Protein AF-0000000067178259 (afdb_homodimer)

Organism: Mycolicibacterium smegmatis (strain ATCC 700084 / mc(2)155) (NCBI:txid246196)

Radius of gyration: 23.87 Å; Cα contacts (8 Å, |Δi|>4): 519; chains: 2; bounding box: 64×90×72 Å

Secondary structure (DSSP, 8-state):
----HHHHHHHHHHHHHHH-GGG--HHHHHHHHTS-HHHHTTT-SSHHHHHHHHHHHHGGGG----TTS-HHHHHHHHHHHHHHHHHTSTTHHHHHHHHHHHT--HHHHHHHHHHHHHHHHTT--TTTHHHHHHHHHHHHHHHHHHHHHHHHHHHTT-S-HHHHHHHHTHHHHHHHHHHHHHHHHHHHHHTT-------------/----HHHHHHHHHHHHHHH-GGG--HHHHHHHHTS-HHHHTTT-SSHHHHHHHHHHHHGGGG----TTS-HHHHHHHHHHHHHHHHHTSTTHHHHHHHHHHHT--HHHHHHHHHHHHHHHHTT--TTTHHHHHHHHHHHHHHHHHHHHHHHHHHHTT-S-HHHHHHHHTHHHHHHHHHHHHHHHHHHHHHTT--------S----

Foldseek 3Di:
DDDDLVNLLVLLQVCCQVPNDVRSDLCVSCVSVVHDSVVVCVNPVHPLLSLQSNLQVLCVQLDDDCVPDQLLVQLVSSLVSRLVSQLVGRCSLVSNVSNVVVVNHPNVVVSLVSNLVSLVSLQDDPVCSSVLSVVSVCLSSVLSN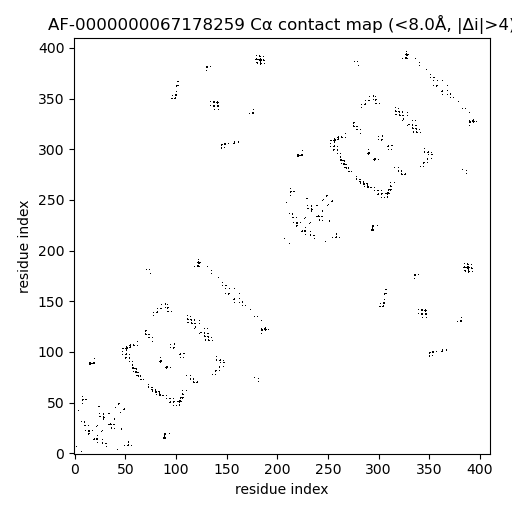VLSVLVVCVVVPNDDPVSVVVSVCSVVVSVVVSVVSSVVSNVNRVVPPPPPPPPPCPVDD/DDDDLVNLLVLLQVCCQVPNDVRSDLCVSCVSVVHDSVVVCVNPVHPLLSLQSNLQVLCVQLDDDCPPDQLLVQLVSSLVSRLVSQLVGRCSLVSNVSNVVVVNHPNVVVSLVSNLVSLVSLQDDPVCSSVLSVVSVCLSSVLSNVLSVLVVCVVVPNDDPVSVVVSVCSPVVSVVVSVVSSVVSNVNRVVPPPPPPPPVPDPDD

Sequence (410 aa):
MQLHKPDVVAAATKILDDHGIADLTMRRLARELDVTPGALYWHFANKQELLGAVADHILRTARTDTADLAWREQIHESCRALRDALLSHTDGAELVSASFASGQSVVITEIVEQLGRAARAAGVSDADVDAAARTVIYYVLGFTVDEQSRLQWDAVGALGDDQSMLTRDGTRQFRFGLQLLVDGLAAHGGGSEFTGFSSAERSFEMQLHKPDVVAAATKILDDHGIADLTMRRLARELDVTPGALYWHFANKQELLGAVADHILRTARTDTADLAWREQIHESCRALRDALLSHTDGAELVSASFASGQSVVITEIVEQLGRAARAAGVSDADVDAAARTVIYYVLGFTVDEQSRLQWDAVGALGDDQSMLTRDGTRQFRFGLQLLVDGLAAHGGGSEFTGFSSAERSFE

Nearest PDB structures (foldseek):
  5xs9-assembly1_A  TM=9.927E-01  e=2.345E-20  Mycolicibacterium smegmatis MC2 155
  5xs9-assembly1_B  TM=9.981E-01  e=3.245E-19  Mycolicibacterium smegmatis MC2 155
  5yej-assembly1_A-2  TM=9.938E-01  e=8.266E-19  Mycolicibacterium smegmatis MC2 155
  5fkl-assembly1_A-2  TM=8.263E-01  e=1.044E-07  Escherichia coli
  2vke-assembly1_A-2  TM=8.203E-01  e=2.780E-07  Escherichia coli

pLDDT: mean 90.39, std 16.97, range [24.09, 98.88]

InterPro domains:
  IPR001647 DNA-binding HTH domain, TetR-type [PF00440] (9-54)
  IPR001647 DNA-binding HTH domain, TetR-type [PR00455] (8-21)
  IPR001647 DNA-binding HTH domain, TetR-type [PR00455] (29-52)
  IPR001647 DNA-binding HTH domain, TetR-type [PS50977] (2-62)
  IPR003012 Tetracycline transcriptional regulator, TetR [PR00400] (20-43)
  IPR003012 Tetracycline transcriptional regulator, TetR [PR00400] (71-90)
  IPR003012 Tetracycline transcriptional regulator, TetR [PR00400] (171-185)
  IPR004111 Tetracycline repressor TetR, C-terminal [PF02909] (70-152)
  IPR009057 Homedomain-like superfamily [SSF46689] (3-63)
  IPR023772 DNA-binding HTH domain, TetR-type, conserved site [PS01081] (20-51)
  IPR036271 Tetracyclin repressor-like, C-terminal domain superfamily [SSF48498] (67-188)
  IPR050109 HTH-type, TetR-like transcriptional regulator [PTHR30055] (8-188)

Solvent-accessible surface area (backbone atoms only — not comparable to full-atom values): 21562 Å² total; per-residue (Å²): 130,86,85,45,67,71,56,54,39,52,52,47,46,49,40,17,55,75,66,20,62,90,59,58,40,68,64,52,49,17,58,74,69,71,50,55,56,71,64,50,44,77,76,29,87,44,68,60,53,46,43,4,51,38,31,34,59,48,41,56,72,22,69,68,90,43,85,89,48,56,42,69,54,31,48,52,52,45,48,50,31,40,51,51,28,26,67,73,35,48,55,30,30,53,46,36,50,52,15,54,38,62,68,41,27,66,52,64,53,52,50,38,52,52,37,20,55,27,38,38,71,43,44,40,52,82,91,44,18,63,44,53,18,47,37,53,48,20,29,54,44,24,44,42,35,37,49,54,49,32,52,54,36,44,74,72,64,65,46,54,69,70,59,46,53,57,61,72,42,49,69,62,42,49,50,50,39,51,48,28,43,52,42,7,43,44,55,60,15,60,63,65,65,65,77,74,75,74,78,74,78,79,75,79,126,130,87,86,46,69,69,57,53,39,51,52,46,47,48,41,17,54,76,66,20,62,92,60,57,39,68,63,53,47,17,58,75,68,72,48,55,54,71,63,49,44,76,75,27,85,45,69,60,51,46,43,3,51,36,32,32,59,48,40,55,71,24,69,67,90,44,84,88,47,57,41,68,55,32,47,53,50,44,50,51,31,40,52,52,28,27,67,72,36,47,54,28,30,53,47,36,49,52,16,54,37,62,66,42,26,65,52,62,52,50,50,37,51,51,38,20,53,29,38,40,70,43,43,41,52,83,91,42,18,63,45,54,18,47,37,54,48,20,29,53,43,24,43,44,36,37,48,54,48,31,52,54,37,44,74,71,62,65,46,53,69,70,58,46,55,57,60,72,41,47,68,62,42,49,53,51,38,51,47,28,43,52,43,7,43,44,57,58,14,58,63,64,62,64,78,75,74,74,78,70,67,82,73,77,127

Structure (mmCIF, N/CA/C/O backbone):
data_AF-0000000067178259-model_v1
#
loop_
_entity.id
_entity.type
_entity.pdbx_description
1 polymer 'Transcriptional regulator, TetR family protein'
#
loop_
_atom_site.group_PDB
_atom_site.id
_atom_site.type_symbol
_atom_site.label_atom_id
_atom_site.label_alt_id
_atom_site.label_comp_id
_atom_site.label_asym_id
_atom_site.label_entity_id
_atom_site.label_seq_id
_atom_site.pdbx_PDB_ins_code
_atom_site.Cartn_x
_atom_site.Cartn_y
_atom_site.Cartn_z
_atom_site.occupancy
_atom_site.B_iso_or_equiv
_atom_site.auth_seq_id
_atom_site.auth_comp_id
_atom_site.auth_asym_id
_atom_site.auth_atom_id
_atom_site.pdbx_PDB_model_num
ATOM 1 N N . MET A 1 1 ? 35.844 12.484 13.828 1 55.22 1 MET A N 1
ATOM 2 C CA . MET A 1 1 ? 35.594 11.156 13.281 1 55.22 1 MET A CA 1
ATOM 3 C C . MET A 1 1 ? 35.031 11.242 11.867 1 55.22 1 MET A C 1
ATOM 5 O O . MET A 1 1 ? 34.188 12.102 11.594 1 55.22 1 MET A O 1
ATOM 9 N N . GLN A 1 2 ? 35.688 10.688 10.891 1 79.88 2 GLN A N 1
ATOM 10 C CA . GLN A 1 2 ? 35.312 10.812 9.484 1 79.88 2 GLN A CA 1
ATOM 11 C C . GLN A 1 2 ? 33.938 10.172 9.242 1 79.88 2 GLN A C 1
ATOM 13 O O . GLN A 1 2 ? 33.688 9.047 9.672 1 79.88 2 GLN A O 1
ATOM 18 N N . LEU A 1 3 ? 33.062 10.922 8.867 1 84.12 3 LEU A N 1
ATOM 19 C CA . LEU A 1 3 ? 31.703 10.461 8.578 1 84.12 3 LEU A CA 1
ATOM 20 C C . LEU A 1 3 ? 31.672 9.648 7.285 1 84.12 3 LEU A C 1
ATOM 22 O O . LEU A 1 3 ? 32.156 10.102 6.25 1 84.12 3 LEU A O 1
ATOM 26 N N . HIS A 1 4 ? 31.281 8.344 7.496 1 92.25 4 HIS A N 1
ATOM 27 C CA . HIS A 1 4 ? 31.156 7.477 6.332 1 92.25 4 HIS A CA 1
ATOM 28 C C . HIS A 1 4 ? 29.703 7.234 5.969 1 92.25 4 HIS A C 1
ATOM 30 O O . HIS A 1 4 ? 28.812 7.383 6.812 1 92.25 4 HIS A O 1
ATOM 36 N N . LYS A 1 5 ? 29.5 6.883 4.734 1 94.38 5 LYS A N 1
ATOM 37 C CA . LYS A 1 5 ? 28.156 6.727 4.172 1 94.38 5 LYS A CA 1
ATOM 38 C C . LYS A 1 5 ? 27.328 5.73 4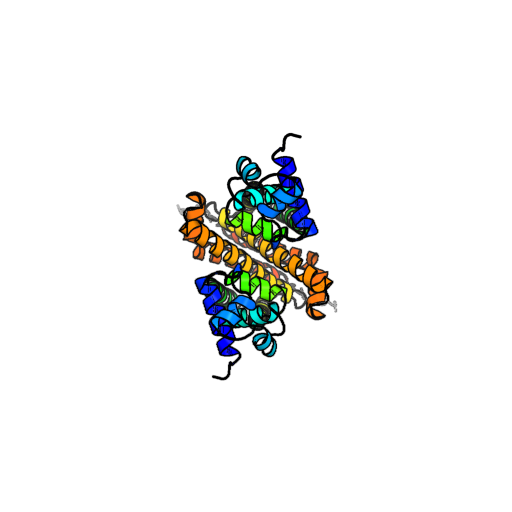.984 1 94.38 5 LYS A C 1
ATOM 40 O O . LYS A 1 5 ? 26.172 5.992 5.301 1 94.38 5 LYS A O 1
ATOM 45 N N . PRO A 1 6 ? 27.938 4.605 5.445 1 94.94 6 PRO A N 1
ATOM 46 C CA . PRO A 1 6 ? 27.156 3.662 6.242 1 94.94 6 PRO A CA 1
ATOM 47 C C . PRO A 1 6 ? 26.703 4.246 7.578 1 94.94 6 PRO A C 1
ATOM 49 O O . PRO A 1 6 ? 25.641 3.906 8.078 1 94.94 6 PRO A O 1
ATOM 52 N N . ASP A 1 7 ? 27.453 5.16 8.117 1 94.94 7 ASP A N 1
ATOM 53 C CA . ASP A 1 7 ? 27.094 5.82 9.367 1 94.94 7 ASP A CA 1
ATOM 54 C C . ASP A 1 7 ? 25.891 6.746 9.164 1 94.94 7 ASP A C 1
ATOM 56 O O . ASP A 1 7 ? 25.016 6.828 10.023 1 94.94 7 ASP A O 1
ATOM 60 N N . VAL A 1 8 ? 25.922 7.426 8.062 1 97.31 8 VAL A N 1
ATOM 61 C CA . VAL A 1 8 ? 24.844 8.336 7.73 1 97.31 8 VAL A CA 1
ATOM 62 C C . VAL A 1 8 ? 23.547 7.551 7.543 1 97.31 8 VAL A C 1
ATOM 64 O O . VAL A 1 8 ? 22.5 7.938 8.062 1 97.31 8 VAL A O 1
ATOM 67 N N . VAL A 1 9 ? 23.656 6.441 6.934 1 98.38 9 VAL A N 1
ATOM 68 C CA . VAL A 1 9 ? 22.484 5.605 6.668 1 98.38 9 VAL A CA 1
ATOM 69 C C . VAL A 1 9 ? 21.953 5.023 7.973 1 98.38 9 VAL A C 1
ATOM 71 O O . VAL A 1 9 ? 20.734 4.977 8.195 1 98.38 9 VAL A O 1
ATOM 74 N N . ALA A 1 10 ? 22.844 4.605 8.797 1 98 10 ALA A N 1
ATOM 75 C CA . ALA A 1 10 ? 22.438 4.051 10.086 1 98 10 ALA A CA 1
ATOM 76 C C . ALA A 1 10 ? 21.719 5.094 10.938 1 98 10 ALA A C 1
ATOM 78 O O . ALA A 1 10 ? 20.703 4.793 11.578 1 98 10 ALA A O 1
ATOM 79 N N . ALA A 1 11 ? 22.234 6.273 10.93 1 98.25 11 ALA A N 1
ATOM 80 C CA . ALA A 1 11 ? 21.609 7.363 11.672 1 98.25 11 ALA A CA 1
ATOM 81 C C . ALA A 1 11 ? 20.25 7.711 11.102 1 98.25 11 ALA A C 1
ATOM 83 O O . ALA A 1 11 ? 19.297 7.977 11.852 1 98.25 11 ALA A O 1
ATOM 84 N N . ALA A 1 12 ? 20.172 7.754 9.82 1 98.75 12 ALA A N 1
ATOM 85 C CA . ALA A 1 12 ? 18.906 8.023 9.148 1 98.75 12 ALA A CA 1
ATOM 86 C C . ALA A 1 12 ? 17.875 6.953 9.484 1 98.75 12 ALA A C 1
ATOM 88 O O . ALA A 1 12 ? 16.703 7.266 9.734 1 98.75 12 ALA A O 1
ATOM 89 N N . THR A 1 13 ? 18.328 5.75 9.484 1 98.69 13 THR A N 1
ATOM 90 C CA . THR A 1 13 ? 17.453 4.637 9.805 1 98.69 13 THR A CA 1
ATOM 91 C C . THR A 1 13 ? 16.953 4.746 11.242 1 98.69 13 THR A C 1
ATOM 93 O O . THR A 1 13 ? 15.781 4.445 11.523 1 98.69 13 THR A O 1
ATOM 96 N N . LYS A 1 14 ? 17.781 5.145 12.102 1 98.44 14 LYS A N 1
ATOM 97 C CA . LYS A 1 14 ? 17.391 5.348 13.492 1 98.44 14 LYS A CA 1
ATOM 98 C C . LYS A 1 14 ? 16.328 6.434 13.609 1 98.44 14 LYS A C 1
ATOM 100 O O . LYS A 1 14 ? 15.359 6.293 14.367 1 98.44 14 LYS A O 1
ATOM 105 N N . ILE A 1 15 ? 16.5 7.527 12.891 1 98.44 15 ILE A N 1
ATOM 106 C CA . ILE A 1 15 ? 15.5 8.594 12.875 1 98.44 15 ILE A CA 1
ATOM 107 C C . ILE A 1 15 ? 14.164 8.047 12.375 1 98.44 15 ILE A C 1
ATOM 109 O O . ILE A 1 15 ? 13.109 8.344 12.938 1 98.44 15 ILE A O 1
ATOM 113 N N . LEU A 1 16 ? 14.242 7.246 11.359 1 98.5 16 LEU A N 1
ATOM 114 C CA . LEU A 1 16 ? 13.047 6.617 10.82 1 98.5 16 LEU A CA 1
ATOM 115 C C . LEU A 1 16 ? 12.344 5.785 11.883 1 98.5 16 LEU A C 1
ATOM 117 O O . LEU A 1 16 ? 11.133 5.914 12.086 1 98.5 16 LEU A O 1
ATOM 121 N N . ASP A 1 17 ? 13.102 4.977 12.578 1 98.12 17 ASP A N 1
ATOM 122 C CA . ASP A 1 17 ? 12.555 4.059 13.578 1 98.12 17 ASP A CA 1
ATOM 123 C C . ASP A 1 17 ? 11.961 4.82 14.758 1 98.12 17 ASP A C 1
ATOM 125 O O . ASP A 1 17 ? 10.914 4.438 15.281 1 98.12 17 ASP A O 1
ATOM 129 N N . ASP A 1 18 ? 12.609 5.902 15.102 1 97.38 18 ASP A N 1
ATOM 130 C CA . ASP A 1 18 ? 12.234 6.625 16.312 1 97.38 18 ASP A CA 1
ATOM 131 C C . ASP A 1 18 ? 11.102 7.609 16.031 1 97.38 18 ASP A C 1
ATOM 133 O O . ASP A 1 18 ? 10.266 7.867 16.906 1 97.38 18 ASP A O 1
ATOM 137 N N . HIS A 1 19 ? 11.07 8.164 14.742 1 96.06 19 HIS A N 1
ATOM 138 C CA . HIS A 1 19 ? 10.211 9.328 14.555 1 96.06 19 HIS A CA 1
ATOM 139 C C . HIS A 1 19 ? 9.352 9.188 13.305 1 96.06 19 HIS A C 1
ATOM 141 O O . HIS A 1 19 ? 8.367 9.906 13.133 1 96.06 19 HIS A O 1
ATOM 147 N N . GLY A 1 20 ? 9.758 8.32 12.398 1 96.94 20 GLY A N 1
ATOM 148 C CA . GLY A 1 20 ? 8.984 8.141 11.18 1 96.94 20 GLY A CA 1
ATOM 149 C C . GLY A 1 20 ? 9.562 8.898 9.992 1 96.94 20 GLY A C 1
ATOM 150 O O . GLY A 1 20 ? 10.5 9.68 10.148 1 96.94 20 GLY A O 1
ATOM 151 N N . ILE A 1 21 ? 8.969 8.68 8.883 1 96.94 21 ILE A N 1
ATOM 152 C CA . ILE A 1 21 ? 9.531 9.148 7.625 1 96.94 21 ILE A CA 1
ATOM 153 C C . ILE A 1 21 ? 9.375 10.664 7.52 1 96.94 21 ILE A C 1
ATOM 155 O O . ILE A 1 21 ? 10.234 11.344 6.949 1 96.94 21 ILE A O 1
ATOM 159 N N . ALA A 1 22 ? 8.344 11.219 8.062 1 93.06 22 ALA A N 1
ATOM 160 C CA . ALA A 1 22 ? 8.102 12.656 7.984 1 93.06 22 ALA A CA 1
ATOM 161 C C . ALA A 1 22 ? 9.203 13.438 8.688 1 93.06 22 ALA A C 1
ATOM 163 O O . ALA A 1 22 ? 9.516 14.562 8.297 1 93.06 22 ALA A O 1
ATOM 164 N N . ASP A 1 23 ? 9.812 12.812 9.594 1 96.31 23 ASP A N 1
ATOM 165 C CA . ASP A 1 23 ? 10.828 13.484 10.398 1 96.31 23 ASP A CA 1
ATOM 166 C C . ASP A 1 23 ? 12.227 13.219 9.852 1 96.31 23 ASP A C 1
ATOM 168 O O . ASP A 1 23 ? 13.211 13.789 10.336 1 96.31 23 ASP A O 1
ATOM 172 N N . LEU A 1 24 ? 12.273 12.336 8.906 1 97.69 24 LEU A N 1
ATOM 173 C CA . LEU A 1 24 ? 13.57 12.07 8.289 1 97.69 24 LEU A CA 1
ATOM 174 C C . LEU A 1 24 ? 13.891 13.125 7.234 1 97.69 24 LEU A C 1
ATOM 176 O O . LEU A 1 24 ? 13.609 12.938 6.051 1 97.69 24 LEU A O 1
ATOM 180 N N . THR A 1 25 ? 14.547 14.211 7.68 1 96.12 25 THR A N 1
ATOM 181 C CA . THR A 1 25 ? 14.961 15.305 6.809 1 96.12 25 THR A CA 1
ATOM 182 C C . THR A 1 25 ? 16.484 15.461 6.836 1 96.12 25 THR A C 1
ATOM 184 O O . THR A 1 25 ? 17.141 15.039 7.793 1 96.12 25 THR A O 1
ATOM 187 N N . MET A 1 26 ? 16.953 16.125 5.766 1 96.56 26 MET A N 1
ATOM 188 C CA . MET A 1 26 ? 18.391 16.375 5.723 1 96.56 26 MET A CA 1
ATOM 189 C C . MET A 1 26 ? 18.828 17.25 6.898 1 96.56 26 MET A C 1
ATOM 191 O O . MET A 1 26 ? 19.891 17.016 7.488 1 96.56 26 MET A O 1
ATOM 195 N N . ARG A 1 27 ? 18.031 18.156 7.309 1 96.38 27 ARG A N 1
ATOM 196 C CA . ARG A 1 27 ? 18.344 19.078 8.406 1 96.38 27 ARG A CA 1
ATOM 197 C C . ARG A 1 27 ? 18.375 18.344 9.742 1 96.38 27 ARG A C 1
ATOM 199 O O . ARG A 1 27 ? 19.297 18.531 10.531 1 96.38 27 ARG A O 1
ATOM 206 N N . ARG A 1 28 ? 17.422 17.516 9.969 1 97 28 ARG A N 1
ATOM 207 C CA . ARG A 1 28 ? 17.391 16.766 11.219 1 97 28 ARG A CA 1
ATOM 208 C C . ARG A 1 28 ? 18.547 15.789 11.312 1 97 28 ARG A C 1
ATOM 210 O O . ARG A 1 28 ? 19.141 15.617 12.375 1 97 28 ARG A O 1
ATOM 217 N N . LEU A 1 29 ? 18.766 15.141 10.227 1 98.06 29 LEU A N 1
ATOM 218 C CA . LEU A 1 29 ? 19.859 14.18 10.188 1 98.06 29 LEU A CA 1
ATOM 219 C C . LEU A 1 29 ? 21.188 14.852 10.5 1 98.06 29 LEU A C 1
ATOM 221 O O . LEU A 1 29 ? 22 14.32 11.258 1 98.06 29 LEU A O 1
ATOM 225 N N . ALA A 1 30 ? 21.438 16 9.883 1 97.38 30 ALA A N 1
ATOM 226 C CA . ALA A 1 30 ? 22.656 16.766 10.141 1 97.38 30 ALA A CA 1
ATOM 227 C C . ALA A 1 30 ? 22.781 17.094 11.625 1 97.38 30 ALA A C 1
ATOM 229 O O . ALA A 1 30 ? 23.875 16.969 12.203 1 97.38 30 ALA A O 1
ATOM 230 N N . ARG A 1 31 ? 21.703 17.5 12.234 1 97 31 ARG A N 1
ATOM 231 C CA . ARG A 1 31 ? 21.688 17.828 13.656 1 97 31 ARG A CA 1
ATOM 232 C C . ARG A 1 31 ? 22.016 16.594 14.5 1 97 31 ARG A C 1
ATOM 234 O O . ARG A 1 31 ? 22.797 16.672 15.445 1 97 31 ARG A O 1
ATOM 241 N N . GLU A 1 32 ? 21.453 15.531 14.141 1 96.44 32 GLU A N 1
ATOM 242 C CA . GLU A 1 32 ? 21.672 14.289 14.883 1 96.44 32 GLU A CA 1
ATOM 243 C C . GLU A 1 32 ? 23.125 13.844 14.805 1 96.44 32 GLU A C 1
ATOM 245 O O . GLU A 1 32 ? 23.656 13.258 15.75 1 96.44 32 GLU A O 1
ATOM 250 N N . LEU A 1 33 ? 23.719 14.062 13.688 1 96.88 33 LEU A N 1
ATOM 251 C CA . LEU A 1 33 ? 25.094 13.641 13.453 1 96.88 33 LEU A CA 1
ATOM 252 C C . LEU A 1 33 ? 26.078 14.727 13.867 1 96.88 33 LEU A C 1
ATOM 254 O O . LEU A 1 33 ? 27.297 14.523 13.805 1 96.88 33 LEU A O 1
ATOM 258 N N . ASP A 1 34 ? 25.578 15.828 14.25 1 96.56 34 ASP A N 1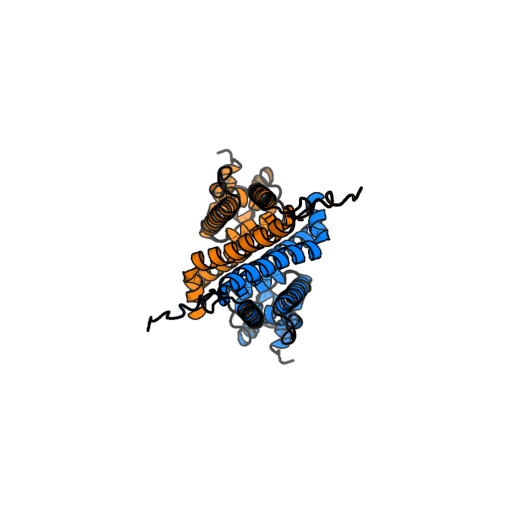
ATOM 259 C CA . ASP A 1 34 ? 26.375 16.969 14.656 1 96.56 34 ASP A CA 1
ATOM 260 C C . ASP A 1 34 ? 27.297 17.422 13.516 1 96.56 34 ASP A C 1
ATOM 262 O O . ASP A 1 34 ? 28.5 17.547 13.695 1 96.56 34 ASP A O 1
ATOM 266 N N . VAL A 1 35 ? 26.688 17.594 12.352 1 96 35 VAL A N 1
ATOM 267 C CA . VAL A 1 35 ? 27.375 18.125 11.18 1 96 35 VAL A CA 1
ATOM 268 C C . VAL A 1 35 ? 26.5 19.188 10.508 1 96 35 VAL A C 1
ATOM 270 O O . VAL A 1 35 ? 25.344 19.391 10.898 1 96 35 VAL A O 1
ATOM 273 N N . THR A 1 36 ? 27.094 19.891 9.555 1 92.75 36 THR A N 1
ATOM 274 C CA . THR A 1 36 ? 26.297 20.828 8.766 1 92.75 36 THR A CA 1
ATOM 275 C C . THR A 1 36 ? 25.531 20.109 7.668 1 92.75 36 THR A C 1
ATOM 277 O O . THR A 1 36 ? 25.969 19.062 7.184 1 92.75 36 THR A O 1
ATOM 280 N N . PRO A 1 37 ? 24.422 20.641 7.219 1 90.94 37 PRO A N 1
ATOM 281 C CA . PRO A 1 37 ? 23.703 20.031 6.09 1 90.94 37 PRO A CA 1
ATOM 282 C C . PRO A 1 37 ? 24.594 19.875 4.852 1 90.94 37 PRO A C 1
ATOM 284 O O . PRO A 1 37 ? 24.469 18.891 4.121 1 90.94 37 PRO A O 1
ATOM 287 N N . GLY A 1 38 ? 25.406 20.828 4.652 1 92.38 38 GLY A N 1
ATOM 288 C CA . GLY A 1 38 ? 26.328 20.781 3.525 1 92.38 38 GLY A CA 1
ATOM 289 C C . GLY A 1 38 ? 27.203 19.547 3.518 1 92.38 38 GLY A C 1
ATOM 290 O O . GLY A 1 38 ? 27.516 19 2.455 1 92.38 38 GLY A O 1
ATOM 291 N N . ALA A 1 39 ? 27.578 19.062 4.629 1 93.94 39 ALA A N 1
ATOM 292 C CA . ALA A 1 39 ? 28.406 17.875 4.754 1 93.94 39 ALA A CA 1
ATOM 293 C C . ALA A 1 39 ? 27.688 16.625 4.25 1 93.94 39 ALA A C 1
ATOM 295 O O . ALA A 1 39 ? 28.297 15.719 3.705 1 93.94 39 ALA A O 1
ATOM 296 N N . LEU A 1 40 ? 26.391 16.578 4.406 1 95.44 40 LEU A N 1
ATOM 297 C CA . LEU A 1 40 ? 25.594 15.43 3.986 1 95.44 40 LEU A CA 1
ATOM 298 C C . LEU A 1 40 ? 25.484 15.359 2.467 1 95.44 40 LEU A C 1
ATOM 300 O O . LEU A 1 40 ? 25.422 14.273 1.893 1 95.44 40 LEU A O 1
ATOM 304 N N . TYR A 1 41 ? 25.562 16.484 1.891 1 94 41 TYR A N 1
ATOM 305 C 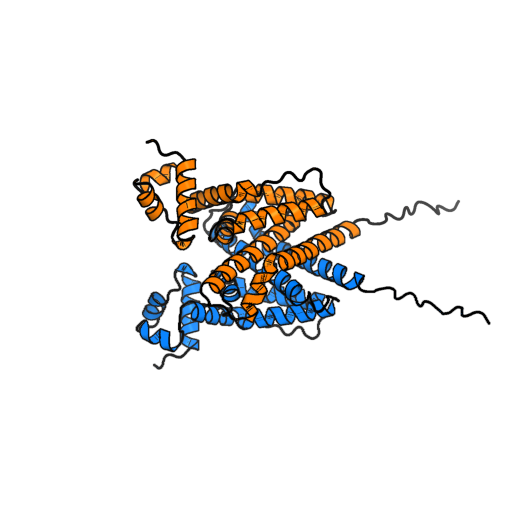CA . TYR A 1 41 ? 25.406 16.562 0.443 1 94 41 TYR A CA 1
ATOM 306 C C . TYR A 1 41 ? 26.625 15.992 -0.272 1 94 41 TYR A C 1
ATOM 308 O O . TYR A 1 41 ? 26.547 15.672 -1.461 1 94 41 TYR A O 1
ATOM 316 N N . TRP A 1 42 ? 27.688 15.789 0.401 1 92.62 42 TRP A N 1
ATOM 317 C CA . TRP A 1 42 ? 28.844 15.086 -0.125 1 92.62 42 TRP A CA 1
ATOM 318 C C . TRP A 1 42 ? 28.547 13.594 -0.281 1 92.62 42 TRP A C 1
ATOM 320 O O . TRP A 1 42 ? 29.141 12.922 -1.127 1 92.62 42 TRP A O 1
ATOM 330 N N . HIS A 1 43 ? 27.625 13.117 0.499 1 95.19 43 HIS A N 1
ATOM 331 C CA . HIS A 1 43 ? 27.297 11.695 0.488 1 95.19 43 HIS A CA 1
ATOM 332 C C . HIS A 1 43 ? 26.047 11.43 -0.347 1 95.19 43 HIS A C 1
ATOM 334 O O . HIS A 1 43 ? 25.953 10.391 -1.002 1 95.19 43 HIS A O 1
ATOM 340 N N . PHE A 1 44 ? 25.172 12.367 -0.179 1 96.62 44 PHE A N 1
ATOM 341 C CA . PHE A 1 44 ? 23.906 12.25 -0.889 1 96.62 44 PHE A CA 1
ATOM 342 C C . PHE A 1 44 ? 23.516 13.578 -1.521 1 96.62 44 PHE A C 1
ATOM 344 O O . PHE A 1 44 ? 23.328 14.578 -0.818 1 96.62 44 PHE A O 1
ATOM 351 N N . ALA A 1 45 ? 23.203 13.508 -2.805 1 94.06 45 ALA A N 1
ATOM 352 C CA . ALA A 1 45 ? 22.953 14.734 -3.559 1 94.06 45 ALA A CA 1
ATOM 353 C C . ALA A 1 45 ? 21.625 15.359 -3.15 1 94.06 45 ALA A C 1
ATOM 355 O O . ALA A 1 45 ? 21.438 16.578 -3.27 1 94.06 45 ALA A O 1
ATOM 356 N N . ASN A 1 46 ? 20.719 14.516 -2.701 1 94.06 46 ASN A N 1
ATOM 357 C CA . ASN A 1 46 ? 19.391 14.977 -2.311 1 94.06 46 ASN A CA 1
ATOM 358 C C . ASN A 1 46 ? 18.703 13.977 -1.383 1 94.06 46 ASN A C 1
ATOM 360 O O . ASN A 1 46 ? 19.25 12.914 -1.092 1 94.06 46 ASN A O 1
ATOM 364 N N . LYS A 1 47 ? 17.562 14.289 -0.936 1 95.31 47 LYS A N 1
ATOM 365 C CA . LYS A 1 47 ? 16.797 13.469 -0.004 1 95.31 47 LYS A CA 1
ATOM 366 C C . LYS A 1 47 ? 16.406 12.133 -0.635 1 95.31 47 LYS A C 1
ATOM 368 O O . LYS A 1 47 ? 16.406 11.102 0.04 1 95.31 47 LYS A O 1
ATOM 373 N N . GLN A 1 48 ? 16.141 12.148 -1.878 1 95.31 48 GLN A N 1
ATOM 374 C CA . GLN A 1 48 ? 15.719 10.93 -2.564 1 95.31 48 GLN A CA 1
ATOM 375 C C . GLN A 1 48 ? 16.828 9.891 -2.578 1 95.31 48 GLN A C 1
ATOM 377 O O . GLN A 1 48 ? 16.578 8.695 -2.381 1 95.31 48 GLN A O 1
ATOM 382 N N . GLU A 1 49 ? 18 10.352 -2.846 1 97.06 49 GLU A N 1
ATOM 383 C CA . GLU A 1 49 ? 19.156 9.445 -2.824 1 97.06 49 GLU A CA 1
ATOM 384 C C . GLU A 1 49 ? 19.375 8.875 -1.427 1 97.06 49 GLU A C 1
ATOM 386 O O . GLU A 1 49 ? 19.688 7.691 -1.277 1 97.06 49 GLU A O 1
ATOM 391 N N . LEU A 1 50 ? 19.25 9.742 -0.385 1 98.12 50 LEU A N 1
ATOM 392 C CA . LEU A 1 50 ? 19.359 9.266 0.992 1 98.12 50 LEU A CA 1
ATOM 393 C C . LEU A 1 50 ? 18.297 8.219 1.287 1 98.12 50 LEU A C 1
ATOM 395 O O . LEU A 1 50 ? 18.594 7.168 1.858 1 98.12 50 LEU A O 1
ATOM 399 N N . LEU A 1 51 ? 17.062 8.445 0.9 1 98.44 51 LEU A N 1
ATOM 400 C CA . LEU A 1 51 ? 15.969 7.516 1.137 1 98.44 51 LEU A CA 1
ATOM 401 C C . LEU A 1 51 ? 16.219 6.199 0.411 1 98.44 51 LEU A C 1
ATOM 403 O O . LEU A 1 51 ? 15.875 5.129 0.928 1 98.44 51 LEU A O 1
ATOM 407 N N . GLY A 1 52 ? 16.734 6.297 -0.768 1 98.38 52 GLY A N 1
ATOM 408 C CA . GLY A 1 52 ? 17.109 5.09 -1.491 1 98.38 52 GLY A CA 1
ATOM 409 C C . GLY A 1 52 ? 18.109 4.23 -0.742 1 98.38 52 GLY A C 1
ATOM 410 O O . GLY A 1 52 ? 17.969 3.008 -0.699 1 98.38 52 GLY A O 1
ATOM 411 N N . ALA A 1 53 ? 19.062 4.898 -0.174 1 98.69 53 ALA A N 1
ATOM 412 C CA . ALA A 1 53 ? 20.078 4.18 0.591 1 98.69 53 ALA A CA 1
ATOM 413 C C . ALA A 1 53 ? 19.484 3.549 1.843 1 98.69 53 ALA A C 1
ATOM 415 O O . ALA A 1 53 ? 19.844 2.432 2.219 1 98.69 53 ALA A O 1
ATOM 416 N N . VAL A 1 54 ? 18.609 4.227 2.498 1 98.81 54 VAL A N 1
ATOM 417 C CA . VAL A 1 54 ? 17.922 3.689 3.666 1 98.81 54 VAL A CA 1
ATOM 418 C C . VAL A 1 54 ? 17.047 2.512 3.252 1 98.81 54 VAL A C 1
ATOM 420 O O . VAL A 1 54 ? 16.984 1.499 3.953 1 98.81 54 VAL A O 1
ATOM 423 N N . ALA A 1 55 ? 16.406 2.641 2.143 1 98.88 55 ALA A N 1
ATOM 424 C CA . ALA A 1 55 ? 15.594 1.544 1.618 1 98.88 55 ALA A CA 1
ATOM 425 C C . ALA A 1 55 ? 16.438 0.292 1.401 1 98.88 55 ALA A C 1
ATOM 427 O O . ALA A 1 55 ? 16.031 -0.81 1.779 1 98.88 55 ALA A O 1
ATOM 428 N N . ASP A 1 56 ? 17.578 0.484 0.796 1 98.75 56 ASP A N 1
ATOM 429 C CA . ASP A 1 56 ? 18.453 -0.651 0.539 1 98.75 56 ASP A CA 1
ATOM 430 C C . ASP A 1 56 ? 18.938 -1.272 1.844 1 98.75 56 ASP A C 1
ATOM 432 O O . ASP A 1 56 ? 19.109 -2.49 1.934 1 98.75 56 ASP A O 1
ATOM 436 N N . HIS A 1 57 ? 19.141 -0.414 2.785 1 98.62 57 HIS A N 1
ATOM 437 C CA . HIS A 1 57 ? 19.531 -0.911 4.102 1 98.62 57 HIS A CA 1
ATOM 438 C C . HIS A 1 57 ? 18.422 -1.76 4.715 1 98.62 57 HIS A C 1
ATOM 440 O O . HIS A 1 57 ? 18.672 -2.848 5.23 1 98.62 57 HIS A O 1
ATOM 446 N N . ILE A 1 58 ? 17.25 -1.358 4.672 1 98.69 58 ILE A N 1
ATOM 447 C CA . ILE A 1 58 ? 16.078 -2.049 5.195 1 98.69 58 ILE A CA 1
ATOM 448 C C . ILE A 1 58 ? 15.906 -3.391 4.488 1 98.69 58 ILE A C 1
ATOM 450 O O . ILE A 1 58 ? 15.586 -4.398 5.121 1 98.69 58 ILE A O 1
ATOM 454 N N . LEU A 1 59 ? 16.188 -3.387 3.193 1 98.75 59 LEU A N 1
ATOM 455 C CA . LEU A 1 59 ? 15.844 -4.527 2.352 1 98.75 59 LEU A CA 1
ATOM 456 C C . LEU A 1 59 ? 16.969 -5.555 2.346 1 98.75 59 LEU A C 1
ATOM 458 O O . LEU A 1 59 ? 16.859 -6.594 1.688 1 98.75 59 LEU A O 1
ATOM 462 N N . ARG A 1 60 ? 17.969 -5.273 3.029 1 96.94 60 ARG A N 1
ATOM 463 C CA . ARG A 1 60 ? 19.094 -6.203 3.059 1 96.94 60 ARG A CA 1
ATOM 464 C C . ARG A 1 60 ? 18.641 -7.598 3.486 1 96.94 60 ARG A C 1
ATOM 466 O O . ARG A 1 60 ? 19.094 -8.602 2.928 1 96.94 60 ARG A O 1
ATOM 473 N N . THR A 1 61 ? 17.734 -7.629 4.375 1 96.44 61 THR A N 1
ATOM 474 C CA . THR A 1 61 ? 17.281 -8.906 4.918 1 96.44 61 THR A CA 1
ATOM 475 C C . THR A 1 61 ? 16.266 -9.562 3.979 1 96.44 61 THR A C 1
ATOM 477 O O . THR A 1 61 ? 15.93 -10.734 4.152 1 96.44 61 THR A O 1
ATOM 480 N N . ALA A 1 62 ? 15.867 -8.906 3.025 1 97.56 62 ALA A N 1
ATOM 481 C CA . ALA A 1 62 ? 14.898 -9.453 2.08 1 97.56 62 ALA A CA 1
ATOM 482 C C . ALA A 1 62 ? 15.602 -10.211 0.957 1 97.56 62 ALA A C 1
ATOM 484 O O . ALA A 1 62 ? 14.961 -10.953 0.21 1 97.56 62 ALA A O 1
ATOM 485 N N . ARG A 1 63 ? 16.891 -10.047 0.89 1 93.81 63 ARG A N 1
ATOM 486 C CA . ARG A 1 63 ? 17.641 -10.797 -0.103 1 93.81 63 ARG A CA 1
ATOM 487 C C . ARG A 1 63 ? 17.672 -12.281 0.244 1 93.81 63 ARG A C 1
ATOM 489 O O . ARG A 1 63 ? 18.391 -12.695 1.157 1 93.81 63 ARG A O 1
ATOM 496 N N . THR A 1 64 ? 16.891 -13.031 -0.404 1 91.62 64 THR A N 1
ATOM 497 C CA . THR A 1 64 ? 16.828 -14.469 -0.166 1 91.62 64 THR A CA 1
ATOM 498 C C . THR A 1 64 ? 17.359 -15.234 -1.366 1 91.62 64 THR A C 1
ATOM 500 O O . THR A 1 64 ? 17.25 -14.781 -2.506 1 91.62 64 THR A O 1
ATOM 503 N N . ASP A 1 65 ? 18.047 -16.281 -1.095 1 90.5 65 ASP A N 1
ATOM 504 C CA . ASP A 1 65 ? 18.453 -17.188 -2.162 1 90.5 65 ASP A CA 1
ATOM 505 C C . ASP A 1 65 ? 17.391 -18.266 -2.393 1 90.5 65 ASP A C 1
ATOM 507 O O . ASP A 1 65 ? 17.266 -19.203 -1.6 1 90.5 65 ASP A O 1
ATOM 511 N N . THR A 1 66 ? 16.672 -18.078 -3.512 1 89.81 66 THR A N 1
ATOM 512 C CA . THR A 1 66 ? 15.555 -18.969 -3.779 1 89.81 66 THR A CA 1
ATOM 513 C C . THR A 1 66 ? 15.797 -19.766 -5.059 1 89.81 66 THR A C 1
ATOM 515 O O . THR A 1 66 ? 14.875 -20.375 -5.598 1 89.81 66 THR A O 1
ATOM 518 N N . ALA A 1 67 ? 16.922 -19.797 -5.531 1 86.56 67 ALA A N 1
ATOM 519 C CA . ALA A 1 67 ? 17.219 -20.344 -6.852 1 86.56 67 ALA A CA 1
ATOM 520 C C . ALA A 1 67 ? 16.906 -21.844 -6.914 1 86.56 67 ALA A C 1
ATOM 522 O O . ALA A 1 67 ? 16.562 -22.359 -7.977 1 86.56 67 ALA A O 1
ATOM 523 N N . ASP A 1 68 ? 16.844 -22.484 -5.793 1 91.69 68 ASP A N 1
ATOM 524 C CA . ASP A 1 68 ? 16.656 -23.938 -5.781 1 91.69 68 ASP A CA 1
ATOM 525 C C . ASP A 1 68 ? 15.195 -24.297 -5.574 1 91.69 68 ASP A C 1
ATOM 527 O O . ASP A 1 68 ? 14.82 -25.469 -5.625 1 91.69 68 ASP A O 1
ATOM 531 N N . LEU A 1 69 ? 14.367 -23.359 -5.504 1 95.69 69 LEU A N 1
ATOM 532 C CA . LEU A 1 69 ? 12.953 -23.609 -5.246 1 95.69 69 LEU A CA 1
ATOM 533 C C . LEU A 1 69 ? 12.148 -23.578 -6.543 1 95.69 69 LEU A C 1
ATOM 535 O O . LEU A 1 69 ? 12.578 -22.969 -7.531 1 95.69 69 LEU A O 1
ATOM 539 N N . ALA A 1 70 ? 11.023 -24.25 -6.504 1 97.19 70 ALA A N 1
ATOM 540 C CA . ALA A 1 70 ? 10.055 -24.094 -7.586 1 97.19 70 ALA A CA 1
ATOM 541 C C . ALA A 1 70 ? 9.523 -22.672 -7.648 1 97.19 70 ALA A C 1
ATOM 543 O O . ALA A 1 70 ? 9.508 -21.969 -6.637 1 97.19 70 ALA A O 1
ATOM 544 N N . TRP A 1 71 ? 9.094 -22.266 -8.805 1 97.62 71 TRP A N 1
ATOM 545 C CA . TRP A 1 71 ? 8.797 -20.859 -9.039 1 97.62 71 TRP A CA 1
ATOM 546 C C . TRP A 1 71 ? 7.727 -20.359 -8.07 1 97.62 71 TRP A C 1
ATOM 548 O O . TRP A 1 71 ? 7.777 -19.219 -7.621 1 97.62 71 TRP A O 1
ATOM 558 N N . ARG A 1 72 ? 6.75 -21.25 -7.672 1 97.88 72 ARG A N 1
ATOM 559 C CA . ARG A 1 72 ? 5.715 -20.828 -6.727 1 97.88 72 ARG A CA 1
ATOM 560 C C . ARG A 1 72 ? 6.32 -20.484 -5.371 1 97.88 72 ARG A C 1
ATOM 562 O O . ARG A 1 72 ? 5.992 -19.453 -4.789 1 97.88 72 ARG A O 1
ATOM 569 N N . GLU A 1 73 ? 7.172 -21.328 -4.93 1 97.56 73 GLU A N 1
ATOM 570 C CA . GLU A 1 73 ? 7.824 -21.141 -3.639 1 97.56 73 GLU A CA 1
ATOM 571 C C . GLU A 1 73 ? 8.781 -19.938 -3.676 1 97.56 73 GLU A C 1
ATOM 573 O O . GLU A 1 73 ? 8.945 -19.25 -2.676 1 97.56 73 GLU A O 1
ATOM 578 N N . GLN A 1 74 ? 9.453 -19.766 -4.824 1 97.88 74 GLN A N 1
ATOM 579 C CA . GLN A 1 74 ? 10.305 -18.594 -4.98 1 97.88 74 GLN A CA 1
ATOM 580 C C . GLN A 1 74 ? 9.523 -17.297 -4.734 1 97.88 74 GLN A C 1
ATOM 582 O O . GLN A 1 74 ? 9.992 -16.406 -4.02 1 97.88 74 GLN A O 1
ATOM 587 N N . ILE A 1 75 ? 8.375 -17.219 -5.293 1 98.31 75 ILE A N 1
ATOM 588 C CA . ILE A 1 75 ? 7.559 -16.016 -5.164 1 98.31 75 ILE A CA 1
ATOM 589 C C . ILE A 1 75 ? 7.098 -15.859 -3.715 1 98.31 75 ILE A C 1
ATOM 591 O O . ILE A 1 75 ? 7.215 -14.781 -3.135 1 98.31 75 ILE A O 1
ATOM 595 N N . HIS A 1 76 ? 6.625 -16.938 -3.098 1 98.19 76 HIS A N 1
ATOM 596 C CA . HIS A 1 76 ? 6.141 -16.875 -1.722 1 98.19 76 HIS A CA 1
ATOM 597 C C . HIS A 1 76 ? 7.258 -16.469 -0.765 1 98.19 76 HIS A C 1
ATOM 599 O O . HIS A 1 76 ? 7.074 -15.586 0.076 1 98.19 76 HIS A O 1
ATOM 605 N N . GLU A 1 77 ? 8.406 -17.016 -0.923 1 97.81 77 GLU A N 1
ATOM 606 C CA . GLU A 1 77 ? 9.516 -16.75 -0.013 1 97.81 77 GLU A CA 1
ATOM 607 C C . GLU A 1 77 ? 10.047 -15.328 -0.197 1 97.81 77 GLU A C 1
ATOM 609 O O . GLU A 1 77 ? 10.344 -14.641 0.781 1 97.81 77 GLU A O 1
ATOM 614 N N . SER A 1 78 ? 10.188 -14.93 -1.435 1 98.19 78 SER A N 1
ATOM 615 C CA . SER A 1 78 ? 10.664 -13.586 -1.717 1 98.19 78 SER A CA 1
ATOM 616 C C . SER A 1 78 ? 9.719 -12.531 -1.151 1 98.19 78 SER A C 1
ATOM 618 O O . SER A 1 78 ? 10.156 -11.547 -0.556 1 98.19 78 SER A O 1
ATOM 620 N N . CYS A 1 79 ? 8.484 -12.797 -1.28 1 98.75 79 CYS A N 1
ATOM 621 C CA . CYS A 1 79 ? 7.492 -11.82 -0.843 1 98.75 79 CYS A CA 1
ATOM 622 C C . CYS A 1 79 ? 7.363 -11.82 0.675 1 98.75 79 CYS A C 1
ATOM 624 O O . CYS A 1 79 ? 7.152 -10.766 1.282 1 98.75 79 CYS A O 1
ATOM 626 N N . ARG A 1 80 ? 7.434 -12.969 1.249 1 98.38 80 ARG A N 1
ATOM 627 C CA . ARG A 1 80 ? 7.441 -13.039 2.707 1 98.38 80 ARG A CA 1
ATOM 628 C C . ARG A 1 80 ? 8.625 -12.258 3.283 1 98.38 80 ARG A C 1
ATOM 630 O O . ARG A 1 80 ? 8.453 -11.469 4.215 1 98.38 80 ARG A O 1
ATOM 637 N N . ALA A 1 81 ? 9.797 -12.484 2.76 1 98.62 81 ALA A N 1
ATOM 638 C CA . ALA A 1 81 ? 11 -11.805 3.229 1 98.62 81 ALA A CA 1
ATOM 639 C C . ALA A 1 81 ? 10.891 -10.297 3.018 1 98.62 81 ALA A C 1
ATOM 641 O O . ALA A 1 81 ? 11.312 -9.508 3.869 1 98.62 81 ALA A O 1
ATOM 642 N N . LEU A 1 82 ? 10.344 -9.922 1.881 1 98.75 82 LEU A N 1
ATOM 643 C CA . LEU A 1 82 ? 10.148 -8.508 1.592 1 98.75 82 LEU A CA 1
ATOM 644 C C . LEU A 1 82 ? 9.211 -7.867 2.613 1 98.75 82 LEU A C 1
ATOM 646 O O . LEU A 1 82 ? 9.539 -6.836 3.203 1 98.75 82 LEU A O 1
ATOM 650 N N . ARG A 1 83 ? 8.07 -8.492 2.838 1 98.81 83 ARG A N 1
ATOM 651 C CA . ARG A 1 83 ? 7.105 -7.969 3.799 1 98.81 83 ARG A CA 1
ATOM 652 C C . ARG A 1 83 ? 7.719 -7.871 5.191 1 98.81 83 ARG A C 1
ATOM 654 O O . ARG A 1 83 ? 7.539 -6.867 5.887 1 98.81 83 ARG A O 1
ATOM 661 N N . ASP A 1 84 ? 8.453 -8.875 5.559 1 98.5 84 ASP A N 1
ATOM 662 C CA . ASP A 1 84 ? 9.094 -8.875 6.871 1 98.5 84 ASP A CA 1
ATOM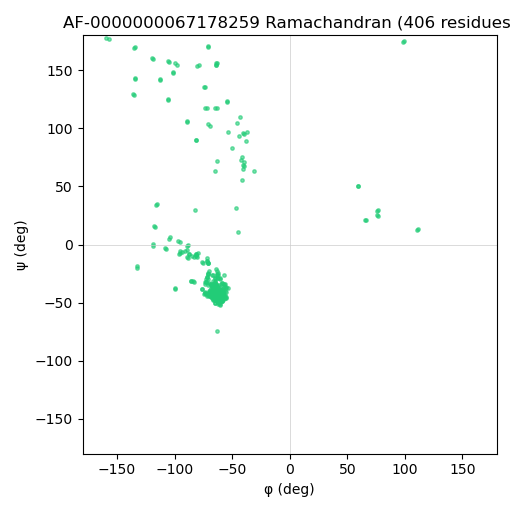 663 C C . ASP A 1 84 ? 10.062 -7.711 7.004 1 98.5 84 ASP A C 1
ATOM 665 O O . ASP A 1 84 ? 10.109 -7.051 8.047 1 98.5 84 ASP A O 1
ATOM 669 N N . ALA A 1 85 ? 10.828 -7.488 6.02 1 98.75 85 ALA A N 1
ATOM 670 C CA . ALA A 1 85 ? 11.773 -6.379 6.023 1 98.75 85 ALA A CA 1
ATOM 671 C C . ALA A 1 85 ? 11.055 -5.039 6.125 1 98.75 85 ALA A C 1
ATOM 673 O O . ALA A 1 85 ? 11.461 -4.16 6.891 1 98.75 85 ALA A O 1
ATOM 674 N N . LEU A 1 86 ? 10.062 -4.898 5.371 1 98.75 86 LEU A N 1
ATOM 675 C CA . LEU A 1 86 ? 9.289 -3.664 5.371 1 98.75 86 LEU A CA 1
ATOM 676 C C . LEU A 1 86 ? 8.719 -3.379 6.758 1 98.75 86 LEU A C 1
ATOM 678 O O . LEU A 1 86 ? 8.703 -2.23 7.203 1 98.75 86 LEU A O 1
ATOM 682 N N . LEU A 1 87 ? 8.266 -4.402 7.422 1 97.75 87 LEU A N 1
ATOM 683 C CA . LEU A 1 87 ? 7.586 -4.254 8.703 1 97.75 87 LEU A CA 1
ATOM 684 C C . LEU A 1 87 ? 8.594 -4.07 9.836 1 97.75 87 LEU A C 1
ATOM 686 O O . LEU A 1 87 ? 8.227 -3.65 10.938 1 97.75 87 LEU A O 1
ATOM 690 N N . SER A 1 88 ? 9.836 -4.266 9.586 1 98.06 88 SER A N 1
ATOM 691 C CA . SER A 1 88 ? 10.852 -4.281 10.633 1 98.06 88 SER A CA 1
ATOM 692 C C . SER A 1 88 ? 11.273 -2.863 11.016 1 98.06 88 SER A C 1
ATOM 694 O O . SER A 1 88 ? 11.945 -2.662 12.031 1 98.06 88 SER A O 1
ATOM 696 N N . HIS A 1 89 ? 10.836 -1.856 10.297 1 98.25 89 HIS A N 1
ATOM 697 C CA . HIS A 1 89 ? 11.141 -0.457 10.57 1 98.25 89 HIS A CA 1
ATOM 698 C C . HIS A 1 89 ? 9.891 0.41 10.469 1 98.25 89 HIS A C 1
ATOM 700 O O . HIS A 1 89 ? 9.031 0.176 9.609 1 98.25 89 HIS A O 1
ATOM 706 N N . THR A 1 90 ? 9.852 1.378 11.359 1 97.38 90 THR A N 1
ATOM 707 C CA . THR A 1 90 ? 8.75 2.338 11.289 1 97.38 90 THR A CA 1
ATOM 708 C C . THR A 1 90 ? 8.672 2.971 9.906 1 97.38 90 THR A C 1
ATOM 710 O O . THR A 1 90 ? 9.68 3.459 9.383 1 97.38 90 THR A O 1
ATOM 713 N N . ASP A 1 91 ? 7.59 2.885 9.219 1 97.62 91 ASP A N 1
ATOM 714 C CA . ASP A 1 91 ? 7.305 3.467 7.914 1 97.62 91 ASP A CA 1
ATOM 715 C C . ASP A 1 91 ? 8.18 2.838 6.832 1 97.62 91 ASP A C 1
ATOM 717 O O . ASP A 1 91 ? 8.414 3.447 5.789 1 97.62 91 ASP A O 1
ATOM 721 N N . GLY A 1 92 ? 8.695 1.69 7.07 1 98.69 92 GLY A N 1
ATOM 722 C CA . GLY A 1 92 ? 9.547 1.019 6.102 1 98.69 92 GLY A CA 1
ATOM 723 C C . GLY A 1 92 ? 8.867 0.785 4.766 1 98.69 92 GLY A C 1
ATOM 724 O O . GLY A 1 92 ? 9.477 0.969 3.709 1 98.69 92 GLY A O 1
ATOM 725 N N . ALA A 1 93 ? 7.641 0.417 4.816 1 98.62 93 ALA A N 1
ATOM 726 C CA . ALA A 1 93 ? 6.887 0.138 3.594 1 98.62 93 ALA A CA 1
ATOM 727 C C . ALA A 1 93 ? 6.703 1.405 2.764 1 98.62 93 ALA A C 1
ATOM 729 O O . ALA A 1 93 ? 6.867 1.383 1.541 1 98.62 93 ALA A O 1
ATOM 730 N N . GLU A 1 94 ? 6.371 2.457 3.41 1 97.94 94 GLU A N 1
ATOM 731 C CA . GLU A 1 94 ? 6.199 3.738 2.73 1 97.94 94 GLU A CA 1
ATOM 732 C C . GLU A 1 94 ? 7.512 4.211 2.115 1 97.94 94 GLU A C 1
ATOM 734 O O . GLU A 1 94 ? 7.539 4.676 0.973 1 97.94 94 GLU A O 1
ATOM 739 N N . LEU A 1 95 ? 8.586 4.117 2.865 1 98.62 95 LEU A N 1
ATOM 740 C CA . LEU A 1 95 ? 9.891 4.594 2.422 1 98.62 95 LEU A CA 1
ATOM 741 C C . LEU A 1 95 ? 10.391 3.789 1.226 1 98.62 95 LEU A C 1
ATOM 743 O O . LEU A 1 95 ? 10.875 4.359 0.248 1 98.62 95 LEU A O 1
ATOM 747 N N . VAL A 1 96 ? 10.227 2.51 1.279 1 98.81 96 VAL A N 1
ATOM 748 C CA . VAL A 1 96 ? 10.664 1.654 0.184 1 98.81 96 VAL A CA 1
ATOM 749 C C . VAL A 1 96 ? 9.805 1.903 -1.049 1 98.81 96 VAL A C 1
ATOM 751 O O . VAL A 1 96 ? 10.305 1.936 -2.174 1 98.81 96 VAL A O 1
ATOM 754 N N . SER A 1 97 ? 8.516 2.047 -0.87 1 98.44 97 SER A N 1
ATOM 755 C CA . SER A 1 97 ? 7.625 2.357 -1.981 1 98.44 97 SER A CA 1
ATOM 756 C C . SER A 1 97 ? 8.039 3.645 -2.684 1 98.44 97 SER A C 1
ATOM 758 O O . SER A 1 97 ? 8.07 3.703 -3.916 1 98.44 97 SER A O 1
ATOM 760 N N . ALA A 1 98 ? 8.352 4.641 -1.918 1 97.12 98 ALA A N 1
ATOM 761 C CA . ALA A 1 98 ? 8.789 5.918 -2.477 1 97.12 98 ALA A CA 1
ATOM 762 C C . ALA A 1 98 ? 10.109 5.773 -3.217 1 97.12 98 ALA A C 1
ATOM 764 O O . ALA A 1 98 ? 10.305 6.371 -4.277 1 97.12 98 ALA A O 1
ATOM 765 N N . SER A 1 99 ? 11.023 5.047 -2.654 1 97.81 99 SER A N 1
ATOM 766 C CA . SER A 1 99 ? 12.328 4.84 -3.26 1 97.81 99 SER A CA 1
ATOM 767 C C . SER A 1 99 ? 12.227 4.027 -4.543 1 97.81 99 SER A C 1
ATOM 769 O O . SER A 1 99 ? 13 4.234 -5.484 1 97.81 99 SER A O 1
ATOM 771 N N . PHE A 1 100 ? 11.266 3.115 -4.535 1 96.94 100 PHE A N 1
ATOM 772 C CA . PHE A 1 100 ? 10.977 2.352 -5.742 1 96.94 100 PHE A CA 1
ATOM 773 C C . PHE A 1 100 ? 10.477 3.266 -6.855 1 96.94 100 PHE A C 1
ATOM 775 O O . PHE A 1 100 ? 10.992 3.227 -7.977 1 96.94 100 PHE A O 1
ATOM 782 N N . ALA A 1 101 ? 9.625 4.117 -6.566 1 95.25 101 ALA A N 1
ATOM 783 C CA . ALA A 1 101 ? 9.023 5.031 -7.535 1 95.25 101 ALA A CA 1
ATOM 784 C C . ALA A 1 101 ? 10.062 5.992 -8.102 1 95.25 101 ALA A C 1
ATOM 786 O O . ALA A 1 101 ? 10.023 6.344 -9.281 1 95.25 101 ALA A O 1
ATOM 787 N N . SER A 1 102 ? 11.023 6.395 -7.277 1 94.69 102 SER A N 1
ATOM 788 C CA . SER A 1 102 ? 12.023 7.367 -7.703 1 94.69 102 SER A CA 1
ATOM 789 C C . SER A 1 102 ? 13.211 6.684 -8.367 1 94.69 102 SER A C 1
ATOM 791 O O . SER A 1 102 ? 14.117 7.352 -8.875 1 94.69 102 SER A O 1
ATOM 793 N N . GLY A 1 103 ? 13.188 5.355 -8.281 1 94.5 103 GLY A N 1
ATOM 794 C CA . GLY A 1 103 ? 14.266 4.609 -8.914 1 94.5 103 GLY A CA 1
ATOM 795 C C . GLY A 1 103 ? 15.555 4.652 -8.125 1 94.5 103 GLY A C 1
ATOM 796 O O . GLY A 1 103 ? 16.641 4.496 -8.688 1 94.5 103 GLY A O 1
ATOM 797 N N . GLN A 1 104 ? 15.484 4.781 -6.77 1 95.38 104 GLN A N 1
ATOM 798 C CA . GLN A 1 104 ? 16.688 5.039 -5.992 1 95.38 104 GLN A CA 1
ATOM 799 C C . GLN A 1 104 ? 17.094 3.812 -5.176 1 95.38 104 GLN A C 1
ATOM 801 O O . GLN A 1 104 ? 18.125 3.816 -4.5 1 95.38 104 GLN A O 1
ATOM 806 N N . SER A 1 105 ? 16.312 2.771 -5.227 1 97.12 105 SER A N 1
ATOM 807 C CA . SER A 1 105 ? 16.656 1.551 -4.5 1 97.12 105 SER A CA 1
ATOM 808 C C . SER A 1 105 ? 17.141 0.458 -5.445 1 97.12 105 SER A C 1
ATOM 810 O O . SER A 1 105 ? 16.391 0.01 -6.32 1 97.12 105 SER A O 1
ATOM 812 N N . VAL A 1 106 ? 18.312 -0.047 -5.164 1 96.88 106 VAL A N 1
ATOM 813 C CA . VAL A 1 106 ? 18.875 -1.096 -6 1 96.88 106 VAL A CA 1
ATOM 814 C C . VAL A 1 106 ? 18.328 -2.455 -5.574 1 96.88 106 VAL A C 1
ATOM 816 O O . VAL A 1 106 ? 18.094 -3.326 -6.414 1 96.88 106 VAL A O 1
ATOM 819 N N . VAL A 1 107 ? 18.047 -2.588 -4.34 1 98.19 107 VAL A N 1
ATOM 820 C CA . VAL A 1 107 ? 17.672 -3.896 -3.814 1 98.19 107 VAL A CA 1
ATOM 821 C C . VAL A 1 107 ? 16.266 -4.246 -4.273 1 98.19 107 VAL A C 1
ATOM 823 O O . VAL A 1 107 ? 15.984 -5.395 -4.625 1 98.19 107 VAL A O 1
ATOM 826 N N . ILE A 1 108 ? 15.398 -3.338 -4.258 1 97.88 108 ILE A N 1
ATOM 827 C CA . ILE A 1 108 ? 14.031 -3.635 -4.684 1 97.88 108 ILE A CA 1
ATOM 828 C C . ILE A 1 108 ? 14.023 -4.008 -6.168 1 97.88 108 ILE A C 1
ATOM 830 O O . ILE A 1 108 ? 13.219 -4.828 -6.602 1 97.88 108 ILE A O 1
ATOM 834 N N . THR A 1 109 ? 14.898 -3.371 -6.988 1 95.62 109 THR A N 1
ATOM 835 C CA . THR A 1 109 ? 15.031 -3.717 -8.398 1 95.62 109 THR A CA 1
ATOM 836 C C . THR A 1 109 ? 15.531 -5.148 -8.562 1 95.62 109 THR A C 1
ATOM 838 O O . THR A 1 109 ? 15.078 -5.875 -9.453 1 95.62 109 THR A O 1
ATOM 841 N N . GLU A 1 110 ? 16.406 -5.543 -7.715 1 97.12 110 GLU A N 1
ATOM 842 C CA . GLU A 1 110 ? 16.906 -6.918 -7.727 1 97.12 110 GLU A CA 1
ATOM 843 C C . GLU A 1 110 ? 15.781 -7.906 -7.391 1 97.12 110 GLU A C 1
ATOM 845 O O . GLU A 1 110 ? 15.719 -8.992 -7.965 1 97.12 110 GLU A O 1
ATOM 850 N N . ILE A 1 111 ? 14.977 -7.531 -6.48 1 97.88 111 ILE A N 1
ATOM 851 C CA . ILE A 1 111 ? 13.859 -8.391 -6.09 1 97.88 111 ILE A CA 1
ATOM 852 C C . ILE A 1 111 ? 12.867 -8.5 -7.242 1 97.88 111 ILE A C 1
ATOM 854 O O . ILE A 1 111 ? 12.336 -9.586 -7.504 1 97.88 111 ILE A O 1
ATOM 858 N N . VAL A 1 112 ? 12.648 -7.418 -7.934 1 97.25 112 VAL A N 1
ATOM 859 C CA . VAL A 1 112 ? 11.789 -7.445 -9.117 1 97.25 112 VAL A CA 1
ATOM 860 C C . VAL A 1 112 ? 12.359 -8.422 -10.141 1 97.25 112 VAL A C 1
ATOM 862 O O . VAL A 1 112 ? 11.617 -9.203 -10.734 1 97.25 112 VAL A O 1
ATOM 865 N N . GLU A 1 113 ? 13.656 -8.383 -10.352 1 96.56 113 GLU A N 1
ATOM 866 C CA . GLU A 1 113 ? 14.312 -9.281 -11.305 1 96.56 113 GLU A CA 1
ATOM 867 C C . GLU A 1 113 ? 14.148 -10.734 -10.883 1 96.56 113 GLU A C 1
ATOM 869 O O . GLU A 1 113 ? 13.914 -11.609 -11.727 1 96.56 113 GLU A O 1
ATOM 874 N N . GLN A 1 114 ? 14.25 -10.953 -9.664 1 97.38 114 GLN A N 1
ATOM 875 C CA . GLN A 1 114 ? 14.078 -12.305 -9.141 1 97.38 114 GLN A CA 1
ATOM 876 C C . GLN A 1 114 ? 12.656 -12.797 -9.359 1 97.38 114 GLN A C 1
ATOM 878 O O . GLN A 1 114 ? 12.445 -13.938 -9.773 1 97.38 114 GLN A O 1
ATOM 883 N N . LEU A 1 115 ? 11.742 -12.016 -9.07 1 98 115 LEU A N 1
ATOM 884 C CA . LEU A 1 115 ? 10.344 -12.367 -9.281 1 98 115 LEU A CA 1
ATOM 885 C C . LEU A 1 115 ? 10.055 -12.562 -10.766 1 98 115 LEU A C 1
ATOM 887 O O . LEU A 1 115 ? 9.227 -13.398 -11.133 1 98 115 LEU A O 1
ATOM 891 N N . GLY A 1 116 ? 10.719 -11.727 -11.625 1 97.69 116 GLY A N 1
ATOM 892 C CA . GLY A 1 116 ? 10.602 -11.914 -13.062 1 97.69 116 GLY A CA 1
ATOM 893 C C . GLY A 1 116 ? 11.078 -13.281 -13.523 1 97.69 116 GLY A C 1
ATOM 894 O O . GLY A 1 116 ? 10.461 -13.898 -14.391 1 97.69 116 GLY A O 1
ATOM 895 N N . ARG A 1 117 ? 12.141 -13.75 -12.961 1 97.25 117 ARG A N 1
ATOM 896 C CA . ARG A 1 117 ? 12.641 -15.078 -13.289 1 97.25 117 ARG A CA 1
ATOM 897 C C . ARG A 1 117 ? 11.633 -16.156 -12.891 1 97.25 117 ARG A C 1
ATOM 899 O O . ARG A 1 117 ? 11.422 -17.125 -13.633 1 97.25 117 ARG A O 1
ATOM 906 N N . ALA A 1 118 ? 11.07 -15.953 -11.758 1 97.56 118 ALA A N 1
ATOM 907 C CA . ALA A 1 118 ? 10.047 -16.891 -11.312 1 97.56 118 ALA A CA 1
ATOM 908 C C . ALA A 1 118 ? 8.836 -16.875 -12.242 1 97.56 118 ALA A C 1
ATOM 910 O O . ALA A 1 118 ? 8.266 -17.922 -12.562 1 97.56 118 ALA A O 1
ATOM 911 N N . ALA A 1 119 ? 8.445 -15.727 -12.664 1 97.88 119 ALA A N 1
ATOM 912 C CA . ALA A 1 119 ? 7.32 -15.594 -13.586 1 97.88 119 ALA A CA 1
ATOM 913 C C . ALA A 1 119 ? 7.621 -16.281 -14.914 1 97.88 119 ALA A C 1
ATOM 915 O O . ALA A 1 119 ? 6.746 -16.922 -15.5 1 97.88 119 ALA A O 1
ATOM 916 N N . ARG A 1 120 ? 8.805 -16.078 -15.398 1 97.06 120 ARG A N 1
ATOM 917 C CA . ARG A 1 120 ? 9.211 -16.75 -16.625 1 97.06 120 ARG A CA 1
ATOM 918 C C . ARG A 1 120 ? 9.125 -18.266 -16.469 1 97.06 120 ARG A C 1
ATOM 920 O O . ARG A 1 120 ? 8.656 -18.969 -17.375 1 97.06 120 ARG A O 1
ATOM 927 N N . ALA A 1 121 ? 9.562 -18.734 -15.375 1 96.5 121 ALA A N 1
ATOM 928 C CA . ALA A 1 121 ? 9.5 -20.172 -15.086 1 96.5 121 ALA A CA 1
ATOM 929 C C . ALA A 1 121 ? 8.062 -20.656 -15.023 1 96.5 121 ALA A C 1
ATOM 931 O O . ALA A 1 121 ? 7.773 -21.812 -15.336 1 96.5 121 ALA A O 1
ATOM 932 N N . ALA A 1 122 ? 7.188 -19.812 -14.664 1 96.81 122 ALA A N 1
ATOM 933 C CA . ALA A 1 122 ? 5.766 -20.141 -14.609 1 96.81 122 ALA A CA 1
ATOM 934 C C . ALA A 1 122 ? 5.152 -20.172 -16 1 96.81 122 ALA A C 1
ATOM 936 O O . ALA A 1 122 ? 4.016 -20.625 -16.172 1 96.81 122 ALA A O 1
ATOM 937 N N . GLY A 1 123 ? 5.863 -19.609 -17.016 1 96.81 123 GLY A N 1
ATOM 938 C CA . GLY A 1 123 ? 5.379 -19.656 -18.391 1 96.81 123 GLY A CA 1
ATOM 939 C C . GLY A 1 123 ? 4.941 -18.297 -18.906 1 96.81 123 GLY A C 1
ATOM 940 O O . GLY A 1 123 ? 4.352 -18.219 -19.984 1 96.81 123 GLY A O 1
ATOM 941 N N . VAL A 1 124 ? 5.273 -17.25 -18.203 1 96.88 124 VAL A N 1
ATOM 942 C CA . VAL A 1 124 ? 4.926 -15.906 -18.656 1 96.88 124 VAL A CA 1
ATOM 943 C C . VAL A 1 124 ? 5.824 -15.5 -19.828 1 96.88 124 VAL A C 1
ATOM 945 O O . VAL A 1 124 ? 7.027 -15.781 -19.812 1 96.88 124 VAL A O 1
ATOM 948 N N . SER A 1 125 ? 5.184 -14.906 -20.859 1 95.75 125 SER A N 1
ATOM 949 C CA . SER A 1 125 ? 5.941 -14.492 -22.031 1 95.75 125 SER A CA 1
ATOM 950 C C . SER A 1 125 ? 6.957 -13.406 -21.688 1 95.75 125 SER A C 1
ATOM 952 O O . SER A 1 125 ? 6.75 -12.633 -20.75 1 95.75 125 SER A O 1
ATOM 954 N N . ASP A 1 126 ? 8.008 -13.266 -22.422 1 94.75 126 ASP A N 1
ATOM 955 C CA . ASP A 1 126 ? 9.07 -12.289 -22.203 1 94.75 126 ASP A CA 1
ATOM 956 C C . ASP A 1 126 ? 8.516 -10.867 -22.172 1 94.75 126 ASP A C 1
ATOM 958 O O . ASP A 1 126 ? 9 -10.023 -21.406 1 94.75 126 ASP A O 1
ATOM 962 N N . ALA A 1 127 ? 7.531 -10.641 -22.938 1 92.69 127 ALA A N 1
ATOM 963 C CA . ALA A 1 127 ? 6.953 -9.305 -23.062 1 92.69 127 ALA A CA 1
ATOM 964 C C . ALA A 1 127 ? 6.199 -8.906 -21.797 1 92.69 127 ALA A C 1
ATOM 966 O O . ALA A 1 127 ? 6.031 -7.719 -21.516 1 92.69 127 ALA A O 1
ATOM 967 N N . ASP A 1 128 ? 5.891 -9.953 -20.922 1 94.94 128 ASP A N 1
ATOM 968 C CA . ASP A 1 128 ? 5 -9.672 -19.797 1 94.94 128 ASP A CA 1
ATOM 969 C C . ASP A 1 128 ? 5.695 -9.922 -18.469 1 94.94 128 ASP A C 1
ATOM 971 O O . ASP A 1 128 ? 5.137 -9.648 -17.406 1 94.94 128 ASP A O 1
ATOM 975 N N . VAL A 1 129 ? 6.906 -10.344 -18.516 1 96.62 129 VAL A N 1
ATOM 976 C CA . VAL A 1 129 ? 7.609 -10.781 -17.312 1 96.62 129 VAL A CA 1
ATOM 977 C C . VAL A 1 129 ? 7.77 -9.602 -16.359 1 96.62 129 VAL A C 1
ATOM 979 O O . VAL A 1 129 ? 7.555 -9.742 -15.148 1 96.62 129 VAL A O 1
ATOM 982 N N . ASP A 1 130 ? 8.164 -8.453 -16.875 1 95.31 130 ASP A N 1
ATOM 983 C CA . ASP A 1 130 ? 8.336 -7.285 -16.016 1 95.31 130 ASP A CA 1
ATOM 984 C C . ASP A 1 130 ? 7.012 -6.863 -15.391 1 95.31 130 ASP A C 1
ATOM 986 O O . ASP A 1 130 ? 6.957 -6.555 -14.195 1 95.31 130 ASP A O 1
ATOM 990 N N . ALA A 1 131 ? 6.008 -6.891 -16.188 1 96.12 131 ALA A N 1
ATOM 991 C CA . ALA A 1 131 ? 4.68 -6.535 -15.68 1 96.12 131 ALA A CA 1
ATOM 992 C C . ALA A 1 131 ? 4.227 -7.512 -14.602 1 96.12 131 ALA A C 1
ATOM 994 O O . ALA A 1 131 ? 3.629 -7.105 -13.602 1 96.12 131 ALA A O 1
ATOM 995 N N . ALA A 1 132 ? 4.508 -8.758 -14.797 1 97.94 132 ALA A N 1
ATOM 996 C CA . ALA A 1 132 ? 4.137 -9.773 -13.812 1 97.94 132 ALA A CA 1
ATOM 997 C C . ALA A 1 132 ? 4.863 -9.547 -12.492 1 97.94 132 ALA A C 1
ATOM 999 O O . ALA A 1 132 ? 4.242 -9.57 -11.422 1 97.94 132 ALA A O 1
ATOM 1000 N N . ALA A 1 133 ? 6.141 -9.344 -12.602 1 98.19 133 ALA A N 1
ATOM 1001 C CA . ALA A 1 133 ? 6.957 -9.125 -11.406 1 98.19 133 ALA A CA 1
ATOM 1002 C C . ALA A 1 133 ? 6.504 -7.883 -10.648 1 98.19 133 ALA A C 1
ATOM 1004 O O . ALA A 1 133 ? 6.367 -7.906 -9.422 1 98.19 133 ALA A O 1
ATOM 1005 N N . ARG A 1 134 ? 6.262 -6.828 -11.336 1 97.69 134 ARG A N 1
ATOM 1006 C CA . ARG A 1 134 ? 5.855 -5.566 -10.719 1 97.69 134 ARG A CA 1
ATOM 1007 C C . ARG A 1 134 ? 4.461 -5.676 -10.117 1 97.69 134 ARG A C 1
ATOM 1009 O O . ARG A 1 134 ? 4.176 -5.062 -9.086 1 97.69 134 ARG A O 1
ATOM 1016 N N . THR A 1 135 ? 3.635 -6.438 -10.742 1 98.31 135 THR A N 1
ATOM 1017 C CA . THR A 1 135 ? 2.314 -6.676 -10.164 1 98.31 135 THR A CA 1
ATOM 1018 C C . THR A 1 135 ? 2.434 -7.25 -8.758 1 98.31 135 THR A C 1
ATOM 1020 O O . THR A 1 135 ? 1.766 -6.785 -7.832 1 98.31 135 THR A O 1
ATOM 1023 N N . VAL A 1 136 ? 3.27 -8.219 -8.625 1 98.88 136 VAL A N 1
ATOM 1024 C CA . VAL A 1 136 ? 3.482 -8.852 -7.324 1 98.88 136 VAL A CA 1
ATOM 1025 C C . VAL A 1 136 ? 4.039 -7.824 -6.34 1 98.88 136 VAL A C 1
ATOM 1027 O O . VAL A 1 136 ? 3.584 -7.742 -5.195 1 98.88 136 VAL A O 1
ATOM 1030 N N . ILE A 1 137 ? 4.965 -7.035 -6.785 1 98.81 137 ILE A N 1
ATOM 1031 C CA . ILE A 1 137 ? 5.594 -6.027 -5.938 1 98.81 137 ILE A CA 1
ATOM 1032 C C . ILE A 1 137 ? 4.551 -5.004 -5.492 1 98.81 137 ILE A C 1
ATOM 1034 O O . ILE A 1 137 ? 4.512 -4.625 -4.32 1 98.81 137 ILE A O 1
ATOM 1038 N N . TYR A 1 138 ? 3.732 -4.582 -6.43 1 98.62 138 TYR A N 1
ATOM 1039 C CA . TYR A 1 138 ? 2.721 -3.586 -6.102 1 98.62 138 TYR A CA 1
ATOM 1040 C C . TYR A 1 138 ? 1.734 -4.129 -5.074 1 98.62 138 TYR A C 1
ATOM 1042 O O . TYR A 1 138 ? 1.29 -3.396 -4.184 1 98.62 138 TYR A O 1
ATOM 1050 N N . TYR A 1 139 ? 1.402 -5.352 -5.176 1 98.75 139 TYR A N 1
ATOM 1051 C CA . TYR A 1 139 ? 0.547 -5.957 -4.16 1 98.75 139 TYR A CA 1
ATOM 1052 C C . TYR A 1 139 ? 1.224 -5.934 -2.797 1 98.75 139 TYR A C 1
ATOM 1054 O O . TYR A 1 139 ? 0.624 -5.512 -1.806 1 98.75 139 TYR A O 1
ATOM 1062 N N . VAL A 1 140 ? 2.471 -6.391 -2.744 1 98.88 140 VAL A N 1
ATOM 1063 C CA . VAL A 1 140 ? 3.168 -6.496 -1.468 1 98.88 140 VAL A CA 1
ATOM 1064 C C . VAL A 1 140 ? 3.309 -5.109 -0.839 1 98.88 140 VAL A C 1
ATOM 1066 O O . VAL A 1 140 ? 3.051 -4.934 0.354 1 98.88 140 VAL A O 1
ATOM 1069 N N . LEU A 1 141 ? 3.699 -4.176 -1.671 1 98.75 141 LEU A N 1
ATOM 1070 C CA . LEU A 1 141 ? 3.863 -2.824 -1.149 1 98.75 141 LEU A CA 1
ATOM 1071 C C . LEU A 1 141 ? 2.521 -2.24 -0.722 1 98.75 141 LEU A C 1
ATOM 1073 O O . LEU A 1 141 ? 2.404 -1.673 0.366 1 98.75 141 LEU A O 1
ATOM 1077 N N . GLY A 1 142 ? 1.528 -2.377 -1.601 1 98.56 142 GLY A N 1
ATOM 1078 C CA . GLY A 1 142 ? 0.211 -1.868 -1.253 1 98.56 142 GLY A CA 1
ATOM 1079 C C . GLY A 1 142 ? -0.344 -2.471 0.024 1 98.56 142 GLY A C 1
ATOM 1080 O O . GLY A 1 142 ? -0.874 -1.754 0.875 1 98.56 142 GLY A O 1
ATOM 1081 N N . PHE A 1 143 ? -0.203 -3.729 0.23 1 98.31 143 PHE A N 1
ATOM 1082 C CA . PHE A 1 143 ? -0.662 -4.426 1.427 1 98.31 143 PHE A CA 1
ATOM 1083 C C . PHE A 1 143 ? 0.091 -3.938 2.658 1 98.31 143 PHE A C 1
ATOM 1085 O O . PHE A 1 143 ? -0.521 -3.617 3.68 1 98.31 143 PHE A O 1
ATOM 1092 N N . THR A 1 144 ? 1.377 -3.926 2.539 1 98.38 144 THR A N 1
ATOM 1093 C CA . THR A 1 144 ? 2.203 -3.705 3.721 1 98.38 144 THR A CA 1
ATOM 1094 C C . THR A 1 144 ? 2.137 -2.248 4.164 1 98.38 144 THR A C 1
ATOM 1096 O O . THR A 1 144 ? 2.197 -1.952 5.359 1 98.38 144 THR A O 1
ATOM 1099 N N . VAL A 1 145 ? 2.018 -1.361 3.207 1 97.88 145 VAL A N 1
ATOM 1100 C CA . VAL A 1 145 ? 1.807 0.036 3.568 1 97.88 145 VAL A CA 1
ATOM 1101 C C . VAL A 1 145 ? 0.508 0.174 4.359 1 97.88 145 VAL A C 1
ATOM 1103 O O . VAL A 1 145 ? 0.472 0.848 5.395 1 97.88 145 VAL A O 1
ATOM 1106 N N . ASP A 1 146 ? -0.523 -0.426 3.869 1 96.81 146 ASP A N 1
ATOM 1107 C CA . ASP A 1 146 ? -1.795 -0.401 4.586 1 96.81 146 ASP A CA 1
ATOM 1108 C C . ASP A 1 146 ? -1.664 -1.051 5.961 1 96.81 146 ASP A C 1
ATOM 1110 O O . ASP A 1 146 ? -2.109 -0.489 6.965 1 96.81 146 ASP A O 1
ATOM 1114 N N . GLU A 1 147 ? -1.052 -2.195 6.004 1 96.5 147 GLU A N 1
ATOM 1115 C CA . GLU A 1 147 ? -0.888 -2.941 7.25 1 96.5 147 GLU A CA 1
ATOM 1116 C C . GLU A 1 147 ? -0.129 -2.123 8.289 1 96.5 147 GLU A C 1
ATOM 1118 O O . GLU A 1 147 ? -0.54 -2.049 9.445 1 96.5 147 GLU A O 1
ATOM 1123 N N . GLN A 1 148 ? 0.891 -1.607 7.906 1 95.44 148 GLN A N 1
ATOM 1124 C CA . GLN A 1 148 ? 1.714 -0.829 8.82 1 95.44 148 GLN A CA 1
ATOM 1125 C C . GLN A 1 148 ? 0.963 0.4 9.328 1 95.44 148 GLN A C 1
ATOM 1127 O O . GLN A 1 148 ? 1.037 0.735 10.516 1 95.44 148 GLN A O 1
ATOM 1132 N N . SER A 1 149 ? 0.315 1.068 8.461 1 95 149 SER A N 1
ATOM 1133 C CA . SER A 1 149 ? -0.483 2.225 8.859 1 95 149 SER A CA 1
ATOM 1134 C C . SER A 1 149 ? -1.581 1.828 9.836 1 95 149 SER A C 1
ATOM 1136 O O . SER A 1 149 ? -1.787 2.5 10.852 1 95 149 SER A O 1
ATOM 1138 N N . ARG A 1 150 ? -2.277 0.778 9.547 1 93.81 150 ARG A N 1
ATOM 1139 C CA . ARG A 1 150 ? -3.363 0.325 10.414 1 93.81 150 ARG A CA 1
ATOM 1140 C C . ARG A 1 150 ? -2.838 -0.088 11.781 1 93.81 150 ARG A C 1
ATOM 1142 O O . ARG A 1 150 ? -3.477 0.174 12.805 1 93.81 150 ARG A O 1
ATOM 1149 N N . LEU A 1 151 ? -1.732 -0.731 11.805 1 91.62 151 LEU A N 1
ATOM 1150 C CA . LEU A 1 151 ? -1.11 -1.104 13.07 1 91.62 151 LEU A CA 1
ATOM 1151 C C . LEU A 1 151 ? -0.815 0.131 13.914 1 91.62 151 LEU A C 1
ATOM 1153 O O . LEU A 1 151 ? -0.998 0.112 15.133 1 91.62 151 LEU A O 1
ATOM 1157 N N . GLN A 1 152 ? -0.412 1.15 13.273 1 90.5 152 GLN A N 1
ATOM 1158 C CA . GLN A 1 152 ? -0.115 2.398 13.969 1 90.5 152 GLN A CA 1
ATOM 1159 C C . GLN A 1 152 ? -1.39 3.051 14.5 1 90.5 152 GLN A C 1
ATOM 1161 O O . GLN A 1 152 ? -1.416 3.551 15.625 1 90.5 152 GLN A O 1
ATOM 1166 N N . TRP A 1 153 ? -2.373 3.037 13.719 1 90.69 153 TRP A N 1
ATOM 1167 C CA . TRP A 1 153 ? -3.645 3.617 14.141 1 90.69 153 TRP A CA 1
ATOM 1168 C C . TRP A 1 153 ? -4.277 2.795 15.258 1 90.69 153 TRP A C 1
ATOM 1170 O O . TRP A 1 153 ? -4.891 3.348 16.172 1 90.69 153 TRP A O 1
ATOM 1180 N N . ASP A 1 154 ? -4.172 1.475 15.156 1 89.62 154 ASP A N 1
ATOM 1181 C CA . ASP A 1 154 ? -4.688 0.583 16.188 1 89.62 154 ASP A CA 1
ATOM 1182 C C . ASP A 1 154 ? -3.975 0.813 17.516 1 89.62 154 ASP A C 1
ATOM 1184 O O . ASP A 1 154 ? -4.605 0.791 18.578 1 89.62 154 ASP A O 1
ATOM 1188 N N . ALA A 1 155 ? -2.715 1.022 17.453 1 89.06 155 ALA A N 1
ATOM 1189 C CA . ALA A 1 155 ? -1.889 1.201 18.656 1 89.06 155 ALA A CA 1
ATOM 1190 C C . ALA A 1 155 ? -2.32 2.436 19.438 1 89.06 155 ALA A C 1
ATOM 1192 O O . ALA A 1 155 ? -2.203 2.469 20.672 1 89.06 155 ALA A O 1
ATOM 1193 N N . VAL A 1 156 ? -2.932 3.404 18.781 1 90.31 156 VAL A N 1
ATOM 1194 C CA . VAL A 1 156 ? -3.33 4.633 19.453 1 90.31 156 VAL A CA 1
ATOM 1195 C C . VAL A 1 156 ? -4.84 4.629 19.688 1 90.31 156 VAL A C 1
ATOM 1197 O O . VAL A 1 156 ? -5.418 5.652 20.062 1 90.31 156 VAL A O 1
ATOM 1200 N N . GLY A 1 157 ? -5.453 3.5 19.328 1 89.31 157 GLY A N 1
ATOM 1201 C CA . GLY A 1 157 ? -6.871 3.34 19.609 1 89.31 157 GLY A CA 1
ATOM 1202 C C . GLY A 1 157 ? -7.766 4.105 18.656 1 89.31 157 GLY A C 1
ATOM 1203 O O . GLY A 1 157 ? -8.898 4.441 19 1 89.31 157 GLY A O 1
ATOM 1204 N N . ALA A 1 158 ? -7.227 4.348 17.516 1 89.44 158 ALA A N 1
ATOM 1205 C CA . ALA A 1 158 ? -7.949 5.215 16.578 1 89.44 158 ALA A CA 1
ATOM 1206 C C . ALA A 1 158 ? -8.797 4.395 15.617 1 89.44 158 ALA A C 1
ATOM 1208 O O . ALA A 1 158 ? -9.562 4.953 14.82 1 89.44 158 ALA A O 1
ATOM 1209 N N . LEU A 1 159 ? -8.68 3.066 15.664 1 87.44 159 LEU A N 1
ATOM 1210 C CA . LEU A 1 159 ? -9.453 2.217 14.773 1 87.44 159 LEU A CA 1
ATOM 1211 C C . LEU A 1 159 ? -10.648 1.607 15.508 1 87.44 159 LEU A C 1
ATOM 1213 O O . LEU A 1 159 ? -10.555 1.288 16.688 1 87.44 159 LEU A O 1
ATOM 1217 N N . GLY A 1 160 ? -11.68 1.442 14.68 1 85.19 160 GLY A N 1
ATOM 1218 C CA . GLY A 1 160 ? -12.789 0.677 15.227 1 85.19 160 GLY A CA 1
ATOM 1219 C C . GLY A 1 160 ? -12.477 -0.798 15.391 1 85.19 160 GLY A C 1
ATOM 1220 O O . GLY A 1 160 ? -11.492 -1.292 14.836 1 85.19 160 GLY A O 1
ATOM 1221 N N . ASP A 1 161 ? -13.328 -1.524 16.062 1 81.88 161 ASP A N 1
ATOM 1222 C CA . ASP A 1 161 ? -13.094 -2.926 16.391 1 81.88 161 ASP A CA 1
ATOM 1223 C C . ASP A 1 161 ? -12.977 -3.777 15.133 1 81.88 161 ASP A C 1
ATOM 1225 O O . ASP A 1 161 ? -12.125 -4.668 15.062 1 81.88 161 ASP A O 1
ATOM 1229 N N . ASP A 1 162 ? -13.805 -3.506 14.25 1 78.25 162 ASP A N 1
ATOM 1230 C CA . ASP A 1 162 ? -13.781 -4.289 13.016 1 78.25 162 ASP A CA 1
ATOM 1231 C C . ASP A 1 162 ? -12.469 -4.098 12.258 1 78.25 162 ASP A C 1
ATOM 1233 O O . ASP A 1 162 ? -11.898 -5.059 11.742 1 78.25 162 ASP A O 1
ATOM 1237 N N . GLN A 1 163 ? -12.086 -2.922 12.289 1 78.5 163 GLN A N 1
ATOM 1238 C CA . GLN A 1 163 ? -10.836 -2.609 11.609 1 78.5 163 GLN A CA 1
ATOM 1239 C C . GLN A 1 163 ? -9.641 -3.197 12.359 1 78.5 163 GLN A C 1
ATOM 1241 O O . GLN A 1 163 ? -8.688 -3.674 11.734 1 78.5 163 GLN A O 1
ATOM 1246 N N . SER A 1 164 ? -9.758 -3.24 13.578 1 79.88 164 SER A N 1
ATOM 1247 C CA . SER A 1 164 ? -8.703 -3.807 14.406 1 79.88 164 SER A CA 1
ATOM 1248 C C . SER A 1 164 ? -8.57 -5.312 14.188 1 79.88 164 SER A C 1
ATOM 1250 O O . SER A 1 164 ? -7.461 -5.844 14.141 1 79.88 164 SER A O 1
ATOM 1252 N N . MET A 1 165 ? -9.664 -5.859 13.992 1 71.56 165 MET A N 1
ATOM 1253 C CA . MET A 1 165 ? -9.656 -7.301 13.773 1 71.56 165 MET A CA 1
ATOM 1254 C C . MET A 1 165 ? -8.984 -7.645 12.445 1 71.56 165 MET A C 1
ATOM 1256 O O . MET A 1 165 ? -8.266 -8.641 12.352 1 71.56 165 MET A O 1
ATOM 1260 N N . LEU A 1 166 ? -9.164 -6.941 11.609 1 73.12 166 LEU A N 1
ATOM 1261 C CA . LEU A 1 166 ? -8.547 -7.141 10.305 1 73.12 166 LEU A CA 1
ATOM 1262 C C . LEU A 1 166 ? -7.031 -7.008 10.398 1 73.12 166 LEU A C 1
ATOM 1264 O O . LEU A 1 166 ? -6.301 -7.695 9.68 1 73.12 166 LEU A O 1
ATOM 1268 N N . THR A 1 167 ? -6.676 -6.219 11.266 1 74.44 167 THR A N 1
ATOM 1269 C CA . THR A 1 167 ? -5.25 -5.969 11.461 1 74.44 167 THR A CA 1
ATOM 1270 C C . THR A 1 167 ? -4.566 -7.191 12.062 1 74.44 167 THR A C 1
ATOM 1272 O O . THR A 1 167 ? -3.383 -7.434 11.805 1 74.44 167 THR A O 1
ATOM 1275 N N . ARG A 1 168 ? -5.324 -7.961 12.672 1 75.12 168 ARG A N 1
ATOM 1276 C CA . ARG A 1 168 ? -4.746 -9.07 13.422 1 75.12 168 ARG A CA 1
ATOM 1277 C C . ARG A 1 168 ? -4.508 -10.273 1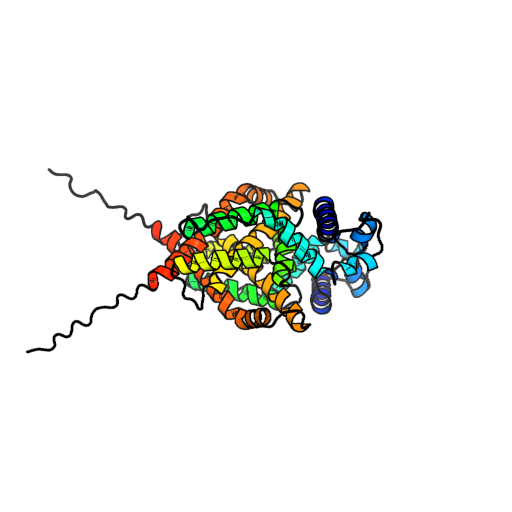2.523 1 75.12 168 ARG A C 1
ATOM 1279 O O . ARG A 1 168 ? -3.699 -11.148 12.852 1 75.12 168 ARG A O 1
ATOM 1286 N N . ASP A 1 169 ? -4.922 -10.297 11.469 1 88.12 169 ASP A N 1
ATOM 1287 C CA . ASP A 1 169 ? -4.801 -11.445 10.586 1 88.12 169 ASP A CA 1
ATOM 1288 C C . ASP A 1 169 ? -3.959 -11.109 9.352 1 88.12 169 ASP A C 1
ATOM 1290 O O . ASP A 1 169 ? -4.195 -11.641 8.266 1 88.12 169 ASP A O 1
ATOM 1294 N N . GLY A 1 170 ? -3.049 -10.297 9.586 1 93.19 170 GLY A N 1
ATOM 1295 C CA . GLY A 1 170 ? -2.297 -9.758 8.461 1 93.19 170 GLY A CA 1
ATOM 1296 C C . GLY A 1 170 ? -1.576 -10.828 7.66 1 93.19 170 GLY A C 1
ATOM 1297 O O . GLY A 1 170 ? -1.585 -10.805 6.43 1 93.19 170 GLY A O 1
ATOM 1298 N N . THR A 1 171 ? -0.931 -11.852 8.359 1 95.25 171 THR A N 1
ATOM 1299 C CA . THR A 1 171 ? -0.163 -12.898 7.691 1 95.25 171 THR A CA 1
ATOM 1300 C C . THR A 1 171 ? -1.07 -13.766 6.816 1 95.25 171 THR A C 1
ATOM 1302 O O . THR A 1 171 ? -0.74 -14.055 5.668 1 95.25 171 THR A O 1
ATOM 1305 N N . ARG A 1 172 ? -2.223 -14.141 7.328 1 94.88 172 ARG A N 1
ATOM 1306 C CA . ARG A 1 172 ? -3.152 -14.977 6.574 1 94.88 172 ARG A CA 1
ATOM 1307 C C . ARG A 1 172 ? -3.693 -14.234 5.355 1 94.88 172 ARG A C 1
ATOM 1309 O O . ARG A 1 172 ? -3.771 -14.797 4.266 1 94.88 172 ARG A O 1
ATOM 1316 N N . GLN A 1 173 ? -4.047 -13.008 5.613 1 95.5 173 GLN A N 1
ATOM 1317 C CA . GLN A 1 173 ? -4.582 -12.203 4.523 1 95.5 173 GLN A CA 1
ATOM 131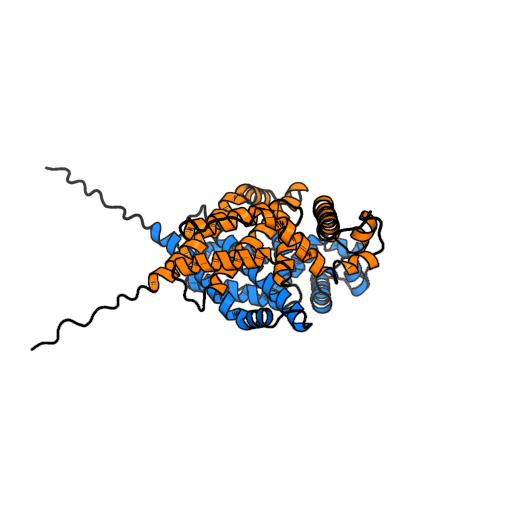8 C C . GLN A 1 173 ? -3.537 -11.984 3.434 1 95.5 173 GLN A C 1
ATOM 1320 O O . GLN A 1 173 ? -3.85 -12.055 2.244 1 95.5 173 GLN A O 1
ATOM 1325 N N . PHE A 1 174 ? -2.365 -11.781 3.887 1 98.19 174 PHE A N 1
ATOM 1326 C CA . PHE A 1 174 ? -1.27 -11.57 2.949 1 98.19 174 PHE A CA 1
ATOM 1327 C C . PHE A 1 174 ? -1.036 -12.812 2.098 1 98.19 174 PHE A C 1
ATOM 1329 O O . PHE A 1 174 ? -0.897 -12.719 0.877 1 98.19 174 PHE A O 1
ATOM 1336 N N . ARG A 1 175 ? -0.987 -13.891 2.703 1 97.62 175 ARG A N 1
ATOM 1337 C CA . ARG A 1 175 ? -0.736 -15.148 2.016 1 97.62 175 ARG A CA 1
ATOM 1338 C C . ARG A 1 175 ? -1.854 -15.469 1.029 1 97.62 175 ARG A C 1
ATOM 1340 O O . ARG A 1 175 ? -1.602 -16.016 -0.05 1 97.62 175 ARG A O 1
ATOM 1347 N N . PHE A 1 176 ? -2.996 -15.18 1.434 1 96.88 176 PHE A N 1
ATOM 1348 C CA . PHE A 1 176 ? -4.125 -15.422 0.543 1 96.88 176 PHE A CA 1
ATOM 1349 C C . PHE A 1 176 ? -3.98 -14.617 -0.744 1 96.88 176 PHE A C 1
ATOM 1351 O O . PHE A 1 176 ? -4.148 -15.156 -1.84 1 96.88 176 PHE A O 1
ATOM 1358 N N . GLY A 1 177 ? -3.75 -13.305 -0.603 1 98.06 177 GLY A N 1
ATOM 1359 C CA . GLY A 1 177 ? -3.572 -12.461 -1.774 1 98.06 177 GLY A CA 1
ATOM 1360 C C . GLY A 1 177 ? -2.43 -12.914 -2.666 1 98.06 177 GLY A C 1
ATOM 1361 O O . GLY A 1 177 ? -2.551 -12.898 -3.893 1 98.06 177 GLY A O 1
ATOM 1362 N N . LEU A 1 178 ? -1.354 -13.32 -2.037 1 98.5 178 LEU A N 1
ATOM 1363 C CA . LEU A 1 178 ? -0.214 -13.82 -2.795 1 98.5 178 LEU A CA 1
ATOM 1364 C C . LEU A 1 178 ? -0.579 -15.094 -3.547 1 98.5 178 LEU A C 1
ATOM 1366 O O . LEU A 1 178 ? -0.151 -15.289 -4.688 1 98.5 178 LEU A O 1
ATOM 1370 N N . GLN A 1 179 ? -1.344 -15.891 -2.92 1 97.94 179 GLN A N 1
ATOM 1371 C CA . GLN A 1 179 ? -1.781 -17.125 -3.562 1 97.94 179 GLN A CA 1
ATOM 1372 C C . GLN A 1 179 ? -2.633 -16.828 -4.793 1 97.94 179 GLN A C 1
ATOM 1374 O O . GLN A 1 179 ? -2.547 -17.547 -5.797 1 97.94 179 GLN A O 1
ATOM 1379 N N . LEU A 1 180 ? -3.453 -15.867 -4.738 1 97.81 180 LEU A N 1
ATOM 1380 C CA . LEU A 1 180 ? -4.242 -15.477 -5.898 1 97.81 180 LEU A CA 1
ATOM 1381 C C . LEU A 1 180 ? -3.342 -15.102 -7.07 1 97.81 180 LEU A C 1
ATOM 1383 O O . LEU A 1 180 ? -3.607 -15.484 -8.211 1 97.81 180 LEU A O 1
ATOM 1387 N N . LEU A 1 181 ? -2.314 -14.336 -6.789 1 98.31 181 LEU A N 1
ATOM 1388 C CA . LEU A 1 181 ? -1.393 -13.906 -7.832 1 98.31 181 LEU A CA 1
ATOM 1389 C C . LEU A 1 181 ? -0.633 -15.094 -8.414 1 98.31 181 LEU A C 1
ATOM 1391 O O . LEU A 1 181 ? -0.462 -15.195 -9.625 1 98.31 181 LEU A O 1
ATOM 1395 N N . VAL A 1 182 ? -0.221 -15.977 -7.535 1 98.31 182 VAL A N 1
ATOM 1396 C CA . VAL A 1 182 ? 0.515 -17.172 -7.957 1 98.31 182 VAL A CA 1
ATOM 1397 C C . VAL A 1 182 ? -0.381 -18.047 -8.82 1 98.31 182 VAL A C 1
ATOM 1399 O O . VAL A 1 182 ? 0.054 -18.562 -9.852 1 98.31 182 VAL A O 1
ATOM 1402 N N . ASP A 1 183 ? -1.601 -18.203 -8.406 1 97.31 183 ASP A N 1
ATOM 1403 C CA . ASP A 1 183 ? -2.557 -18.984 -9.195 1 97.31 183 ASP A CA 1
ATOM 1404 C C . ASP A 1 183 ? -2.838 -18.312 -10.539 1 97.31 183 ASP A C 1
ATOM 1406 O O . ASP A 1 183 ? -3.049 -18.984 -11.547 1 97.31 183 ASP A O 1
ATOM 1410 N N . GLY A 1 184 ? -2.885 -17.047 -10.523 1 97.88 184 GLY A N 1
ATOM 1411 C CA . GLY A 1 184 ? -3.051 -16.312 -11.766 1 97.88 184 GLY A CA 1
ATOM 1412 C C . GLY A 1 184 ? -1.898 -16.5 -12.727 1 97.88 184 GLY A C 1
ATOM 1413 O O . GLY A 1 184 ? -2.107 -16.625 -13.938 1 97.88 184 GLY A O 1
ATOM 1414 N N . LEU A 1 185 ? -0.756 -16.5 -12.219 1 97.75 185 LEU A N 1
ATOM 1415 C CA . LEU A 1 185 ? 0.421 -16.766 -13.047 1 97.75 185 LEU A CA 1
ATOM 1416 C C . LEU A 1 185 ? 0.365 -18.156 -13.656 1 97.75 185 LEU A C 1
ATOM 1418 O O . LEU A 1 185 ? 0.703 -18.344 -14.828 1 97.75 185 LEU A O 1
ATOM 1422 N N . ALA A 1 186 ? -0.061 -19.094 -12.867 1 96.06 186 ALA A N 1
ATOM 1423 C CA . ALA A 1 186 ? -0.19 -20.469 -13.359 1 96.06 186 ALA A CA 1
ATOM 1424 C C . ALA A 1 186 ? -1.204 -20.547 -14.492 1 96.06 186 ALA A C 1
ATOM 1426 O O . ALA A 1 186 ? -0.995 -21.281 -15.469 1 96.06 186 ALA A O 1
ATOM 1427 N N . ALA A 1 187 ? -2.236 -19.859 -14.328 1 93.44 187 ALA A N 1
ATOM 1428 C CA . ALA A 1 187 ? -3.285 -19.859 -15.344 1 93.44 187 ALA A CA 1
ATOM 1429 C C . ALA A 1 187 ? -2.803 -19.203 -16.641 1 93.44 187 ALA A C 1
ATOM 1431 O O . ALA A 1 187 ? -3.197 -19.609 -17.734 1 93.44 187 ALA A O 1
ATOM 1432 N N . HIS A 1 188 ? -2.025 -18.234 -16.484 1 88.44 188 HIS A N 1
ATOM 1433 C CA . HIS A 1 188 ? -1.504 -17.5 -17.641 1 88.44 188 HIS A CA 1
ATOM 1434 C C . HIS A 1 188 ? -0.447 -18.312 -18.375 1 88.44 188 HIS A C 1
ATOM 1436 O O . HIS A 1 188 ? -0.356 -18.25 -19.609 1 88.44 188 HIS A O 1
ATOM 1442 N N . GLY A 1 189 ? 0.404 -18.953 -17.703 1 79.69 189 GLY A N 1
ATOM 1443 C CA . GLY A 1 189 ? 1.448 -19.766 -18.297 1 79.69 189 GLY A CA 1
ATOM 1444 C C . GLY A 1 189 ? 0.923 -21.062 -18.891 1 79.69 189 GLY A C 1
ATOM 1445 O O . GLY A 1 189 ? 1.505 -21.594 -19.844 1 79.69 189 GLY A O 1
ATOM 1446 N N . GLY A 1 190 ? -0.004 -21.797 -18.234 1 63.47 190 GLY A N 1
ATOM 1447 C CA . GLY A 1 190 ? -0.558 -23.031 -18.75 1 63.47 190 GLY A CA 1
ATOM 1448 C C . GLY A 1 190 ? -1.293 -22.875 -20.062 1 63.47 190 GLY A C 1
ATOM 1449 O O . GLY A 1 190 ? -1.443 -23.828 -20.828 1 63.47 190 GLY A O 1
ATOM 1450 N N . GLY A 1 191 ? -1.894 -21.766 -20.391 1 51.22 191 GLY A N 1
ATOM 1451 C CA . GLY A 1 191 ? -2.557 -21.562 -21.672 1 51.22 191 GLY A CA 1
ATOM 1452 C C . GLY A 1 191 ? -1.595 -21.531 -22.844 1 51.22 191 GLY A C 1
ATOM 1453 O O . GLY A 1 191 ? -2.02 -21.531 -24 1 51.22 191 GLY A O 1
ATOM 1454 N N . SER A 1 192 ? -0.424 -21.172 -22.594 1 43.78 192 SER A N 1
ATOM 1455 C CA . SER A 1 192 ? 0.496 -21.141 -23.734 1 43.78 192 SER A CA 1
ATOM 1456 C C . SER A 1 192 ? 0.86 -22.547 -24.188 1 43.78 192 SER A C 1
ATOM 1458 O O . SER A 1 192 ? 1.659 -22.719 -25.109 1 43.78 192 SER A O 1
ATOM 1460 N N . GLU A 1 193 ? 0.578 -23.547 -23.484 1 39.53 193 GLU A N 1
ATOM 1461 C CA . GLU A 1 193 ? 0.776 -24.812 -24.188 1 39.53 193 GLU A CA 1
ATOM 1462 C C . GLU A 1 193 ? -0.155 -24.922 -25.391 1 39.53 193 GLU A C 1
ATOM 1464 O O . GLU A 1 193 ? -1.36 -25.125 -25.219 1 39.53 193 GLU A O 1
ATOM 1469 N N . PHE A 1 194 ? 0.061 -24.219 -26.375 1 36.34 194 PHE A N 1
ATOM 1470 C CA . PHE A 1 194 ? -0.406 -24.516 -27.719 1 36.34 194 PHE A CA 1
ATOM 1471 C C . PHE A 1 194 ? -0.274 -26 -28.031 1 36.34 194 PHE A C 1
ATOM 1473 O O . PHE A 1 194 ? 0.823 -26.562 -27.969 1 36.34 194 PHE A O 1
ATOM 1480 N N . THR A 1 195 ? -1.257 -26.781 -27.875 1 36.28 195 THR A N 1
ATOM 1481 C CA . THR A 1 195 ? -1.392 -28.031 -28.625 1 36.28 195 THR A CA 1
ATOM 1482 C C . THR A 1 195 ? -0.981 -27.844 -30.078 1 36.28 195 THR A C 1
ATOM 1484 O O . THR A 1 195 ? -1.667 -27.141 -30.844 1 36.28 195 THR A O 1
ATOM 1487 N N . GLY A 1 196 ? 0.181 -27.578 -30.344 1 33.44 196 GLY A N 1
ATOM 1488 C CA . GLY A 1 196 ? 0.656 -27.875 -31.688 1 33.44 196 GLY A CA 1
ATOM 1489 C C . GLY A 1 196 ? 0.141 -29.203 -32.219 1 33.44 196 GLY A C 1
ATOM 1490 O O . GLY A 1 196 ? 0.61 -30.266 -31.812 1 33.44 196 GLY A O 1
ATOM 1491 N N . PHE A 1 197 ? -1.191 -29.312 -32.5 1 33.25 197 PHE A N 1
ATOM 1492 C CA . PHE A 1 197 ? -1.677 -30.406 -33.344 1 33.25 197 PHE A CA 1
ATOM 1493 C C . PHE A 1 197 ? -0.8 -30.562 -34.562 1 33.25 197 PHE A C 1
ATOM 1495 O O . PHE A 1 197 ? -0.523 -29.594 -35.281 1 33.25 197 PHE A O 1
ATOM 1502 N N . SER A 1 198 ? 0.028 -31.562 -34.594 1 35.59 198 SER A N 1
ATOM 1503 C CA . SER A 1 198 ? 0.747 -32.25 -35.688 1 35.59 198 SER A CA 1
ATOM 1504 C C . SER A 1 198 ? -0.145 -32.438 -36.906 1 35.59 198 SER A C 1
ATOM 1506 O O . SER A 1 198 ? -1.19 -33.094 -36.812 1 35.59 198 SER A O 1
ATOM 1508 N N . SER A 1 199 ? -0.413 -31.438 -37.688 1 31.98 199 SER A N 1
ATOM 1509 C CA . SER A 1 199 ? -0.874 -31.688 -39.062 1 31.98 199 SER A CA 1
ATOM 1510 C C . SER A 1 199 ? -0.1 -32.812 -39.688 1 31.98 199 SER A C 1
ATOM 1512 O O . SER A 1 199 ? 1.069 -32.656 -40.062 1 31.98 199 SER A O 1
ATOM 1514 N N . ALA A 1 200 ? -0.006 -34.031 -39.125 1 34 200 ALA A N 1
ATOM 1515 C CA . ALA A 1 200 ? 0.346 -35.219 -39.875 1 34 200 ALA A CA 1
ATOM 1516 C C . ALA A 1 200 ? -0.26 -35.188 -41.281 1 34 200 ALA A C 1
ATOM 1518 O O . ALA A 1 200 ? -1.47 -35 -41.406 1 34 200 ALA A O 1
ATOM 1519 N N . GLU A 1 201 ? 0.516 -34.75 -42.344 1 28.31 201 GLU A N 1
ATOM 1520 C CA . GLU A 1 201 ? 0.593 -34.875 -43.781 1 28.31 201 GLU A CA 1
ATOM 1521 C C . GLU A 1 201 ? 0.081 -36.219 -44.281 1 28.31 201 GLU A C 1
ATOM 1523 O O . GLU A 1 201 ? 0.698 -37.25 -44 1 28.31 201 GLU A O 1
ATOM 1528 N N . ARG A 1 202 ? -1.127 -36.594 -44.125 1 31.5 202 ARG A N 1
ATOM 1529 C CA . ARG A 1 202 ? -1.762 -37.656 -44.906 1 31.5 202 ARG A CA 1
ATOM 1530 C C . ARG A 1 202 ? -1.452 -37.469 -46.406 1 31.5 202 ARG A C 1
ATOM 1532 O O . ARG A 1 202 ? -2.137 -36.688 -47.094 1 31.5 202 ARG A O 1
ATOM 1539 N N . SER A 1 203 ? -0.256 -36.906 -46.75 1 27.98 203 SER A N 1
ATOM 1540 C CA . SER A 1 203 ? -0.051 -37 -48.219 1 27.98 203 SER A CA 1
ATOM 1541 C C . SER A 1 203 ? -0.208 -38.469 -48.688 1 27.98 203 SER A C 1
ATOM 1543 O O . SER A 1 203 ? 0.503 -39.344 -48.219 1 27.98 203 SER A O 1
ATOM 1545 N N . PHE A 1 204 ? -1.387 -38.875 -49.188 1 28.84 204 PHE A N 1
ATOM 1546 C CA . PHE A 1 204 ? -1.964 -39.906 -50 1 28.84 204 PHE A CA 1
ATOM 1547 C C . PHE A 1 204 ? -1.025 -40.281 -51.156 1 28.84 204 PHE A C 1
ATOM 1549 O O . PHE A 1 204 ? -0.656 -39.406 -51.969 1 28.84 204 PHE A O 1
ATOM 1556 N N . GLU A 1 205 ? -0.119 -41.281 -50.875 1 24.09 205 GLU A N 1
ATOM 1557 C CA . GLU A 1 205 ? 0.097 -42.281 -51.938 1 24.09 205 GLU A CA 1
ATOM 1558 C C . GLU A 1 205 ? -1.192 -43 -52.281 1 24.09 205 GLU A C 1
ATOM 1560 O O . GLU A 1 205 ? -1.996 -43.312 -51.406 1 24.09 205 GLU A O 1
ATOM 1565 N N . MET B 1 1 ? -20.234 34.781 4.629 1 56 1 MET B N 1
ATOM 1566 C CA . MET B 1 1 ? -20.781 33.625 3.92 1 56 1 MET B CA 1
ATOM 1567 C C . MET B 1 1 ? -20.578 32.344 4.734 1 56 1 MET B C 1
ATOM 1569 O O . MET B 1 1 ? -19.547 32.156 5.363 1 56 1 MET B O 1
ATOM 1573 N N . GLN B 1 2 ? -21.641 31.641 5.047 1 80.19 2 GLN B N 1
ATOM 1574 C CA . GLN B 1 2 ? -21.594 30.469 5.922 1 80.19 2 GLN B CA 1
ATOM 1575 C C . GLN B 1 2 ? -20.781 29.344 5.289 1 80.19 2 GLN B C 1
ATOM 1577 O O . GLN B 1 2 ? -20.969 29.016 4.117 1 80.19 2 GLN B O 1
ATOM 1582 N N . LEU B 1 3 ? -19.781 29 5.891 1 84.5 3 LEU B N 1
ATOM 1583 C CA . LEU B 1 3 ? -18.906 27.938 5.422 1 84.5 3 LEU B CA 1
ATOM 1584 C C . LEU B 1 3 ? -19.547 26.578 5.629 1 84.5 3 LEU B C 1
ATOM 1586 O O . LEU B 1 3 ? -19.984 26.25 6.738 1 84.5 3 LEU B O 1
ATOM 1590 N N . HIS B 1 4 ? -19.766 25.906 4.422 1 92.38 4 HIS B N 1
ATOM 1591 C CA . HIS B 1 4 ? -20.344 24.578 4.488 1 92.38 4 HIS B CA 1
ATOM 1592 C C . HIS B 1 4 ? -19.281 23.516 4.199 1 92.38 4 HIS B C 1
ATOM 1594 O O . HIS B 1 4 ? -18.266 23.797 3.576 1 92.38 4 HIS B O 1
ATOM 1600 N N . LYS B 1 5 ? -19.562 22.328 4.664 1 94.5 5 LYS B N 1
ATOM 1601 C CA . LYS B 1 5 ? -18.625 21.203 4.59 1 94.5 5 LYS B CA 1
ATOM 1602 C C . LYS B 1 5 ? -18.188 20.953 3.15 1 94.5 5 LYS B C 1
ATOM 1604 O O . LYS B 1 5 ? -17 20.766 2.879 1 94.5 5 LYS B O 1
ATOM 1609 N N . PRO B 1 6 ? -19.125 21.031 2.152 1 95.06 6 PRO B N 1
ATOM 1610 C CA . PRO B 1 6 ? -18.703 20.812 0.768 1 95.06 6 PRO B CA 1
ATOM 1611 C C . PRO B 1 6 ? -17.734 21.891 0.266 1 95.06 6 PRO B C 1
ATOM 1613 O O . PRO B 1 6 ? -16.859 21.594 -0.553 1 95.06 6 PRO B O 1
ATOM 1616 N N . ASP B 1 7 ? -17.828 23.078 0.786 1 95.12 7 ASP B N 1
ATOM 1617 C CA . ASP B 1 7 ? -16.922 24.156 0.413 1 95.12 7 ASP B CA 1
ATOM 1618 C C . ASP B 1 7 ? -15.508 23.891 0.946 1 95.12 7 ASP B C 1
ATOM 1620 O O . ASP B 1 7 ? -14.516 24.156 0.264 1 95.12 7 ASP B O 1
ATOM 1624 N N . VAL B 1 8 ? -15.484 23.391 2.145 1 97.38 8 VAL B N 1
ATOM 1625 C CA . VAL B 1 8 ? -14.203 23.078 2.775 1 97.38 8 VAL B CA 1
ATOM 1626 C C . VAL B 1 8 ? -13.508 21.969 2.004 1 97.38 8 VAL B C 1
ATOM 1628 O O . VAL B 1 8 ? -12.312 22.047 1.722 1 97.38 8 VAL B O 1
ATOM 1631 N N . VAL B 1 9 ? -14.281 21.031 1.58 1 98.38 9 VAL B N 1
ATOM 1632 C CA . VAL B 1 9 ? -13.734 19.891 0.854 1 98.38 9 VAL B CA 1
ATOM 1633 C C . VAL B 1 9 ? -13.242 20.328 -0.521 1 98.38 9 VAL B C 1
ATOM 1635 O O . VAL B 1 9 ? -12.18 19.906 -0.976 1 98.38 9 VAL B O 1
ATOM 1638 N N . ALA B 1 10 ? -13.984 21.156 -1.136 1 98.06 10 ALA B N 1
ATOM 1639 C CA . ALA B 1 10 ? -13.602 21.672 -2.451 1 98.06 10 ALA B CA 1
ATOM 1640 C C . ALA B 1 10 ? -12.297 22.453 -2.373 1 98.06 10 ALA B C 1
ATOM 1642 O O . ALA B 1 10 ? -11.43 22.328 -3.236 1 98.06 10 ALA B O 1
ATOM 1643 N N . ALA B 1 11 ? -12.195 23.266 -1.363 1 98.31 11 ALA B N 1
ATOM 1644 C CA . ALA B 1 11 ? -10.984 24.047 -1.166 1 98.31 11 ALA B CA 1
ATOM 1645 C C . ALA B 1 11 ? -9.781 23.156 -0.868 1 98.31 11 ALA B C 1
ATOM 1647 O O . ALA B 1 11 ? -8.68 23.406 -1.363 1 98.31 11 ALA B O 1
ATOM 1648 N N . ALA B 1 12 ? -10.016 22.188 -0.057 1 98.75 12 ALA B N 1
ATOM 1649 C CA . ALA B 1 12 ? -8.961 21.234 0.264 1 98.75 12 ALA B CA 1
ATOM 1650 C C . ALA B 1 12 ? -8.5 20.484 -0.985 1 98.75 12 ALA B C 1
ATOM 1652 O O . ALA B 1 12 ? -7.297 20.281 -1.186 1 98.75 12 ALA B O 1
ATOM 1653 N N . THR B 1 13 ? -9.453 20.125 -1.777 1 98.69 13 THR B N 1
ATOM 1654 C CA . THR B 1 13 ? -9.141 19.422 -3.018 1 98.69 13 THR B CA 1
ATOM 1655 C C . THR B 1 13 ? -8.32 20.312 -3.951 1 98.69 13 THR B C 1
ATOM 1657 O O . THR B 1 13 ? -7.406 19.828 -4.625 1 98.69 13 THR B O 1
ATOM 1660 N N . LYS B 1 14 ? -8.633 21.531 -3.992 1 98.5 14 LYS B N 1
ATOM 1661 C CA . LYS B 1 14 ? -7.879 22.484 -4.805 1 98.5 14 LYS B CA 1
ATOM 1662 C C . LYS B 1 14 ? -6.438 22.594 -4.312 1 98.5 14 LYS B C 1
ATOM 1664 O O . LYS B 1 14 ? -5.508 22.641 -5.117 1 98.5 14 LYS B O 1
ATOM 1669 N N . ILE B 1 15 ? -6.254 22.656 -3.008 1 98.5 15 ILE B N 1
ATOM 1670 C CA . ILE B 1 15 ? -4.91 22.703 -2.438 1 98.5 15 ILE B CA 1
ATOM 1671 C C . ILE B 1 15 ? -4.145 21.438 -2.844 1 98.5 15 ILE B C 1
ATOM 1673 O O . ILE B 1 15 ? -2.973 21.516 -3.225 1 98.5 15 ILE B O 1
ATOM 1677 N N . LEU B 1 16 ? -4.824 20.344 -2.801 1 98.56 16 LEU B N 1
ATOM 1678 C CA . LEU B 1 16 ? -4.219 19.078 -3.213 1 98.56 16 LEU B CA 1
ATOM 1679 C C . LEU B 1 16 ? -3.758 19.156 -4.664 1 98.56 16 LEU B C 1
ATOM 1681 O O . LEU B 1 16 ? -2.617 18.797 -4.977 1 98.56 16 LEU B O 1
ATOM 1685 N N . ASP B 1 17 ? -4.621 19.641 -5.52 1 98.12 17 ASP B N 1
ATOM 1686 C CA . ASP B 1 17 ? -4.348 19.672 -6.953 1 98.12 17 ASP B CA 1
ATOM 1687 C C . ASP B 1 17 ? -3.207 20.641 -7.266 1 98.12 17 ASP B C 1
ATOM 1689 O O . ASP B 1 17 ? -2.373 20.359 -8.133 1 98.12 17 ASP B O 1
ATOM 1693 N N . ASP B 1 18 ? -3.168 21.719 -6.516 1 97.44 18 ASP B N 1
ATOM 1694 C CA . ASP B 1 18 ? -2.23 22.797 -6.828 1 97.44 18 ASP B CA 1
ATOM 1695 C C . ASP B 1 18 ? -0.868 22.531 -6.188 1 97.44 18 ASP B C 1
ATOM 1697 O O . ASP B 1 18 ? 0.165 22.922 -6.738 1 97.44 18 ASP B O 1
ATOM 1701 N N . HIS B 1 19 ? -0.901 21.828 -4.984 1 96.25 19 HIS B N 1
ATOM 1702 C CA . HIS B 1 19 ? 0.331 21.859 -4.203 1 96.25 19 HIS B CA 1
ATOM 1703 C C . HIS B 1 19 ? 0.709 20.453 -3.719 1 96.25 19 HIS B C 1
ATOM 1705 O O . HIS B 1 19 ? 1.847 20.234 -3.303 1 96.25 19 HIS B O 1
ATOM 1711 N N . GLY B 1 20 ? -0.241 19.547 -3.719 1 96.94 20 GLY B N 1
ATOM 1712 C CA . GLY B 1 20 ? 0.052 18.203 -3.268 1 96.94 20 GLY B CA 1
ATOM 1713 C C . GLY B 1 20 ? -0.364 17.953 -1.83 1 96.94 20 GLY B C 1
ATOM 1714 O O . GLY B 1 20 ? -0.755 18.875 -1.12 1 96.94 20 GLY B O 1
ATOM 1715 N N . ILE B 1 21 ? -0.222 16.734 -1.436 1 97 21 ILE B N 1
ATOM 1716 C CA . ILE B 1 21 ? -0.779 16.281 -0.166 1 97 21 ILE B CA 1
ATOM 1717 C C . ILE B 1 21 ? 0.032 16.859 0.99 1 97 21 ILE B C 1
ATOM 1719 O O . ILE B 1 21 ? -0.518 17.156 2.053 1 97 21 ILE B O 1
ATOM 1723 N N . ALA B 1 22 ? 1.295 17.062 0.83 1 93.19 22 ALA B N 1
ATOM 1724 C CA . ALA B 1 22 ? 2.156 17.578 1.89 1 93.19 22 ALA B CA 1
ATOM 1725 C C . ALA B 1 22 ? 1.74 18.984 2.289 1 93.19 22 ALA B C 1
ATOM 1727 O O . ALA B 1 22 ? 1.911 19.391 3.443 1 93.19 22 ALA B O 1
ATOM 1728 N N . ASP B 1 23 ? 1.146 19.672 1.406 1 96.44 23 ASP B N 1
ATOM 1729 C CA . ASP B 1 23 ? 0.776 21.062 1.646 1 96.44 23 ASP B CA 1
ATOM 1730 C C . ASP B 1 23 ? -0.671 21.172 2.121 1 96.44 23 ASP B C 1
ATOM 1732 O O . ASP B 1 23 ? -1.13 22.25 2.486 1 96.44 23 ASP B O 1
ATOM 1736 N N . LEU B 1 24 ? -1.35 20.047 2.074 1 97.69 24 LEU B N 1
ATOM 1737 C CA . LEU B 1 24 ? -2.721 20.062 2.572 1 97.69 24 LEU B CA 1
ATOM 1738 C C . LEU B 1 24 ? -2.746 19.938 4.094 1 97.69 24 LEU B C 1
ATOM 1740 O O . LEU B 1 24 ? -2.863 18.828 4.625 1 97.69 24 LEU B O 1
ATOM 1744 N N . THR B 1 25 ? -2.709 21.109 4.758 1 96.19 25 THR B N 1
ATOM 1745 C CA . THR B 1 25 ? -2.766 21.172 6.215 1 96.19 25 THR B CA 1
ATOM 1746 C C . THR B 1 25 ? -3.982 21.969 6.672 1 96.19 25 THR B C 1
ATOM 1748 O O . THR B 1 25 ? -4.516 22.781 5.914 1 96.19 25 THR B O 1
ATOM 1751 N N . MET B 1 26 ? -4.316 21.719 7.945 1 96.62 26 MET B N 1
ATOM 1752 C CA . MET B 1 26 ? -5.438 22.484 8.492 1 96.62 26 MET B CA 1
ATOM 1753 C C . MET B 1 26 ? -5.137 23.969 8.508 1 96.62 26 MET B C 1
ATOM 1755 O O . MET B 1 26 ? -6.012 24.781 8.211 1 96.62 26 MET B O 1
ATOM 1759 N N . ARG B 1 27 ? -3.955 24.344 8.766 1 96.44 27 ARG B N 1
ATOM 1760 C CA . ARG B 1 27 ? -3.543 25.734 8.836 1 96.44 27 ARG B CA 1
ATOM 1761 C C . ARG B 1 27 ? -3.602 26.391 7.457 1 96.44 27 ARG B C 1
ATOM 1763 O O . ARG B 1 27 ? -4.121 27.5 7.312 1 96.44 27 ARG B O 1
ATOM 1770 N N . ARG B 1 28 ? -3.094 25.734 6.449 1 97.06 28 ARG B N 1
ATOM 1771 C CA . ARG B 1 28 ? -3.111 26.297 5.102 1 97.06 28 ARG B CA 1
ATOM 1772 C C . ARG B 1 28 ? -4.539 26.422 4.582 1 97.06 28 ARG B C 1
ATOM 1774 O O . ARG B 1 28 ? -4.879 27.422 3.926 1 97.06 28 ARG B O 1
ATOM 1781 N N . LEU B 1 29 ? -5.309 25.391 4.875 1 98.12 29 LEU B N 1
ATOM 1782 C CA . LEU B 1 29 ? -6.699 25.406 4.434 1 98.12 29 LEU B CA 1
ATOM 1783 C C . LEU B 1 29 ? -7.453 26.578 5.055 1 98.12 29 LEU B C 1
ATOM 1785 O O . LEU B 1 29 ? -8.219 27.266 4.371 1 98.12 29 LEU B O 1
ATOM 1789 N N . ALA B 1 30 ? -7.238 26.797 6.316 1 97.44 30 ALA B N 1
ATOM 1790 C CA . ALA B 1 30 ? -7.867 27.922 7.004 1 97.44 30 ALA B CA 1
ATOM 1791 C C . ALA B 1 30 ? -7.484 29.25 6.355 1 97.44 30 ALA B C 1
ATOM 1793 O O . ALA B 1 30 ? -8.336 30.125 6.148 1 97.44 30 ALA B O 1
ATOM 1794 N N . ARG B 1 31 ? -6.242 29.391 6.043 1 97.12 31 ARG B N 1
ATOM 1795 C CA . ARG B 1 31 ? -5.742 30.594 5.391 1 97.12 31 ARG B CA 1
ATOM 1796 C C . ARG B 1 31 ? -6.391 30.781 4.023 1 97.12 31 ARG B C 1
ATOM 1798 O O . ARG B 1 31 ? -6.793 31.891 3.674 1 97.12 31 ARG B O 1
ATOM 1805 N N . GLU B 1 32 ? -6.496 29.734 3.311 1 96.5 32 GLU B N 1
ATOM 1806 C CA . GLU B 1 32 ? -7.082 29.781 1.976 1 96.5 32 GLU B CA 1
ATOM 1807 C C . GLU B 1 32 ? -8.555 30.188 2.033 1 96.5 32 GLU B C 1
ATOM 1809 O O . GLU B 1 32 ? -9.047 30.875 1.129 1 96.5 32 GLU B O 1
ATOM 1814 N N . LEU B 1 33 ? -9.219 29.766 3.041 1 96.94 33 LEU B N 1
ATOM 1815 C CA . LEU B 1 33 ? -10.648 30.016 3.195 1 96.94 33 LEU B CA 1
ATOM 1816 C C . LEU B 1 33 ? -10.883 31.312 3.977 1 96.94 33 LEU B C 1
ATOM 1818 O O . LEU B 1 33 ? -12.023 31.734 4.148 1 96.94 33 LEU B O 1
ATOM 1822 N N . ASP B 1 34 ? -9.852 31.875 4.438 1 96.56 34 ASP B N 1
ATOM 1823 C CA . ASP B 1 34 ? -9.914 33.094 5.23 1 96.56 34 ASP B CA 1
ATOM 1824 C C . ASP B 1 34 ? -10.75 32.906 6.492 1 96.56 34 ASP B C 1
ATOM 1826 O O . ASP B 1 34 ? -11.688 33.656 6.754 1 96.56 34 ASP B O 1
ATOM 1830 N N . VAL B 1 35 ? -10.406 31.828 7.195 1 96 35 VAL B N 1
ATOM 1831 C CA . VAL B 1 35 ? -11.016 31.531 8.484 1 96 35 VAL B CA 1
ATOM 1832 C C . VAL B 1 35 ? -9.938 31.125 9.492 1 96 35 VAL B C 1
ATOM 1834 O O . VAL B 1 35 ? -8.766 30.969 9.125 1 96 35 VAL B O 1
ATOM 1837 N N . THR B 1 36 ? -10.367 31.062 10.758 1 93 36 THR B N 1
ATOM 1838 C CA . THR B 1 36 ? -9.445 30.562 11.773 1 93 36 THR B CA 1
ATOM 1839 C C . THR B 1 36 ? -9.383 29.031 11.727 1 93 36 THR B C 1
ATOM 1841 O O . THR B 1 36 ? -10.359 28.375 11.359 1 93 36 THR B O 1
ATOM 1844 N N . PRO B 1 37 ? -8.281 28.422 12.172 1 90.94 37 PRO B N 1
ATOM 1845 C CA . PRO B 1 37 ? -8.219 26.969 12.25 1 90.94 37 PRO B CA 1
ATOM 1846 C C . PRO B 1 37 ? -9.328 26.375 13.117 1 90.94 37 PRO B C 1
ATOM 1848 O O . PRO B 1 37 ? -9.859 25.297 12.812 1 90.94 37 PRO B O 1
ATOM 1851 N N . GLY B 1 38 ? -9.633 27.078 14.133 1 92.5 38 GLY B N 1
ATOM 1852 C CA . GLY B 1 38 ? -10.695 26.641 15.016 1 92.5 38 GLY B CA 1
ATOM 1853 C C . GLY B 1 38 ? -12.023 26.438 14.305 1 92.5 38 GLY B C 1
ATOM 1854 O O . GLY B 1 38 ? -12.781 25.531 14.633 1 92.5 38 GLY B O 1
ATOM 1855 N N . ALA B 1 39 ? -12.305 27.219 13.344 1 94.12 39 ALA B N 1
ATOM 1856 C CA . ALA B 1 39 ? -13.539 27.125 12.57 1 94.12 39 ALA B CA 1
ATOM 1857 C C . ALA B 1 39 ? -13.609 25.812 11.789 1 94.12 39 ALA B C 1
ATOM 1859 O O . ALA B 1 39 ? -14.688 25.25 11.594 1 94.12 39 ALA B O 1
ATOM 1860 N N . LEU B 1 40 ? -12.508 25.297 11.344 1 95.5 40 LEU B N 1
ATOM 1861 C CA . LEU B 1 40 ? -12.453 24.062 10.57 1 95.5 40 LEU B CA 1
ATOM 1862 C C . LEU B 1 40 ? -12.758 22.844 11.445 1 95.5 40 LEU B C 1
ATOM 1864 O O . LEU B 1 40 ? -13.336 21.859 10.977 1 95.5 40 LEU B O 1
ATOM 1868 N N . TYR B 1 41 ? -12.422 22.984 12.688 1 94.06 41 TYR B N 1
ATOM 1869 C CA . TYR B 1 41 ? -12.594 21.875 13.617 1 94.06 41 TYR B CA 1
ATOM 1870 C C . TYR B 1 41 ? -14.062 21.641 13.922 1 94.06 41 TYR B C 1
ATOM 1872 O O . TYR B 1 41 ? -14.445 20.578 14.414 1 94.06 41 TYR B O 1
ATOM 1880 N N . TRP B 1 42 ? -14.906 22.562 13.586 1 92.75 42 TRP B N 1
ATOM 1881 C CA . TRP B 1 42 ? -16.344 22.359 13.648 1 92.75 42 TRP B CA 1
ATOM 1882 C C . TRP B 1 42 ? -16.828 21.391 12.57 1 92.75 42 TRP B C 1
ATOM 1884 O O . TRP B 1 42 ? -17.844 20.719 12.742 1 92.75 42 TRP B O 1
ATOM 1894 N N . HIS B 1 43 ? -16.078 21.312 11.508 1 95.31 43 HIS B N 1
ATOM 1895 C CA . HIS B 1 43 ? -16.453 20.469 10.383 1 95.31 43 HIS B CA 1
ATOM 1896 C C . HIS B 1 43 ? -15.703 19.141 10.414 1 95.31 43 HIS B C 1
ATOM 1898 O O . HIS B 1 43 ? -16.25 18.109 10.016 1 95.31 43 HIS B O 1
ATOM 1904 N N . PHE B 1 44 ? -14.484 19.266 10.812 1 96.69 44 PHE B N 1
ATOM 1905 C CA . PHE B 1 44 ? -13.625 18.094 10.875 1 96.69 44 PHE B CA 1
ATOM 1906 C C . PHE B 1 44 ? -12.82 18.094 12.172 1 96.69 44 PHE B C 1
ATOM 1908 O O . PHE B 1 44 ? -12.031 19 12.422 1 96.69 44 PHE B O 1
ATOM 1915 N N . ALA B 1 45 ? -12.875 17 12.836 1 94.12 45 ALA B N 1
ATOM 1916 C CA . ALA B 1 45 ? -12.266 16.922 14.164 1 94.12 45 ALA B CA 1
ATOM 1917 C C . ALA B 1 45 ? -10.742 16.906 14.062 1 94.12 45 ALA B C 1
ATOM 1919 O O . ALA B 1 45 ? -10.047 17.312 14.992 1 94.12 45 ALA B O 1
ATOM 1920 N N . ASN B 1 46 ? -10.273 16.359 12.945 1 94.06 46 ASN B N 1
ATOM 1921 C CA . ASN B 1 46 ? -8.828 16.25 12.734 1 94.06 46 ASN B CA 1
ATOM 1922 C C . ASN B 1 46 ? -8.492 16.141 11.25 1 94.06 46 ASN B C 1
ATOM 1924 O O . ASN B 1 46 ? -9.383 16.109 10.406 1 94.06 46 ASN B O 1
ATOM 1928 N N . LYS B 1 47 ? -7.254 16.109 10.93 1 95.31 47 LYS B N 1
ATOM 1929 C CA . LYS B 1 47 ? -6.766 16.062 9.555 1 95.31 47 LYS B CA 1
ATOM 1930 C C . LYS B 1 47 ? -7.203 14.773 8.867 1 95.31 47 LYS B C 1
ATOM 1932 O O . LYS B 1 47 ? -7.516 14.781 7.672 1 95.31 47 LYS B O 1
ATOM 1937 N N . GLN B 1 48 ? -7.273 13.734 9.586 1 95.31 48 GLN B N 1
ATOM 1938 C CA . GLN B 1 48 ? -7.637 12.438 9.008 1 95.31 48 GLN B CA 1
ATOM 1939 C C . GLN B 1 48 ? -9.078 12.445 8.508 1 95.31 48 GLN B C 1
ATOM 1941 O O . GLN B 1 48 ? -9.367 11.906 7.438 1 95.31 48 GLN B O 1
ATOM 1946 N N . GLU B 1 49 ? -9.906 13.023 9.281 1 97.06 49 GLU B N 1
ATOM 1947 C CA . GLU B 1 49 ? -11.297 13.133 8.859 1 97.06 49 GLU B CA 1
ATOM 1948 C C . GLU B 1 49 ? -11.43 14 7.613 1 97.06 49 GLU B C 1
ATOM 1950 O O . GLU B 1 49 ? -12.219 13.695 6.715 1 97.06 49 GLU B O 1
ATOM 1955 N N . LEU B 1 50 ? -10.688 15.141 7.582 1 98.12 50 LEU B N 1
ATOM 1956 C CA . LEU B 1 50 ? -10.672 15.984 6.395 1 98.12 50 LEU B CA 1
ATOM 1957 C C . LEU B 1 50 ? -10.18 15.203 5.18 1 98.12 50 LEU B C 1
ATOM 1959 O O . LEU B 1 50 ? -10.789 15.266 4.109 1 98.12 50 LEU B O 1
ATOM 1963 N N . LEU B 1 51 ? -9.125 14.445 5.309 1 98.5 51 LEU B N 1
ATOM 1964 C CA . LEU B 1 51 ? -8.562 13.664 4.211 1 98.5 51 LEU B CA 1
ATOM 1965 C C . LEU B 1 51 ? -9.547 12.609 3.738 1 98.5 51 LEU B C 1
ATOM 1967 O O . LEU B 1 51 ? -9.641 12.32 2.541 1 98.5 51 LEU B O 1
ATOM 1971 N N . GLY B 1 52 ? -10.227 12.023 4.672 1 98.38 52 GLY B N 1
ATOM 1972 C CA . GLY B 1 52 ? -11.273 11.078 4.312 1 98.38 52 GLY B CA 1
ATOM 1973 C C . GLY B 1 52 ? -12.352 11.688 3.438 1 98.38 52 GLY B C 1
ATOM 1974 O O . GLY B 1 52 ? -12.797 11.07 2.469 1 98.38 52 GLY B O 1
ATOM 1975 N N . ALA B 1 53 ? -12.727 12.867 3.807 1 98.69 53 ALA B N 1
ATOM 1976 C CA . ALA B 1 53 ? -13.75 13.562 3.029 1 98.69 53 ALA B CA 1
ATOM 1977 C C . ALA B 1 53 ? -13.234 13.906 1.637 1 98.69 53 ALA B C 1
ATOM 1979 O O . ALA B 1 53 ? -13.977 13.828 0.655 1 98.69 53 ALA B O 1
ATOM 1980 N N . VAL B 1 54 ? -12.023 14.336 1.523 1 98.81 54 VAL B N 1
ATOM 1981 C CA . VAL B 1 54 ? -11.414 14.633 0.232 1 98.81 54 VAL B CA 1
ATOM 1982 C C . VAL B 1 54 ? -11.305 13.352 -0.593 1 98.81 54 VAL B C 1
ATOM 1984 O O . VAL B 1 54 ? -11.562 13.359 -1.8 1 98.81 54 VAL B O 1
ATOM 1987 N N . ALA B 1 55 ? -10.969 12.273 0.059 1 98.88 55 ALA B N 1
ATOM 1988 C CA . ALA B 1 55 ? -10.914 10.984 -0.619 1 98.88 55 ALA B CA 1
ATOM 1989 C C . ALA B 1 55 ? -12.266 10.609 -1.217 1 98.88 55 ALA B C 1
ATOM 1991 O O . ALA B 1 55 ? -12.344 10.18 -2.367 1 98.88 55 ALA B O 1
ATOM 1992 N N . ASP B 1 56 ? -13.266 10.797 -0.442 1 98.75 56 ASP B N 1
ATOM 1993 C CA . ASP B 1 56 ? -14.602 10.469 -0.919 1 98.75 56 ASP B CA 1
ATOM 1994 C C . ASP B 1 56 ? -15.008 11.375 -2.084 1 98.75 56 ASP B C 1
ATOM 1996 O O . ASP B 1 56 ? -15.695 10.93 -3.01 1 98.75 56 ASP B O 1
ATOM 2000 N N . HIS B 1 57 ? -14.578 12.562 -1.989 1 98.62 57 HIS B N 1
ATOM 2001 C CA . HIS B 1 57 ? -14.82 13.484 -3.094 1 98.62 57 HIS B CA 1
ATOM 2002 C C . HIS B 1 57 ? -14.125 13.016 -4.367 1 98.62 57 HIS B C 1
ATOM 2004 O O . HIS B 1 57 ? -14.727 13 -5.441 1 98.62 57 HIS B O 1
ATOM 2010 N N . ILE B 1 58 ? -12.922 12.625 -4.309 1 98.69 58 ILE B N 1
ATOM 2011 C CA . ILE B 1 58 ? -12.125 12.133 -5.426 1 98.69 58 ILE B CA 1
ATOM 2012 C C . ILE B 1 58 ? -12.766 10.891 -6.02 1 98.69 58 ILE B C 1
ATOM 2014 O O . ILE B 1 58 ? -12.82 10.727 -7.242 1 98.69 58 ILE B O 1
ATOM 2018 N N . LEU B 1 59 ? -13.328 10.078 -5.145 1 98.75 59 LEU B N 1
ATOM 2019 C CA . LEU B 1 59 ? -13.766 8.742 -5.547 1 98.75 59 LEU B CA 1
ATOM 2020 C C . LEU B 1 59 ? -15.211 8.773 -6.043 1 98.75 59 LEU B C 1
ATOM 2022 O O . LEU B 1 59 ? -15.758 7.734 -6.426 1 98.75 59 LEU B O 1
ATOM 2026 N N . ARG B 1 60 ? -15.773 9.859 -6.012 1 96.94 60 ARG B N 1
ATOM 2027 C CA . ARG B 1 60 ? -17.156 9.961 -6.461 1 96.94 60 ARG B CA 1
ATOM 2028 C C . ARG B 1 60 ? -17.312 9.398 -7.871 1 96.94 60 ARG B C 1
ATOM 2030 O O . ARG B 1 60 ? -18.297 8.711 -8.164 1 96.94 60 ARG B O 1
ATOM 2037 N N . THR B 1 61 ? -16.328 9.633 -8.695 1 96.38 61 THR B N 1
ATOM 2038 C CA . THR B 1 61 ? -16.406 9.211 -10.094 1 96.38 61 THR B CA 1
ATOM 2039 C C . THR B 1 61 ? -16.078 7.73 -10.227 1 96.38 61 THR B C 1
ATOM 2041 O O . THR B 1 61 ? -16.281 7.137 -11.289 1 96.38 61 THR B O 1
ATOM 2044 N N . ALA B 1 62 ? -15.664 7.129 -9.188 1 97.56 62 ALA B N 1
ATOM 2045 C CA . ALA B 1 62 ? -15.305 5.711 -9.234 1 97.56 62 ALA B CA 1
ATOM 2046 C C . ALA B 1 62 ? -16.516 4.832 -8.938 1 97.56 62 ALA B C 1
ATOM 2048 O O . ALA B 1 62 ? -16.484 3.623 -9.18 1 97.56 62 ALA B O 1
ATOM 2049 N N . ARG B 1 63 ? -17.547 5.484 -8.492 1 93.75 63 ARG B N 1
ATOM 2050 C CA . ARG B 1 63 ? -18.766 4.734 -8.258 1 93.75 63 ARG B CA 1
ATOM 2051 C C . ARG B 1 63 ? -19.406 4.297 -9.57 1 93.75 63 ARG B C 1
ATOM 2053 O O . ARG B 1 63 ? -19.984 5.113 -10.289 1 93.75 63 ARG B O 1
ATOM 2060 N N . THR B 1 64 ? -19.25 3.078 -9.891 1 91.56 64 THR B N 1
ATOM 2061 C CA . THR B 1 64 ? -19.812 2.539 -11.117 1 91.56 64 THR B CA 1
ATOM 2062 C C . THR B 1 64 ? -20.922 1.529 -10.812 1 91.56 64 THR B C 1
ATOM 2064 O O . THR B 1 64 ? -20.875 0.847 -9.789 1 91.56 64 THR B O 1
ATOM 2067 N N . ASP B 1 65 ? -21.906 1.555 -11.594 1 90.44 65 ASP B N 1
ATOM 2068 C CA . ASP B 1 65 ? -22.922 0.512 -11.516 1 90.44 65 ASP B CA 1
ATOM 2069 C C . ASP B 1 65 ? -22.578 -0.67 -12.414 1 90.44 65 ASP B C 1
ATOM 2071 O O . ASP B 1 65 ? -22.719 -0.59 -13.641 1 90.44 65 ASP B O 1
ATOM 2075 N N . THR B 1 66 ? -22.156 -1.748 -11.734 1 89.75 66 THR B N 1
ATOM 2076 C CA . THR B 1 66 ? -21.688 -2.898 -12.492 1 89.75 66 THR B CA 1
ATOM 2077 C C . THR B 1 66 ? -22.562 -4.121 -12.227 1 89.75 66 THR B C 1
ATOM 2079 O O . THR B 1 66 ? -22.172 -5.246 -12.555 1 89.75 66 THR B O 1
ATOM 2082 N N . ALA B 1 67 ? -23.625 -3.965 -11.711 1 86.5 67 ALA B N 1
ATOM 2083 C CA . ALA B 1 67 ? -24.453 -5.066 -11.219 1 86.5 67 ALA B CA 1
ATOM 2084 C C . ALA B 1 67 ? -24.891 -5.98 -12.367 1 86.5 67 ALA B C 1
ATOM 2086 O O . ALA B 1 67 ? -25.094 -7.18 -12.164 1 86.5 67 ALA B O 1
ATOM 2087 N N . ASP B 1 68 ? -24.906 -5.5 -13.539 1 91.75 68 ASP B N 1
ATOM 2088 C CA . ASP B 1 68 ? -25.406 -6.277 -14.672 1 91.75 68 ASP B CA 1
ATOM 2089 C C . ASP B 1 68 ? -24.266 -6.973 -15.414 1 91.75 68 ASP B C 1
ATOM 2091 O O . ASP B 1 68 ? -24.516 -7.75 -16.344 1 91.75 68 ASP B O 1
ATOM 2095 N N . LEU B 1 69 ? -23.094 -6.84 -14.969 1 95.62 69 LEU B N 1
ATOM 2096 C CA . LEU B 1 69 ? -21.938 -7.418 -15.641 1 95.62 69 LEU B CA 1
ATOM 2097 C C . LEU B 1 69 ? -21.547 -8.742 -15 1 95.62 69 LEU B C 1
ATOM 2099 O O . LEU B 1 69 ? -21.859 -8.984 -13.836 1 95.62 69 LEU B O 1
ATOM 2103 N N . ALA B 1 70 ? -20.906 -9.562 -15.789 1 97.19 70 ALA B N 1
ATOM 2104 C CA . ALA B 1 70 ? -20.266 -10.742 -15.219 1 97.19 70 ALA B CA 1
ATOM 2105 C C . ALA B 1 70 ? -19.156 -10.352 -14.242 1 97.19 70 ALA B C 1
ATOM 2107 O O . ALA B 1 70 ? -18.578 -9.266 -14.352 1 97.19 70 ALA B O 1
ATOM 2108 N N . TRP B 1 71 ? -18.844 -11.219 -13.336 1 97.56 71 TRP B N 1
ATOM 2109 C CA . TRP B 1 71 ? -17.984 -10.859 -12.211 1 97.56 71 TRP B CA 1
ATOM 2110 C C . TRP B 1 71 ? -16.625 -10.391 -12.695 1 97.56 71 TRP B C 1
ATOM 2112 O O . TRP B 1 71 ? -16.031 -9.484 -12.109 1 97.56 71 TRP B O 1
ATOM 2122 N N . ARG B 1 72 ? -16.109 -10.977 -13.812 1 97.88 72 ARG B N 1
ATOM 2123 C CA . ARG B 1 72 ? -14.82 -10.555 -14.336 1 97.88 72 ARG B CA 1
ATOM 2124 C C . ARG B 1 72 ? -14.859 -9.102 -14.789 1 97.88 72 ARG B C 1
ATOM 2126 O O . ARG B 1 72 ? -13.969 -8.32 -14.461 1 97.88 72 ARG B O 1
ATOM 2133 N N . GLU B 1 73 ? -15.875 -8.766 -15.523 1 97.56 73 GLU B N 1
ATOM 2134 C CA . GLU B 1 73 ? -16.047 -7.414 -16.031 1 97.56 73 GLU B CA 1
ATOM 2135 C C . GLU B 1 73 ? -16.312 -6.426 -14.898 1 97.56 73 GLU B C 1
ATOM 2137 O O . GLU B 1 73 ? -15.898 -5.266 -14.969 1 97.56 73 GLU B O 1
ATOM 2142 N N . GLN B 1 74 ? -17.062 -6.879 -13.859 1 97.81 74 GLN B N 1
ATOM 2143 C CA . GLN B 1 74 ? -17.297 -6.035 -12.688 1 97.81 74 GLN B CA 1
ATOM 2144 C C . GLN B 1 74 ? -15.969 -5.598 -12.062 1 97.81 74 GLN B C 1
ATOM 2146 O O . GLN B 1 74 ? -15.789 -4.422 -11.742 1 97.81 74 GLN B O 1
ATOM 2151 N N . ILE B 1 75 ? -15.07 -6.531 -11.945 1 98.31 75 ILE B N 1
ATOM 2152 C CA . ILE B 1 75 ? -13.781 -6.234 -11.32 1 98.31 75 ILE B CA 1
ATOM 2153 C C . ILE B 1 75 ? -12.977 -5.297 -12.219 1 98.31 75 ILE B C 1
ATOM 2155 O O . ILE B 1 75 ? -12.438 -4.293 -11.75 1 98.31 75 ILE B O 1
ATOM 2159 N N . HIS B 1 76 ? -12.938 -5.57 -13.5 1 98.19 76 HIS B N 1
ATOM 2160 C CA . HIS B 1 76 ? -12.172 -4.742 -14.43 1 98.19 76 HIS B CA 1
ATOM 2161 C C . HIS B 1 76 ? -12.719 -3.318 -14.469 1 98.19 76 HIS B C 1
ATOM 2163 O O . HIS B 1 76 ? -11.953 -2.355 -14.383 1 98.19 76 HIS B O 1
ATOM 2169 N N . GLU B 1 77 ? -13.984 -3.152 -14.523 1 97.81 77 GLU B N 1
ATOM 2170 C CA . GLU B 1 77 ? -14.594 -1.831 -14.633 1 97.81 77 GLU B CA 1
ATOM 2171 C C . GLU B 1 77 ? -14.43 -1.042 -13.336 1 97.81 77 GLU B C 1
ATOM 2173 O O . GLU B 1 77 ? -14.141 0.156 -13.367 1 97.81 77 GLU B O 1
ATOM 2178 N N . SER B 1 78 ? -14.664 -1.709 -12.234 1 98.19 78 SER B N 1
ATOM 2179 C CA . SER B 1 78 ? -14.508 -1.05 -10.945 1 98.19 78 SER B CA 1
ATOM 2180 C C . SER B 1 78 ? -13.078 -0.564 -10.734 1 98.19 78 SER B C 1
ATOM 2182 O O . SER B 1 78 ? -12.859 0.556 -10.273 1 98.19 78 SER B O 1
ATOM 2184 N N . CYS B 1 79 ? -12.164 -1.375 -11.141 1 98.75 79 CYS B N 1
ATOM 2185 C CA . CYS B 1 79 ? -10.766 -1.043 -10.922 1 98.75 79 CYS B CA 1
ATOM 2186 C C . CYS B 1 79 ? -10.297 0.027 -11.898 1 98.75 79 CYS B C 1
ATOM 2188 O O . CYS B 1 79 ? -9.484 0.883 -11.547 1 98.75 79 CYS B O 1
ATOM 2190 N N . ARG B 1 80 ? -10.758 -0.049 -13.102 1 98.38 80 ARG B N 1
ATOM 2191 C CA . ARG B 1 80 ? -10.453 1.006 -14.062 1 98.38 80 ARG B CA 1
ATOM 2192 C C . ARG B 1 80 ? -10.969 2.355 -13.578 1 98.38 80 ARG B C 1
ATOM 2194 O O . ARG B 1 80 ? -10.242 3.352 -13.609 1 98.38 80 ARG B O 1
ATOM 2201 N N . ALA B 1 81 ? -12.195 2.4 -13.125 1 98.62 81 ALA B N 1
ATOM 2202 C CA . ALA B 1 81 ? -12.797 3.635 -12.625 1 98.62 81 ALA B CA 1
ATOM 2203 C C . ALA B 1 81 ? -12.062 4.152 -11.398 1 98.62 81 ALA B C 1
ATOM 2205 O O . ALA B 1 81 ? -11.859 5.359 -11.25 1 98.62 81 ALA B O 1
ATOM 2206 N N . LEU B 1 82 ? -11.68 3.238 -10.555 1 98.75 82 LEU B N 1
ATOM 2207 C CA . LEU B 1 82 ? -10.922 3.611 -9.359 1 98.75 82 LEU B CA 1
ATOM 2208 C C . LEU B 1 82 ? -9.586 4.238 -9.75 1 98.75 82 LEU B C 1
ATOM 2210 O O . LEU B 1 82 ? -9.25 5.328 -9.273 1 98.75 82 LEU B O 1
ATOM 2214 N N . ARG B 1 83 ? -8.852 3.566 -10.609 1 98.81 83 ARG B N 1
ATOM 2215 C CA . ARG B 1 83 ? -7.559 4.082 -11.047 1 98.81 83 ARG B CA 1
ATOM 2216 C C . ARG B 1 83 ? -7.711 5.453 -11.695 1 98.81 83 ARG B C 1
ATOM 2218 O O . ARG B 1 83 ? -6.926 6.363 -11.43 1 98.81 83 ARG B O 1
ATOM 2225 N N . ASP B 1 84 ? -8.695 5.598 -12.523 1 98.5 84 ASP B N 1
ATOM 2226 C CA . ASP B 1 84 ? -8.938 6.871 -13.195 1 98.5 84 ASP B CA 1
ATOM 2227 C C . ASP B 1 84 ? -9.195 7.984 -12.18 1 98.5 84 ASP B C 1
ATOM 2229 O O . ASP B 1 84 ? -8.688 9.094 -12.328 1 98.5 84 ASP B O 1
ATOM 2233 N N . ALA B 1 85 ? -9.984 7.703 -11.195 1 98.75 85 ALA B N 1
ATOM 2234 C CA . ALA B 1 85 ? -10.281 8.68 -10.148 1 98.75 85 ALA B CA 1
ATOM 2235 C C . ALA B 1 85 ? -9.016 9.062 -9.383 1 98.75 85 ALA B C 1
ATOM 2237 O O . ALA B 1 85 ? -8.781 10.242 -9.117 1 98.75 85 ALA B O 1
ATOM 2238 N N . LEU B 1 86 ? -8.273 8.102 -9.07 1 98.75 86 LEU B N 1
ATOM 2239 C CA . LEU B 1 86 ? -7.031 8.328 -8.336 1 98.75 86 LEU B CA 1
ATOM 2240 C C . LEU B 1 86 ? -6.09 9.227 -9.117 1 98.75 86 LEU B C 1
ATOM 2242 O O . LEU B 1 86 ? -5.434 10.102 -8.547 1 98.75 86 LEU B O 1
ATOM 2246 N N . LEU B 1 87 ? -6.039 9.031 -10.391 1 97.75 87 LEU B N 1
ATOM 2247 C CA . LEU B 1 87 ? -5.09 9.742 -11.242 1 97.75 87 LEU B CA 1
ATOM 2248 C C . LEU B 1 87 ? -5.602 11.141 -11.578 1 97.75 87 LEU B C 1
ATOM 2250 O O . LEU B 1 87 ? -4.84 11.992 -12.047 1 97.75 87 LEU B O 1
ATOM 2254 N N . SER B 1 88 ? -6.809 11.438 -11.273 1 98.12 88 SER B N 1
ATOM 2255 C CA . SER B 1 88 ? -7.445 12.68 -11.695 1 98.12 88 SER B CA 1
ATOM 2256 C C . SER B 1 88 ? -7.051 13.844 -10.789 1 98.12 88 SER B C 1
ATOM 2258 O O . SER B 1 88 ? -7.297 15.008 -11.117 1 98.12 88 SER B O 1
ATOM 2260 N N . HIS B 1 89 ? -6.379 13.602 -9.688 1 98.31 89 HIS B N 1
ATOM 2261 C CA . HIS B 1 89 ? -5.93 14.617 -8.75 1 98.31 89 HIS B CA 1
ATOM 2262 C C . HIS B 1 89 ? -4.48 14.383 -8.328 1 98.31 89 HIS B C 1
ATOM 2264 O O . HIS B 1 89 ? -4.059 13.234 -8.164 1 98.31 89 HIS B O 1
ATOM 2270 N N . THR B 1 90 ? -3.789 15.477 -8.18 1 97.44 90 THR B N 1
ATOM 2271 C CA . THR B 1 90 ? -2.424 15.375 -7.68 1 97.44 90 THR B CA 1
ATOM 2272 C C . THR B 1 90 ? -2.391 14.609 -6.359 1 97.44 90 THR B C 1
ATOM 2274 O O . THR B 1 90 ? -3.152 14.922 -5.438 1 97.44 90 THR B O 1
ATOM 2277 N N . ASP B 1 91 ? -1.662 13.57 -6.262 1 97.62 91 ASP B N 1
ATOM 2278 C CA . ASP B 1 91 ? -1.453 12.742 -5.074 1 97.62 91 ASP B CA 1
ATOM 2279 C C . ASP B 1 91 ? -2.744 12.047 -4.656 1 97.62 91 ASP B C 1
ATOM 2281 O O . ASP B 1 91 ? -2.906 11.672 -3.494 1 97.62 91 ASP B O 1
ATOM 2285 N N . GLY B 1 92 ? -3.66 11.914 -5.547 1 98.69 92 GLY B N 1
ATOM 2286 C CA . GLY B 1 92 ? -4.926 11.266 -5.234 1 98.69 92 GLY B CA 1
ATOM 2287 C C . GLY B 1 92 ? -4.762 9.836 -4.738 1 98.69 92 GLY B C 1
ATOM 2288 O O . GLY B 1 92 ? -5.441 9.422 -3.797 1 98.69 92 GLY B O 1
ATOM 2289 N N . ALA B 1 93 ? -3.885 9.125 -5.324 1 98.62 93 ALA B N 1
ATOM 2290 C CA . ALA B 1 93 ? -3.66 7.734 -4.941 1 98.62 93 ALA B CA 1
ATOM 2291 C C . ALA B 1 93 ? -3.107 7.637 -3.521 1 98.62 93 ALA B C 1
ATOM 2293 O O . ALA B 1 93 ? -3.545 6.797 -2.732 1 98.62 93 ALA B O 1
ATOM 2294 N N . GLU B 1 94 ? -2.174 8.469 -3.223 1 98 94 GLU B N 1
ATOM 2295 C CA . GLU B 1 94 ? -1.598 8.492 -1.883 1 98 94 GLU B CA 1
ATOM 2296 C C . GLU B 1 94 ? -2.645 8.875 -0.838 1 98 94 GLU B C 1
ATOM 2298 O O . GLU B 1 94 ? -2.719 8.258 0.225 1 98 94 GLU B O 1
ATOM 2303 N N . LEU B 1 95 ? -3.412 9.906 -1.12 1 98.62 95 LEU B N 1
ATOM 2304 C CA . LEU B 1 95 ? -4.41 10.406 -0.183 1 98.62 95 LEU B CA 1
ATOM 2305 C C . LEU B 1 95 ? -5.488 9.359 0.077 1 98.62 95 LEU B C 1
ATOM 2307 O O . LEU B 1 95 ? -5.871 9.133 1.227 1 98.62 95 LEU B O 1
ATOM 2311 N N . VAL B 1 96 ? -5.934 8.711 -0.955 1 98.81 96 VAL B N 1
ATOM 2312 C CA . VAL B 1 96 ? -6.965 7.691 -0.8 1 98.81 96 VAL B CA 1
ATOM 2313 C C . VAL B 1 96 ? -6.395 6.492 -0.047 1 98.81 96 VAL B C 1
ATOM 2315 O O . VAL B 1 96 ? -7.07 5.906 0.8 1 98.81 96 VAL B O 1
ATOM 2318 N N . SER B 1 97 ? -5.219 6.066 -0.354 1 98.44 97 SER B N 1
ATOM 2319 C CA . SER B 1 97 ? -4.578 4.973 0.366 1 98.44 97 SER B CA 1
ATOM 2320 C C . SER B 1 97 ? -4.504 5.266 1.861 1 98.44 97 SER B C 1
ATOM 2322 O O . SER B 1 97 ? -4.801 4.395 2.684 1 98.44 97 SER B O 1
ATOM 2324 N N . ALA B 1 98 ? -4.082 6.484 2.201 1 97.06 98 ALA B N 1
ATOM 2325 C CA . ALA B 1 98 ? -3.996 6.879 3.604 1 97.06 98 ALA B CA 1
ATOM 2326 C C . ALA B 1 98 ? -5.371 6.867 4.262 1 97.06 98 ALA B C 1
ATOM 2328 O O . ALA B 1 98 ? -5.512 6.453 5.418 1 97.06 98 ALA B O 1
ATOM 2329 N N . SER B 1 99 ? -6.359 7.371 3.574 1 97.81 99 SER B N 1
ATOM 2330 C CA . SER B 1 99 ? -7.719 7.426 4.109 1 97.81 99 SER B CA 1
ATOM 2331 C C . SER B 1 99 ? -8.297 6.027 4.277 1 97.81 99 SER B C 1
ATOM 2333 O O . SER B 1 99 ? -9.078 5.781 5.203 1 97.81 99 SER B O 1
ATOM 2335 N N . PHE B 1 100 ? -7.91 5.148 3.377 1 96.94 100 PHE B N 1
ATOM 2336 C CA . PHE B 1 100 ? -8.297 3.75 3.498 1 96.94 100 PHE B CA 1
ATOM 2337 C C . PHE B 1 100 ? -7.707 3.129 4.758 1 96.94 100 PHE B C 1
ATOM 2339 O O . PHE B 1 100 ? -8.43 2.514 5.547 1 96.94 100 PHE B O 1
ATOM 2346 N N . ALA B 1 101 ? -6.523 3.344 5.004 1 95.19 101 ALA B N 1
ATOM 2347 C CA . ALA B 1 101 ? -5.812 2.785 6.152 1 95.19 101 ALA B CA 1
ATOM 2348 C C . ALA B 1 101 ? -6.391 3.311 7.465 1 95.19 101 ALA B C 1
ATOM 2350 O O . ALA B 1 101 ? -6.469 2.58 8.453 1 95.19 101 ALA B O 1
ATOM 2351 N N . SER B 1 102 ? -6.828 4.582 7.488 1 94.62 102 SER B N 1
ATOM 2352 C CA . SER B 1 102 ? -7.332 5.195 8.711 1 94.62 102 SER B CA 1
ATOM 2353 C C . SER B 1 102 ? -8.82 4.926 8.891 1 94.62 102 SER B C 1
ATOM 2355 O O . SER B 1 102 ? -9.406 5.289 9.914 1 94.62 102 SER B O 1
ATOM 2357 N N . GLY B 1 103 ? -9.406 4.336 7.836 1 94.38 103 GLY B N 1
ATOM 2358 C CA . GLY B 1 103 ? -10.82 4.016 7.926 1 94.38 103 GLY B CA 1
ATOM 2359 C C . GLY B 1 103 ? -11.719 5.227 7.762 1 94.38 103 GLY B C 1
ATOM 2360 O O . GLY B 1 103 ? -12.852 5.238 8.25 1 94.38 103 GLY B O 1
ATOM 2361 N N . GLN B 1 104 ? -11.266 6.242 7.016 1 95.31 104 GLN B N 1
ATOM 2362 C CA . GLN B 1 104 ? -11.992 7.508 7 1 95.31 104 GLN B CA 1
ATOM 2363 C C . GLN B 1 104 ? -12.719 7.711 5.668 1 95.31 104 GLN B C 1
ATOM 2365 O O . GLN B 1 104 ? -13.445 8.688 5.496 1 95.31 104 GLN B O 1
ATOM 2370 N N . SER B 1 105 ? -12.562 6.836 4.734 1 97.12 105 SER B N 1
ATOM 2371 C CA . SER B 1 105 ? -13.242 6.945 3.449 1 97.12 105 SER B CA 1
ATOM 2372 C C . SER B 1 105 ? -14.391 5.941 3.342 1 97.12 105 SER B C 1
ATOM 2374 O O . SER B 1 105 ? -14.164 4.73 3.369 1 97.12 105 SER B O 1
ATOM 2376 N N . VAL B 1 106 ? -15.539 6.434 3.078 1 96.88 106 VAL B N 1
ATOM 2377 C CA . VAL B 1 106 ? -16.719 5.578 2.953 1 96.88 106 VAL B CA 1
ATOM 2378 C C . VAL B 1 106 ? -16.781 4.988 1.547 1 96.88 106 VAL B C 1
ATOM 2380 O O . VAL B 1 106 ? -17.172 3.832 1.368 1 96.88 106 VAL B O 1
ATOM 2383 N N . VAL B 1 107 ? -16.328 5.703 0.605 1 98.19 107 VAL B N 1
ATOM 2384 C CA . VAL B 1 107 ? -16.5 5.293 -0.785 1 98.19 107 VAL B CA 1
ATOM 2385 C C . VAL B 1 107 ? -15.555 4.125 -1.087 1 98.19 107 VAL B C 1
ATOM 2387 O O . VAL B 1 107 ? -15.938 3.18 -1.783 1 98.19 107 VAL B O 1
ATOM 2390 N N . ILE B 1 108 ? -14.383 4.18 -0.613 1 97.88 108 ILE B N 1
ATOM 2391 C CA . ILE B 1 108 ? -13.453 3.084 -0.887 1 97.88 108 ILE B CA 1
ATOM 2392 C C . ILE B 1 108 ? -13.969 1.802 -0.236 1 97.88 108 ILE B C 1
ATOM 2394 O O . ILE B 1 108 ? -13.758 0.706 -0.763 1 97.88 108 ILE B O 1
ATOM 2398 N N . THR B 1 109 ? -14.609 1.907 0.928 1 95.62 109 THR B N 1
ATOM 2399 C CA . THR B 1 109 ? -15.211 0.753 1.586 1 95.62 109 THR B CA 1
ATOM 2400 C C . THR B 1 109 ? -16.344 0.178 0.74 1 95.62 109 THR B C 1
ATOM 2402 O O . THR B 1 109 ? -16.5 -1.041 0.653 1 95.62 109 THR B O 1
ATOM 2405 N N . GLU B 1 110 ? -17.078 1.015 0.145 1 97.06 110 GLU B N 1
ATOM 2406 C CA . GLU B 1 110 ? -18.141 0.576 -0.757 1 97.06 110 GLU B CA 1
ATOM 2407 C C . GLU B 1 110 ? -17.562 -0.166 -1.962 1 97.06 110 GLU B C 1
ATOM 2409 O O . GLU B 1 110 ? -18.141 -1.146 -2.428 1 97.06 110 GLU B O 1
ATOM 2414 N N . ILE B 1 111 ? -16.484 0.316 -2.457 1 97.88 111 ILE B N 1
ATOM 2415 C CA . ILE B 1 111 ? -15.836 -0.323 -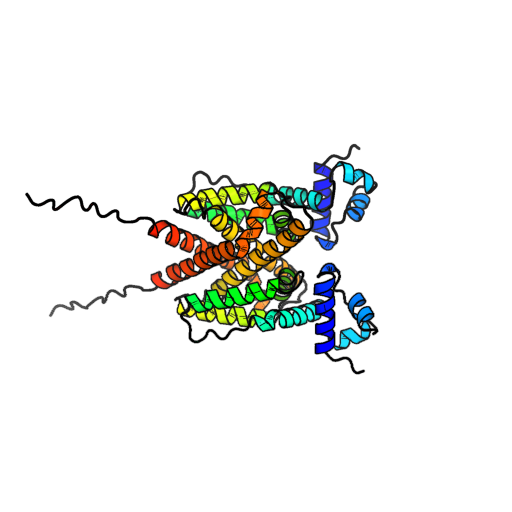3.598 1 97.88 111 ILE B CA 1
ATOM 2416 C C . ILE B 1 111 ? -15.312 -1.698 -3.191 1 97.88 111 ILE B C 1
ATOM 2418 O O . ILE B 1 111 ? -15.422 -2.662 -3.955 1 97.88 111 ILE B O 1
ATOM 2422 N N . VAL B 1 112 ? -14.789 -1.795 -1.997 1 97.25 112 VAL B N 1
ATOM 2423 C CA . VAL B 1 112 ? -14.352 -3.084 -1.477 1 97.25 112 VAL B CA 1
ATOM 2424 C C . VAL B 1 112 ? -15.531 -4.055 -1.429 1 97.25 112 VAL B C 1
ATOM 2426 O O . VAL B 1 112 ? -15.398 -5.219 -1.813 1 97.25 112 VAL B O 1
ATOM 2429 N N . GLU B 1 113 ? -16.656 -3.576 -0.954 1 96.56 113 GLU B N 1
ATOM 2430 C CA . GLU B 1 113 ? -17.844 -4.414 -0.875 1 96.56 113 GLU B CA 1
ATOM 2431 C C . GLU B 1 113 ? -18.281 -4.879 -2.26 1 96.56 113 GLU B C 1
ATOM 2433 O O . GLU B 1 113 ? -18.688 -6.027 -2.436 1 96.56 113 GLU B O 1
ATOM 2438 N N . GLN B 1 114 ? -18.219 -4.043 -3.156 1 97.38 114 GLN B N 1
ATOM 2439 C CA . GLN B 1 114 ? -18.562 -4.379 -4.531 1 97.38 114 GLN B CA 1
ATOM 2440 C C . GLN B 1 114 ? -17.625 -5.438 -5.102 1 97.38 114 GLN B C 1
ATOM 2442 O O . GLN B 1 114 ? -18.078 -6.395 -5.734 1 97.38 114 GLN B O 1
ATOM 2447 N N . LEU B 1 115 ? -16.406 -5.266 -4.902 1 98 115 LEU B N 1
ATOM 2448 C CA . LEU B 1 115 ? -15.422 -6.242 -5.359 1 98 115 LEU B CA 1
ATOM 2449 C C . LEU B 1 115 ? -15.609 -7.574 -4.645 1 98 115 LEU B C 1
ATOM 2451 O O . LEU B 1 115 ? -15.383 -8.633 -5.227 1 98 115 LEU B O 1
ATOM 2455 N N . GLY B 1 116 ? -16.016 -7.484 -3.357 1 97.69 116 GLY B N 1
ATOM 2456 C CA . GLY B 1 116 ? -16.344 -8.695 -2.623 1 97.69 116 GLY B CA 1
ATOM 2457 C C . GLY B 1 116 ? -17.484 -9.477 -3.234 1 97.69 116 GLY B C 1
ATOM 2458 O O . GLY B 1 116 ? -17.453 -10.711 -3.297 1 97.69 116 GLY B O 1
ATOM 2459 N N . ARG B 1 117 ? -18.469 -8.805 -3.654 1 97.25 117 ARG B N 1
ATOM 2460 C CA . ARG B 1 117 ? -19.594 -9.461 -4.32 1 97.25 117 ARG B CA 1
ATOM 2461 C C . ARG B 1 117 ? -19.141 -10.148 -5.605 1 97.25 117 ARG B C 1
ATOM 2463 O O . ARG B 1 117 ? -19.578 -11.25 -5.914 1 97.25 117 ARG B O 1
ATOM 2470 N N . ALA B 1 118 ? -18.312 -9.469 -6.32 1 97.56 118 ALA B N 1
ATOM 2471 C CA . ALA B 1 118 ? -17.781 -10.062 -7.539 1 97.56 118 ALA B CA 1
ATOM 2472 C C . ALA B 1 118 ? -16.953 -11.305 -7.227 1 97.56 118 ALA B C 1
ATOM 2474 O O . ALA B 1 118 ? -17.016 -12.305 -7.941 1 97.56 118 ALA B O 1
ATOM 2475 N N . ALA B 1 119 ? -16.172 -11.25 -6.18 1 97.88 119 ALA B N 1
ATOM 2476 C CA . ALA B 1 119 ? -15.359 -12.391 -5.773 1 97.88 119 ALA B CA 1
ATOM 2477 C C . ALA B 1 119 ? -16.234 -13.57 -5.379 1 97.88 119 ALA B C 1
ATOM 2479 O O . ALA B 1 119 ? -15.93 -14.727 -5.695 1 97.88 119 ALA B O 1
ATOM 2480 N N . ARG B 1 120 ? -17.281 -13.273 -4.66 1 97.06 120 ARG B N 1
ATOM 2481 C CA . ARG B 1 120 ? -18.234 -14.32 -4.301 1 97.06 120 ARG B CA 1
ATOM 2482 C C . ARG B 1 120 ? -18.812 -14.977 -5.543 1 97.06 120 ARG B C 1
ATOM 2484 O O . ARG B 1 120 ? -18.953 -16.203 -5.605 1 97.06 120 ARG B O 1
ATOM 2491 N N . ALA B 1 121 ? -19.156 -14.195 -6.461 1 96.5 121 ALA B N 1
ATOM 2492 C CA . ALA B 1 121 ? -19.703 -14.695 -7.723 1 96.5 121 ALA B CA 1
ATOM 2493 C C . ALA B 1 121 ? -18.688 -15.547 -8.461 1 96.5 121 ALA B C 1
ATOM 2495 O O . ALA B 1 121 ? -19.047 -16.469 -9.203 1 96.5 121 ALA B O 1
ATOM 2496 N N . ALA B 1 122 ? -17.453 -15.289 -8.266 1 96.88 122 ALA B N 1
ATOM 2497 C CA . ALA B 1 122 ? -16.375 -16.062 -8.875 1 96.88 122 ALA B CA 1
ATOM 2498 C C . ALA B 1 122 ? -16.203 -17.406 -8.172 1 96.88 122 ALA B C 1
ATOM 2500 O O . ALA B 1 122 ? -15.469 -18.281 -8.664 1 96.88 122 ALA B O 1
ATOM 2501 N N . GLY B 1 123 ? -16.781 -17.531 -6.977 1 96.81 123 GLY B N 1
ATOM 2502 C CA . GLY B 1 123 ? -16.719 -18.812 -6.273 1 96.81 123 GLY B CA 1
ATOM 2503 C C . GLY B 1 123 ? -15.844 -18.75 -5.035 1 96.81 123 GLY B C 1
ATOM 2504 O O . GLY B 1 123 ? -15.547 -19.781 -4.434 1 96.81 123 GLY B O 1
ATOM 2505 N N . VAL B 1 124 ? -15.469 -17.594 -4.574 1 96.88 124 VAL B N 1
ATOM 2506 C CA . VAL B 1 124 ? -14.656 -17.438 -3.373 1 96.88 124 VAL B CA 1
ATOM 2507 C C . VAL B 1 124 ? -15.508 -17.703 -2.137 1 96.88 124 VAL B C 1
ATOM 2509 O O . VAL B 1 124 ? -16.656 -17.266 -2.07 1 96.88 124 VAL B O 1
ATOM 2512 N N . SER B 1 125 ? -14.938 -18.453 -1.22 1 95.75 125 SER B N 1
ATOM 2513 C CA . SER B 1 125 ? -15.664 -18.766 0 1 95.75 125 SER B CA 1
ATOM 2514 C C . SER B 1 125 ? -15.945 -17.516 0.83 1 95.75 125 SER B C 1
ATOM 2516 O O . SER B 1 125 ? -15.18 -16.547 0.774 1 95.75 125 SER B O 1
ATOM 2518 N N . ASP B 1 126 ? -16.953 -17.531 1.665 1 94.69 126 ASP B N 1
ATOM 2519 C CA . ASP B 1 126 ? -17.344 -16.391 2.498 1 94.69 126 ASP B CA 1
ATOM 2520 C C . ASP B 1 126 ? -16.203 -15.961 3.414 1 94.69 126 ASP B C 1
ATOM 2522 O O . ASP B 1 126 ? -16.047 -14.766 3.682 1 94.69 126 ASP B O 1
ATOM 2526 N N . ALA B 1 127 ? -15.453 -16.875 3.828 1 92.69 127 ALA B N 1
ATOM 2527 C CA . ALA B 1 127 ? -14.367 -16.594 4.77 1 92.69 127 ALA B CA 1
ATOM 2528 C C . ALA B 1 127 ? -13.242 -15.82 4.094 1 92.69 127 ALA B C 1
ATOM 2530 O O . ALA B 1 127 ? -12.477 -15.117 4.758 1 92.69 127 ALA B O 1
ATOM 2531 N N . ASP B 1 128 ? -13.242 -15.812 2.68 1 95 128 ASP B N 1
ATOM 2532 C CA . ASP B 1 128 ? -12.078 -15.266 1.982 1 95 128 ASP B CA 1
ATOM 2533 C C . ASP B 1 128 ? -12.477 -14.07 1.119 1 95 128 ASP B C 1
ATOM 2535 O O . ASP B 1 128 ? -11.625 -13.406 0.529 1 95 128 ASP B O 1
ATOM 2539 N N . VAL B 1 129 ? -13.727 -13.727 1.131 1 96.62 129 VAL B N 1
ATOM 2540 C CA . VAL B 1 129 ? -14.25 -12.719 0.22 1 96.62 129 VAL B CA 1
ATOM 2541 C C . VAL B 1 129 ? -13.617 -11.359 0.532 1 96.62 129 VAL B C 1
ATOM 2543 O O . VAL B 1 129 ? -13.211 -10.633 -0.378 1 96.62 129 VAL B O 1
ATOM 2546 N N . ASP B 1 130 ? -13.531 -11.023 1.788 1 95.38 130 ASP B N 1
ATOM 2547 C CA . ASP B 1 130 ? -12.938 -9.742 2.162 1 95.38 130 ASP B CA 1
ATOM 2548 C C . ASP B 1 130 ? -11.461 -9.688 1.769 1 95.38 130 ASP B C 1
ATOM 2550 O O . ASP B 1 130 ? -10.992 -8.672 1.244 1 95.38 130 ASP B O 1
ATOM 2554 N N . ALA B 1 131 ? -10.781 -10.773 2.029 1 96.12 131 ALA B N 1
ATOM 2555 C CA . ALA B 1 131 ? -9.375 -10.844 1.67 1 96.12 131 ALA B CA 1
ATOM 2556 C C . ALA B 1 131 ? -9.18 -10.719 0.161 1 96.12 131 ALA B C 1
ATOM 2558 O O . ALA B 1 131 ? -8.25 -10.062 -0.301 1 96.12 131 ALA B O 1
ATOM 2559 N N . ALA B 1 132 ? -10.062 -11.32 -0.612 1 97.94 132 ALA B N 1
ATOM 2560 C CA . ALA B 1 132 ? -9.992 -11.242 -2.068 1 97.94 132 ALA B CA 1
ATOM 2561 C C . ALA B 1 132 ? -10.195 -9.812 -2.557 1 97.94 132 ALA B C 1
ATOM 2563 O O . ALA B 1 132 ? -9.43 -9.32 -3.387 1 97.94 132 ALA B O 1
ATOM 2564 N N . ALA B 1 133 ? -11.211 -9.195 -2.018 1 98.19 133 ALA B N 1
ATOM 2565 C CA . ALA B 1 133 ? -11.523 -7.828 -2.412 1 98.19 133 ALA B CA 1
ATOM 2566 C C . ALA B 1 133 ? -10.383 -6.875 -2.062 1 98.19 133 ALA B C 1
ATOM 2568 O O . ALA B 1 133 ? -9.992 -6.039 -2.879 1 98.19 133 ALA B O 1
ATOM 2569 N N . ARG B 1 134 ? -9.852 -7.008 -0.918 1 97.69 134 ARG B N 1
ATOM 2570 C CA . ARG B 1 134 ? -8.781 -6.133 -0.457 1 97.69 134 ARG B CA 1
ATOM 2571 C C . ARG B 1 134 ? -7.496 -6.379 -1.242 1 97.69 134 ARG B C 1
ATOM 2573 O O . ARG B 1 134 ? -6.73 -5.449 -1.499 1 97.69 134 ARG B O 1
ATOM 2580 N N . THR B 1 135 ? -7.27 -7.598 -1.616 1 98.31 135 THR B N 1
ATOM 2581 C CA . THR B 1 135 ? -6.121 -7.902 -2.463 1 98.31 135 THR B CA 1
ATOM 2582 C C . THR B 1 135 ? -6.164 -7.078 -3.746 1 98.31 135 THR B C 1
ATOM 2584 O O . THR B 1 135 ? -5.156 -6.48 -4.137 1 98.31 135 THR B O 1
ATOM 2587 N N . VAL B 1 136 ? -7.309 -7.043 -4.352 1 98.88 136 VAL B N 1
ATOM 2588 C CA . VAL B 1 136 ? -7.484 -6.281 -5.582 1 98.88 136 VAL B CA 1
ATOM 2589 C C . VAL B 1 136 ? -7.254 -4.797 -5.309 1 98.88 136 VAL B C 1
ATOM 2591 O O . VAL B 1 136 ? -6.566 -4.117 -6.074 1 98.88 136 VAL B O 1
ATOM 2594 N N . ILE B 1 137 ? -7.762 -4.324 -4.227 1 98.81 137 ILE B N 1
ATOM 2595 C CA . ILE B 1 137 ? -7.641 -2.918 -3.859 1 98.81 137 ILE B CA 1
ATOM 2596 C C . ILE B 1 137 ? -6.172 -2.574 -3.621 1 98.81 137 ILE B C 1
ATOM 2598 O O . ILE B 1 137 ? -5.691 -1.534 -4.078 1 98.81 137 ILE B O 1
ATOM 2602 N N . TYR B 1 138 ? -5.492 -3.459 -2.912 1 98.62 138 TYR B N 1
ATOM 2603 C CA . TYR B 1 138 ? -4.086 -3.209 -2.611 1 98.62 138 TYR B CA 1
ATOM 2604 C C . TYR B 1 138 ? -3.254 -3.162 -3.889 1 98.62 138 TYR B C 1
ATOM 2606 O O . TYR B 1 138 ? -2.328 -2.355 -4.004 1 98.62 138 TYR B O 1
ATOM 2614 N N . TYR B 1 139 ? -3.557 -3.965 -4.816 1 98.75 139 TYR B N 1
ATOM 2615 C CA . TYR B 1 139 ? -2.873 -3.898 -6.102 1 98.75 139 TYR B CA 1
ATOM 2616 C C . TYR B 1 139 ? -3.121 -2.559 -6.781 1 98.75 139 TYR B C 1
ATOM 2618 O O . TYR B 1 139 ? -2.18 -1.898 -7.23 1 98.75 139 TYR B O 1
ATOM 2626 N N . VAL B 1 140 ? -4.395 -2.16 -6.859 1 98.88 140 VAL B N 1
ATOM 2627 C CA . VAL B 1 140 ? -4.75 -0.936 -7.57 1 98.88 140 VAL B CA 1
ATOM 2628 C C . VAL B 1 140 ? -4.078 0.262 -6.902 1 98.88 140 VAL B C 1
ATOM 2630 O O . VAL B 1 140 ? -3.504 1.118 -7.578 1 98.88 140 VAL B O 1
ATOM 2633 N N . LEU B 1 141 ? -4.16 0.261 -5.594 1 98.75 141 LEU B N 1
ATOM 2634 C CA . LEU B 1 141 ? -3.557 1.377 -4.875 1 98.75 141 LEU B CA 1
ATOM 2635 C C . LEU B 1 141 ? -2.039 1.356 -5.02 1 98.75 141 LEU B C 1
ATOM 2637 O O . LEU B 1 141 ? -1.424 2.387 -5.309 1 98.75 141 LEU B O 1
ATOM 2641 N N . GLY B 1 142 ? -1.456 0.168 -4.809 1 98.56 142 GLY B N 1
ATOM 2642 C CA . GLY B 1 142 ? -0.013 0.056 -4.957 1 98.56 142 GLY B CA 1
ATOM 2643 C C . GLY B 1 142 ? 0.48 0.459 -6.332 1 98.56 142 GLY B C 1
ATOM 2644 O O . GLY B 1 142 ? 1.468 1.186 -6.457 1 98.56 142 GLY B O 1
ATOM 2645 N N . PHE B 1 143 ? -0.173 0.082 -7.371 1 98.31 143 PHE B N 1
ATOM 2646 C CA . PHE B 1 143 ? 0.169 0.422 -8.75 1 98.31 143 PHE B CA 1
ATOM 2647 C C . PHE B 1 143 ? 0.042 1.922 -8.984 1 98.31 143 PHE B C 1
ATOM 2649 O O . PHE B 1 143 ? 0.952 2.549 -9.531 1 98.31 143 PHE B O 1
ATOM 2656 N N . THR B 1 144 ? -1.083 2.441 -8.594 1 98.38 144 THR B N 1
ATOM 2657 C CA . THR B 1 144 ? -1.414 3.811 -8.977 1 98.38 144 THR B CA 1
ATOM 2658 C C . THR B 1 144 ? -0.579 4.812 -8.18 1 98.38 144 THR B C 1
ATOM 2660 O O . THR B 1 144 ? -0.216 5.871 -8.695 1 98.38 144 THR B O 1
ATOM 2663 N N . VAL B 1 145 ? -0.268 4.449 -6.961 1 97.94 145 VAL B N 1
ATOM 2664 C CA . VAL B 1 145 ? 0.642 5.293 -6.195 1 97.94 145 VAL B CA 1
ATOM 2665 C C . VAL B 1 145 ? 2.002 5.348 -6.887 1 97.94 145 VAL B C 1
ATOM 2667 O O . VAL B 1 145 ? 2.588 6.422 -7.035 1 97.94 145 VAL B O 1
ATOM 2670 N N . ASP B 1 146 ? 2.471 4.23 -7.273 1 96.88 146 ASP B N 1
ATOM 2671 C CA . ASP B 1 146 ? 3.736 4.184 -8 1 96.88 146 ASP B CA 1
ATOM 2672 C C . ASP B 1 146 ? 3.646 4.953 -9.312 1 96.88 146 ASP B C 1
ATOM 2674 O O . ASP B 1 146 ? 4.527 5.758 -9.625 1 96.88 146 ASP B O 1
ATOM 2678 N N . GLU B 1 147 ? 2.605 4.727 -10.039 1 96.5 147 GLU B N 1
ATOM 2679 C CA . GLU B 1 147 ? 2.404 5.371 -11.336 1 96.5 147 GLU B CA 1
ATOM 2680 C C . GLU B 1 147 ? 2.379 6.891 -11.203 1 96.5 147 GLU B C 1
ATOM 2682 O O . GLU B 1 147 ? 3.029 7.598 -11.969 1 96.5 147 GLU B O 1
ATOM 2687 N N . GLN B 1 148 ? 1.672 7.32 -10.336 1 95.56 148 GLN B N 1
ATOM 2688 C CA . GLN B 1 148 ? 1.538 8.758 -10.141 1 95.56 148 GLN B CA 1
ATOM 2689 C C . GLN B 1 148 ? 2.865 9.383 -9.711 1 95.56 148 GLN B C 1
ATOM 2691 O O . GLN B 1 148 ? 3.232 10.461 -10.18 1 95.56 148 GLN B O 1
ATOM 2696 N N . SER B 1 149 ? 3.531 8.734 -8.844 1 95.06 149 SER B N 1
ATOM 2697 C CA . SER B 1 149 ? 4.84 9.211 -8.414 1 95.06 149 SER B CA 1
ATOM 2698 C C . SER B 1 149 ? 5.828 9.242 -9.578 1 95.06 149 SER B C 1
ATOM 2700 O O . SER B 1 149 ? 6.551 10.227 -9.758 1 95.06 149 SER B O 1
ATOM 2702 N N . ARG B 1 150 ? 5.844 8.227 -10.32 1 94 150 ARG B N 1
ATOM 2703 C CA . ARG B 1 150 ? 6.766 8.148 -11.445 1 94 150 ARG B CA 1
ATOM 2704 C C . ARG B 1 150 ? 6.445 9.211 -12.492 1 94 150 ARG B C 1
ATOM 2706 O O . ARG B 1 150 ? 7.355 9.797 -13.094 1 94 150 ARG B O 1
ATOM 2713 N N . LEU B 1 151 ? 5.23 9.406 -12.734 1 91.75 151 LEU B N 1
ATOM 2714 C CA . LEU B 1 151 ? 4.816 10.453 -13.656 1 91.75 151 LEU B CA 1
ATOM 2715 C C . LEU B 1 151 ? 5.336 11.812 -13.203 1 91.75 151 LEU B C 1
ATOM 2717 O O . LEU B 1 151 ? 5.762 12.625 -14.031 1 91.75 151 LEU B O 1
ATOM 2721 N N . GLN B 1 152 ? 5.324 12.023 -11.961 1 90.81 152 GLN B N 1
ATOM 2722 C CA . GLN B 1 152 ? 5.809 13.281 -11.398 1 90.81 152 GLN B CA 1
ATOM 2723 C C . GLN B 1 152 ? 7.32 13.398 -11.539 1 90.81 152 GLN B C 1
ATOM 2725 O O . GLN B 1 152 ? 7.84 14.461 -11.875 1 90.81 152 GLN B O 1
ATOM 2730 N N . TRP B 1 153 ? 7.949 12.352 -11.305 1 90.94 153 TRP B N 1
ATOM 2731 C CA . TRP B 1 153 ? 9.398 12.352 -11.43 1 90.94 153 TRP B CA 1
ATOM 2732 C C . TRP B 1 153 ? 9.82 12.492 -12.891 1 90.94 153 TRP B C 1
ATOM 2734 O O . TRP B 1 153 ? 10.828 13.141 -13.188 1 90.94 153 TRP B O 1
ATOM 2744 N N . ASP B 1 154 ? 9.109 11.852 -13.758 1 89.88 154 ASP B N 1
ATOM 2745 C CA . ASP B 1 154 ? 9.383 11.945 -15.188 1 89.88 154 ASP B CA 1
ATOM 2746 C C . ASP B 1 154 ? 9.188 13.375 -15.688 1 89.88 154 ASP B C 1
ATOM 2748 O O . ASP B 1 154 ? 9.961 13.859 -16.516 1 89.88 154 ASP B O 1
ATOM 2752 N N . ALA B 1 155 ? 8.211 14 -15.203 1 89.38 155 ALA B N 1
ATOM 2753 C CA . ALA B 1 155 ? 7.867 15.359 -15.625 1 89.38 155 ALA B CA 1
ATOM 2754 C C . ALA B 1 155 ? 8.992 16.344 -15.297 1 89.38 155 ALA B C 1
ATOM 2756 O O . ALA B 1 155 ? 9.188 17.312 -16.016 1 89.38 155 ALA B O 1
ATOM 2757 N N . VAL B 1 156 ? 9.773 16.031 -14.312 1 90.56 156 VAL B N 1
ATOM 2758 C CA . VAL B 1 156 ? 10.844 16.938 -13.922 1 90.56 156 VAL B CA 1
ATOM 2759 C C . VAL B 1 156 ? 12.188 16.406 -14.406 1 90.56 156 VAL B C 1
ATOM 2761 O O . VAL B 1 156 ? 13.242 16.906 -14.016 1 90.56 156 VAL B O 1
ATOM 2764 N N . GLY B 1 157 ? 12.109 15.328 -15.172 1 89.5 157 GLY B N 1
ATOM 2765 C CA . GLY B 1 157 ? 13.312 14.805 -15.797 1 89.5 157 GLY B CA 1
ATOM 2766 C C . GLY B 1 157 ? 14.211 14.047 -14.836 1 89.5 157 GLY B C 1
ATOM 2767 O O . GLY B 1 157 ? 15.414 13.93 -15.062 1 89.5 157 GLY B O 1
ATOM 2768 N N . ALA B 1 158 ? 13.594 13.539 -13.805 1 89.69 158 ALA B N 1
ATOM 2769 C CA . ALA B 1 158 ? 14.398 12.93 -12.75 1 89.69 158 ALA B CA 1
ATOM 2770 C C . ALA B 1 158 ? 14.516 11.422 -12.945 1 89.69 158 ALA B C 1
ATOM 2772 O O . ALA B 1 158 ? 15.234 10.75 -12.211 1 89.69 158 ALA B O 1
ATOM 2773 N N . LEU B 1 159 ? 13.797 10.875 -13.945 1 87.81 159 LEU B N 1
ATOM 2774 C CA . LEU B 1 159 ? 13.859 9.438 -14.203 1 87.81 159 LEU B CA 1
ATOM 2775 C C . LEU B 1 159 ? 14.766 9.133 -15.391 1 87.81 159 LEU B C 1
ATOM 2777 O O . LEU B 1 159 ? 14.82 9.906 -16.344 1 87.81 159 LEU B O 1
ATOM 2781 N N . GLY B 1 160 ? 15.359 7.98 -15.25 1 85.69 160 GLY B N 1
ATOM 2782 C CA . GLY B 1 160 ? 16.078 7.5 -16.422 1 85.69 160 GLY B CA 1
ATOM 2783 C C . GLY B 1 160 ? 15.172 7.062 -17.547 1 85.69 160 GLY B C 1
ATOM 2784 O O . GLY B 1 160 ? 13.969 6.867 -17.344 1 85.69 160 GLY B O 1
ATOM 2785 N N . ASP B 1 161 ? 15.75 6.805 -18.688 1 82.25 161 ASP B N 1
ATOM 2786 C CA . ASP B 1 161 ? 14.977 6.492 -19.891 1 82.25 161 ASP B CA 1
ATOM 2787 C C . ASP B 1 161 ? 14.18 5.203 -19.703 1 82.25 161 ASP B C 1
ATOM 2789 O O . ASP B 1 161 ? 13.023 5.121 -20.125 1 82.25 161 ASP B O 1
ATOM 2793 N N . ASP B 1 162 ? 14.797 4.285 -19.156 1 79 162 ASP B N 1
ATOM 2794 C CA . ASP B 1 162 ? 14.125 3 -18.969 1 79 162 ASP B CA 1
ATOM 2795 C C . ASP B 1 162 ? 12.914 3.141 -18.031 1 79 162 ASP B C 1
ATOM 2797 O O . ASP B 1 162 ? 11.859 2.564 -18.297 1 79 162 ASP B O 1
ATOM 2801 N N . GLN B 1 163 ? 13.133 3.902 -17.109 1 78.88 163 GLN B N 1
ATOM 2802 C CA . GLN B 1 163 ? 12.055 4.133 -16.156 1 78.88 163 GLN B CA 1
ATOM 2803 C C . GLN B 1 163 ? 10.938 4.965 -16.781 1 78.88 163 GLN B C 1
ATOM 2805 O O . GLN B 1 163 ? 9.758 4.719 -16.531 1 78.88 163 GLN B O 1
ATOM 2810 N N . SER B 1 164 ? 11.336 5.816 -17.578 1 79.94 164 SER B N 1
ATOM 2811 C CA . SER B 1 164 ? 10.367 6.656 -18.281 1 79.94 164 SER B CA 1
ATOM 2812 C C . SER B 1 164 ? 9.5 5.836 -19.234 1 79.94 164 SER B C 1
ATOM 2814 O O . SER B 1 164 ? 8.297 6.062 -19.328 1 79.94 164 SER B O 1
ATOM 2816 N N . MET B 1 165 ? 10.109 4.887 -19.812 1 71.81 165 MET B N 1
ATOM 2817 C CA . MET B 1 165 ? 9.383 4.027 -20.75 1 71.81 165 MET B CA 1
ATOM 2818 C C . MET B 1 165 ? 8.336 3.193 -20.016 1 71.81 165 MET B C 1
ATOM 2820 O O . MET B 1 165 ? 7.234 2.98 -20.531 1 71.81 165 MET B O 1
ATOM 2824 N N . LEU B 1 166 ? 8.648 2.855 -18.969 1 73.19 166 LEU B N 1
ATOM 2825 C CA . LEU B 1 166 ? 7.723 2.076 -18.141 1 73.19 166 LEU B CA 1
ATOM 2826 C C . LEU B 1 166 ? 6.508 2.91 -17.75 1 73.19 166 LEU B C 1
ATOM 2828 O O . LEU B 1 166 ? 5.398 2.387 -17.625 1 73.19 166 LEU B O 1
ATOM 2832 N N . THR B 1 167 ? 6.762 4.09 -17.641 1 75.62 167 THR B N 1
ATOM 2833 C CA . THR B 1 167 ? 5.707 5.016 -17.25 1 75.62 167 THR B CA 1
ATOM 2834 C C . THR B 1 167 ? 4.688 5.191 -18.375 1 75.62 167 THR B C 1
ATOM 2836 O O . THR B 1 167 ? 3.506 5.426 -18.109 1 75.62 167 THR B O 1
ATOM 2839 N N . ARG B 1 168 ? 5.141 4.953 -19.5 1 75.19 168 ARG B N 1
ATOM 2840 C CA . ARG B 1 168 ? 4.305 5.246 -20.656 1 75.19 168 ARG B CA 1
ATOM 2841 C C . ARG B 1 168 ? 3.33 4.105 -20.938 1 75.19 168 ARG B C 1
ATOM 2843 O O . ARG B 1 168 ? 2.312 4.297 -21.609 1 75.19 168 ARG B O 1
ATOM 2850 N N . ASP B 1 169 ? 3.441 3.1 -20.391 1 88.19 169 ASP B N 1
ATOM 2851 C CA . ASP B 1 169 ? 2.596 1.94 -20.656 1 88.19 169 ASP B CA 1
ATOM 2852 C C . ASP B 1 169 ? 1.751 1.58 -19.438 1 88.19 169 ASP B C 1
ATOM 2854 O O . ASP B 1 169 ? 1.441 0.408 -19.219 1 88.19 169 ASP B O 1
ATOM 2858 N N . GLY B 1 170 ? 1.359 2.584 -18.75 1 93.25 170 GLY B N 1
ATOM 2859 C CA . GLY B 1 170 ? 0.701 2.355 -17.484 1 93.25 170 GLY B CA 1
ATOM 2860 C C . GLY B 1 170 ? -0.599 1.584 -17.609 1 93.25 170 GLY B C 1
ATOM 2861 O O . GLY B 1 170 ? -0.865 0.671 -16.828 1 93.25 170 GLY B O 1
ATOM 2862 N N . THR B 1 171 ? -1.387 1.886 -18.656 1 95.25 171 THR B N 1
ATOM 2863 C CA . THR B 1 171 ? -2.684 1.244 -18.844 1 95.25 171 THR B CA 1
ATOM 2864 C C . THR B 1 171 ? -2.514 -0.242 -19.141 1 95.25 171 THR B C 1
ATOM 2866 O O . THR B 1 171 ? -3.203 -1.082 -18.562 1 95.25 171 THR B O 1
ATOM 2869 N N . ARG B 1 172 ? -1.649 -0.55 -20.031 1 94.94 172 ARG B N 1
ATOM 2870 C CA . ARG B 1 172 ? -1.418 -1.943 -20.406 1 94.94 172 ARG B CA 1
ATOM 2871 C C . ARG B 1 172 ? -0.897 -2.744 -19.203 1 94.94 172 ARG B C 1
ATOM 2873 O O . ARG B 1 172 ? -1.348 -3.865 -18.969 1 94.94 172 ARG B O 1
ATOM 2880 N N . GLN B 1 173 ? 0.043 -2.152 -18.531 1 95.56 173 GLN B N 1
ATOM 2881 C CA . GLN B 1 173 ? 0.622 -2.828 -17.375 1 95.56 173 GLN B CA 1
ATOM 2882 C C . GLN B 1 173 ? -0.425 -3.047 -16.281 1 95.56 173 GLN B C 1
ATOM 2884 O O . GLN B 1 173 ? -0.472 -4.113 -15.664 1 95.56 173 GLN B O 1
ATOM 2889 N N . PHE B 1 174 ? -1.211 -2.066 -16.125 1 98.19 174 PHE B N 1
ATOM 2890 C CA . PHE B 1 174 ? -2.27 -2.156 -15.133 1 98.19 174 PHE B CA 1
ATOM 2891 C C . PHE B 1 174 ? -3.242 -3.279 -15.469 1 98.19 174 PHE B C 1
ATOM 2893 O O . PHE B 1 174 ? -3.6 -4.078 -14.602 1 98.19 174 PHE B O 1
ATOM 2900 N N . ARG B 1 175 ? -3.66 -3.307 -16.672 1 97.69 175 ARG B N 1
ATOM 2901 C CA . ARG B 1 175 ? -4.621 -4.309 -17.109 1 97.69 175 ARG B CA 1
ATOM 2902 C C . ARG B 1 175 ? -4.043 -5.715 -17 1 97.69 175 ARG B C 1
ATOM 2904 O O . ARG B 1 175 ? -4.762 -6.66 -16.656 1 97.69 175 ARG B O 1
ATOM 2911 N N . PHE B 1 176 ? -2.82 -5.809 -17.297 1 96.94 176 PHE B N 1
ATOM 2912 C CA . PHE B 1 176 ? -2.178 -7.113 -17.172 1 96.94 176 PHE B CA 1
ATOM 2913 C C . PHE B 1 176 ? -2.234 -7.617 -15.734 1 96.94 176 PHE B C 1
ATOM 2915 O O . PHE B 1 176 ? -2.609 -8.766 -15.492 1 96.94 176 PHE B O 1
ATOM 2922 N N . GLY B 1 177 ? -1.807 -6.785 -14.797 1 98.06 177 GLY B N 1
ATOM 2923 C CA . GLY B 1 177 ? -1.841 -7.172 -13.391 1 98.06 177 GLY B CA 1
ATOM 2924 C C . GLY B 1 177 ? -3.234 -7.52 -12.906 1 98.06 177 GLY B C 1
ATOM 2925 O O . GLY B 1 177 ? -3.412 -8.484 -12.156 1 98.06 177 GLY B O 1
ATOM 2926 N N . LEU B 1 178 ? -4.168 -6.734 -13.336 1 98.5 178 LEU B N 1
ATOM 2927 C CA . LEU B 1 178 ? -5.551 -7.012 -12.969 1 98.5 178 LEU B CA 1
ATOM 2928 C C . LEU B 1 178 ? -6.004 -8.352 -13.531 1 98.5 178 LEU B C 1
ATOM 2930 O O . LEU B 1 178 ? -6.727 -9.102 -12.859 1 98.5 178 LEU B O 1
ATOM 2934 N N . GLN B 1 179 ? -5.605 -8.617 -14.734 1 98 179 GLN B N 1
ATOM 2935 C CA . GLN B 1 179 ? -5.957 -9.891 -15.352 1 98 179 GLN B CA 1
ATOM 2936 C C . GLN B 1 179 ? -5.383 -11.062 -14.562 1 98 179 GLN B C 1
ATOM 2938 O O . GLN B 1 179 ? -6.023 -12.109 -14.438 1 98 179 GLN B O 1
ATOM 2943 N N . LEU B 1 180 ? -4.211 -10.945 -14.047 1 97.81 180 LEU B N 1
ATOM 2944 C CA . LEU B 1 180 ? -3.627 -11.992 -13.219 1 97.81 180 LEU B CA 1
ATOM 2945 C C . LEU B 1 180 ? -4.492 -12.258 -11.992 1 97.81 180 LEU B C 1
ATOM 2947 O O . LEU B 1 180 ? -4.715 -13.414 -11.625 1 97.81 180 LEU B O 1
ATOM 2951 N N . LEU B 1 181 ? -4.941 -11.227 -11.344 1 98.31 181 LEU B N 1
ATOM 2952 C CA . LEU B 1 181 ? -5.777 -11.375 -10.156 1 98.31 181 LEU B CA 1
ATOM 2953 C C . LEU B 1 181 ? -7.109 -12.023 -10.508 1 98.31 181 LEU B C 1
ATOM 2955 O O . LEU B 1 181 ? -7.586 -12.898 -9.781 1 98.31 181 LEU B O 1
ATOM 2959 N N . VAL B 1 182 ? -7.695 -11.562 -11.625 1 98.31 182 VAL B N 1
ATOM 2960 C CA . VAL B 1 182 ? -8.977 -12.109 -12.07 1 98.31 182 VAL B CA 1
ATOM 2961 C C . VAL B 1 182 ? -8.812 -13.586 -12.398 1 98.31 182 VAL B C 1
ATOM 2963 O O . VAL B 1 182 ? -9.664 -14.406 -12.031 1 98.31 182 VAL B O 1
ATOM 2966 N N . ASP B 1 183 ? -7.711 -13.945 -13.086 1 97.38 183 ASP B N 1
ATOM 2967 C CA . ASP B 1 183 ? -7.441 -15.352 -13.391 1 97.38 183 ASP B CA 1
ATOM 2968 C C . ASP B 1 183 ? -7.207 -16.156 -12.117 1 97.38 183 ASP B C 1
ATOM 2970 O O . ASP B 1 183 ? -7.582 -17.328 -12.039 1 97.38 183 ASP B O 1
ATOM 2974 N N . GLY B 1 184 ? -6.602 -15.562 -11.164 1 97.88 184 GLY B N 1
ATOM 2975 C CA . GLY B 1 184 ? -6.406 -16.219 -9.875 1 97.88 184 GLY B CA 1
ATOM 2976 C C . GLY B 1 184 ? -7.707 -16.484 -9.141 1 97.88 184 GLY B C 1
ATOM 2977 O O . GLY B 1 184 ? -7.867 -17.547 -8.523 1 97.88 184 GLY B O 1
ATOM 2978 N N . LEU B 1 185 ? -8.57 -15.562 -9.18 1 97.75 185 LEU B N 1
ATOM 2979 C CA . LEU B 1 185 ? -9.883 -15.758 -8.578 1 97.75 185 LEU B CA 1
ATOM 2980 C C . LEU B 1 185 ? -10.625 -16.906 -9.25 1 97.75 185 LEU B C 1
ATOM 2982 O O . LEU B 1 185 ? -11.266 -17.719 -8.57 1 97.75 185 LEU B O 1
ATOM 2986 N N . ALA B 1 186 ? -10.531 -16.953 -10.57 1 96.06 186 ALA B N 1
ATOM 2987 C CA . ALA B 1 186 ? -11.172 -18.047 -11.312 1 96.06 186 ALA B CA 1
ATOM 2988 C C . ALA B 1 186 ? -10.602 -19.406 -10.898 1 96.06 186 ALA B C 1
ATOM 2990 O O . ALA B 1 186 ? -11.344 -20.375 -10.781 1 96.06 186 ALA B O 1
ATOM 2991 N N . ALA B 1 187 ? -9.32 -19.453 -10.727 1 93.5 187 ALA B N 1
ATOM 2992 C CA . ALA B 1 187 ? -8.664 -20.688 -10.336 1 93.5 187 ALA B CA 1
ATOM 2993 C C . ALA B 1 187 ? -9.078 -21.109 -8.93 1 93.5 187 ALA B C 1
ATOM 2995 O O . ALA B 1 187 ? -9.18 -22.312 -8.633 1 93.5 187 ALA B O 1
ATOM 2996 N N . HIS B 1 188 ? -9.281 -20.156 -8.109 1 88.38 188 HIS B N 1
ATOM 2997 C CA . HIS B 1 188 ? -9.656 -20.422 -6.723 1 88.38 188 HIS B CA 1
ATOM 2998 C C . HIS B 1 188 ? -11.109 -20.875 -6.625 1 88.38 188 HIS B C 1
ATOM 3000 O O . HIS B 1 188 ? -11.453 -21.703 -5.785 1 88.38 188 HIS B O 1
ATOM 3006 N N . GLY B 1 189 ? -11.969 -20.25 -7.328 1 79.38 189 GLY B N 1
ATOM 3007 C CA . GLY B 1 189 ? -13.383 -20.594 -7.332 1 79.38 189 GLY B CA 1
ATOM 3008 C C . GLY B 1 189 ? -13.672 -21.906 -8.047 1 79.38 189 GLY B C 1
ATOM 3009 O O . GLY B 1 189 ? -14.641 -22.594 -7.723 1 79.38 189 GLY B O 1
ATOM 3010 N N . GLY B 1 190 ? -13.07 -22.188 -9.242 1 62.81 190 GLY B N 1
ATOM 3011 C CA . GLY B 1 190 ? -13.305 -23.406 -9.992 1 62.81 190 GLY B CA 1
ATOM 3012 C C . GLY B 1 190 ? -12.93 -24.656 -9.234 1 62.81 190 GLY B C 1
ATOM 3013 O O . GLY B 1 190 ? -13.406 -25.75 -9.539 1 62.81 190 GLY B O 1
ATOM 3014 N N . GLY B 1 191 ? -11.969 -24.672 -8.312 1 50.88 191 GLY B N 1
ATOM 3015 C CA . GLY B 1 191 ? -11.625 -25.844 -7.523 1 50.88 191 GLY B CA 1
ATOM 3016 C C . GLY B 1 191 ? -12.727 -26.25 -6.566 1 50.88 191 GLY B C 1
ATOM 3017 O O . GLY B 1 191 ? -12.648 -27.312 -5.934 1 50.88 191 GLY B O 1
ATOM 3018 N N . SER B 1 192 ? -13.484 -25.359 -6.195 1 44.19 192 SER B N 1
ATOM 3019 C CA . SER B 1 192 ? -14.547 -25.766 -5.281 1 44.19 192 SER B CA 1
ATOM 3020 C C . SER B 1 192 ? -15.594 -26.609 -5.992 1 44.19 192 SER B C 1
ATOM 3022 O O . SER B 1 192 ? -16.578 -27.047 -5.375 1 44.19 192 SER B O 1
ATOM 3024 N N . GLU B 1 193 ? -15.633 -26.609 -7.219 1 39.28 193 GLU B N 1
ATOM 3025 C CA . GLU B 1 193 ? -16.531 -27.641 -7.734 1 39.28 193 GLU B CA 1
ATOM 3026 C C . GLU B 1 193 ? -16.016 -29.047 -7.387 1 39.28 193 GLU B C 1
ATOM 3028 O O . GLU B 1 193 ? -15.086 -29.547 -8.023 1 39.28 193 GLU B O 1
ATOM 3033 N N . PHE B 1 194 ? -15.93 -29.375 -6.207 1 36.09 194 PHE B N 1
ATOM 3034 C CA . PHE B 1 194 ? -15.953 -30.781 -5.797 1 36.09 194 PHE B CA 1
ATOM 3035 C C . PHE B 1 194 ? -16.969 -31.562 -6.617 1 36.09 194 PHE B C 1
ATOM 3037 O O . PHE B 1 194 ? -18.156 -31.25 -6.609 1 36.09 194 PHE B O 1
ATOM 3044 N N . THR B 1 195 ? -16.641 -32.188 -7.625 1 35.81 195 THR B N 1
ATOM 3045 C CA . THR B 1 195 ? -17.359 -33.312 -8.164 1 35.81 195 THR B CA 1
ATOM 3046 C C . THR B 1 195 ? -17.859 -34.219 -7.043 1 35.81 195 THR B C 1
ATOM 3048 O O . THR B 1 195 ? -17.062 -34.844 -6.332 1 35.81 195 THR B O 1
ATOM 3051 N N . GLY B 1 196 ? -18.781 -33.844 -6.32 1 33.31 196 GLY B N 1
ATOM 3052 C CA . GLY B 1 196 ? -19.578 -34.844 -5.617 1 33.31 196 GLY B CA 1
ATOM 3053 C C . GLY B 1 196 ? -19.875 -36.062 -6.457 1 33.31 196 GLY B C 1
ATOM 3054 O O . GLY B 1 196 ? -20.734 -36.031 -7.34 1 33.31 196 GLY B O 1
ATOM 3055 N N . PHE B 1 197 ? -18.859 -36.875 -6.793 1 32.94 197 PHE B N 1
ATOM 3056 C CA . PHE B 1 197 ? -19.109 -38.219 -7.277 1 32.94 197 PHE B CA 1
ATOM 3057 C C . PHE B 1 197 ? -20.172 -38.906 -6.438 1 32.94 197 PHE B C 1
ATOM 3059 O O . PHE B 1 197 ? -20.047 -39 -5.215 1 32.94 197 PHE B O 1
ATOM 3066 N N . SER B 1 198 ? -21.453 -38.844 -6.828 1 35.69 198 SER B N 1
ATOM 3067 C CA . SER B 1 198 ? -22.594 -39.656 -6.43 1 35.69 198 SER B CA 1
ATOM 3068 C C . SER B 1 198 ? -22.203 -41.125 -6.367 1 35.69 198 SER B C 1
ATOM 3070 O O . SER B 1 198 ? -21.828 -41.719 -7.379 1 35.69 198 SER B O 1
ATOM 3072 N N . SER B 1 199 ? -21.438 -41.531 -5.391 1 31.97 199 SER B N 1
ATOM 3073 C CA . SER B 1 199 ? -21.312 -42.938 -5.043 1 31.97 199 SER B CA 1
ATOM 3074 C C . SER B 1 199 ? -22.672 -43.625 -5.012 1 31.97 199 SER B C 1
ATOM 3076 O O . SER B 1 199 ? -22.906 -44.5 -4.18 1 31.97 199 SER B O 1
ATOM 3078 N N . ALA B 1 200 ? -23.734 -43.031 -5.48 1 34.28 200 ALA B N 1
ATOM 3079 C CA . ALA B 1 200 ? -24.953 -43.812 -5.305 1 34.28 200 ALA B CA 1
ATOM 3080 C C . ALA B 1 200 ? -24.828 -45.188 -5.973 1 34.28 200 ALA B C 1
ATOM 3082 O O . ALA B 1 200 ? -25.781 -45.969 -5.977 1 34.28 200 ALA B O 1
ATOM 3083 N N . GLU B 1 201 ? -23.969 -45.406 -7.062 1 28.39 201 GLU B N 1
ATOM 3084 C CA . GLU B 1 201 ? -24.484 -46.5 -7.887 1 28.39 201 GLU B CA 1
ATOM 3085 C C . GLU B 1 201 ? -24.516 -47.812 -7.117 1 28.39 201 GLU B C 1
ATOM 3087 O O . GLU B 1 201 ? -25.453 -48.594 -7.238 1 28.39 201 GLU B O 1
ATOM 3092 N N . ARG B 1 202 ? -23.328 -48.469 -6.879 1 29.81 202 ARG B N 1
ATOM 3093 C CA . ARG B 1 202 ? -23.312 -49.906 -7.102 1 29.81 202 ARG B CA 1
ATOM 3094 C C . ARG B 1 202 ? -23.875 -50.656 -5.895 1 29.81 202 ARG B C 1
ATOM 3096 O O . ARG B 1 202 ? -23.141 -50.938 -4.941 1 29.81 202 ARG B O 1
ATOM 3103 N N . SER B 1 203 ? -24.797 -50.031 -5.156 1 29.16 203 SER B N 1
ATOM 3104 C CA . SER B 1 203 ? -25.391 -51 -4.227 1 29.16 203 SER B CA 1
ATOM 3105 C C . SER B 1 203 ? -25.844 -52.25 -4.949 1 29.16 203 SER B C 1
ATOM 3107 O O . SER B 1 203 ? -26.75 -52.219 -5.777 1 29.16 203 SER B O 1
ATOM 3109 N N . PHE B 1 204 ? -24.938 -53.219 -5.215 1 26.55 204 PHE B N 1
ATOM 3110 C CA . PHE B 1 204 ? -25.141 -54.625 -5.566 1 26.55 204 PHE B CA 1
ATOM 3111 C C . PHE B 1 204 ? -26.219 -55.25 -4.684 1 26.55 204 PHE B C 1
ATOM 3113 O O . PHE B 1 204 ? -26.188 -55.125 -3.459 1 26.55 204 PHE B O 1
ATOM 3120 N N . GLU B 1 205 ? -27.375 -55.562 -5.238 1 25.22 205 GLU B N 1
ATOM 3121 C CA . GLU B 1 205 ? -28.234 -56.719 -4.898 1 25.22 205 GLU B CA 1
ATOM 3122 C C . GLU B 1 205 ? -27.406 -57.969 -4.742 1 25.22 205 GLU B C 1
ATOM 3124 O O . GLU B 1 205 ? -26.469 -58.219 -5.5 1 25.22 205 GLU B O 1
#